Protein AF-0000000078814033 (afdb_homodimer)

InterPro domains:
  IPR001667 DDH domain [PF01368] (23-174)
  IPR003156 DHHA1 domain [PF02272] (250-333)
  IPR038763 DHH phosphoesterase superfamily [SSF64182] (22-308)
  IPR051319 Bifunctional oligoribonuclease/pAp-phosphatase and c-di-AMP PDE [PTHR47618] (9-337)

Secondary structure (DSSP, 8-state):
-----S-HHHHHHHHHHHHH-SEEEEE--SS--HHHHHHHHHHHHHHHHTT-EEEEEESS---GGGTTSTTGGGPEETTTSHHHHHHHHHH-SEEEEES-SSGGGGTTHHHHHHH--SEEEEEE-SSS--S-SSEEEE-TTSS-HHHHHHHHHHHTT-GGG--HHHHHHHHHHHHHHTTTTTSS---HHHHHHHHHHHHTT--HHHHHHHHHS-B-HHHHHHHHHHHHT-EEEGGGTEEEEEE-HHHHHTTT--TTTTTTGGGGGGGBTT--EEEEEEE-SSSSSEEEEEEE-TT--HHHHHHHHSS-EESSSEEEEEE-S-HHHHHHHHHHHHHHHHHHHS---/-----S-HHHHHHHHHHHHH-SEEEEE--SS--HHHHHHHHHHHHHHHHTT-EEEEEESS---GGGTTSTTGGGPEETTTSHHHHHHHHHH-SEEEEES-SSGGGGGGGHHHHHH--SEEEEEE-SSS--S-SSEEEE-TTSS-HHHHHHHHHHHTT-GGG--HHHHHHHHHHHHHHTTTTTSS---HHHHHHHHHHHHTT--HHHHHHHHHS-B-HHHHHHHHHHHHT-EEEGGGTEEEEEE-HHHHHTTT--TTTTTTGGGGGGGBTT--EEEEEEE-SSSSSEEEEEEE-TT--HHHHHHHHSS-EESSSEEEEEE-S-HHHHHHHHHHHHHHHHHHHS---

Nearest PDB structures (foldseek):
  4py9-assembly1_A  TM=9.918E-01  e=1.744E-60  Bacteroides fragilis
  5o25-assembly1_B  TM=9.188E-01  e=3.845E-26  Thermotoga maritima
  5o4z-assembly1_A  TM=8.613E-01  e=1.938E-26  Thermotoga maritima
  8iu7-assembly1_B-3  TM=7.635E-01  e=2.173E-26  Staphylococcus aureus
  3dev-assembly1_B  TM=8.472E-01  e=4.568E-23  Staphylococcus haemolyticus JCSC1435

Sequence (690 aa):
MLTKVIEQAKIDHFTKWFERADKIVIVSHVSPDGDAIGSSLGLYHFFDSQEKTVNVIVPNAFPDFLRWMPGSKDILLYDRYKEFADKLIAEADVICCLDFNALKRIDDMADAIAASPARKIMIDHHLYPEEFCKITMSYPKISSTSELIFRLICRMGYFSDISKEGAECIYTGMMTDTGGFTYNSNNREIYFIISELLSKGIDKDDIYRKVYNTYSESRLRLMGYVLSNMTVYSDYNAALITLTKAEQSKFNYIKGDSEGFVNIPLTIKNVCFSCFLREDTEKPMIKISLRSVGNFPCNQLAAEFFHGGGHLNASGGEFFGTMEEAKAVFEKALEKYKPLLTAKSMLTKVIEQAKIDHFTKWFERADKIVIVSHVSPDGDAIGSSLGLYHFFDSQEKTVNVIVPNAFPDFLRWMPGSKDILLYDRYKEFADKLIAEADVICCLDFNALKRIDDMADAIAASPARKIMIDHHLYPEEFCKITMSYPKISSTSELIFRLICRMGYFSDISKEGAECIYTGMMTDTGGFTYNSNNREIYFIISELLSKGIDKDDIYRKVYNTYSESRLRLMGYVLSNMTVYSDYNAALITLTKAEQSKFNYIKGDSEGFVNIPLTIKNVCFSCFLREDTEKPMIKISLRSVGNFPCNQLAAEFFHGGGHLNASGGEFFGTMEEAKAVFEKALEKYKPLLTAKS

Solvent-accessible surface area (backbone atoms only — not comparable to full-atom values): 34960 Å² total; per-residue (Å²): 134,80,77,80,80,67,56,65,69,58,51,53,52,49,50,55,50,54,72,70,39,53,35,36,35,34,37,30,25,49,66,36,49,48,27,30,50,10,26,47,38,21,51,44,44,39,42,46,70,69,71,34,50,72,46,45,39,29,34,41,76,55,61,71,56,57,53,80,41,67,67,45,85,67,50,38,39,31,76,80,39,45,71,63,48,47,50,53,51,59,66,19,46,32,35,40,34,34,49,46,38,47,58,79,45,23,54,87,48,27,61,58,60,69,67,30,84,36,48,34,33,32,40,20,25,56,76,81,65,56,89,82,42,83,42,73,49,70,41,57,87,46,64,27,32,8,51,49,50,53,50,49,42,42,74,74,69,41,56,86,57,50,43,42,57,20,33,46,24,22,49,46,2,37,31,55,57,18,64,58,58,50,34,80,55,68,54,43,57,58,27,51,49,51,27,54,38,35,72,46,67,45,56,60,41,59,51,46,38,53,56,63,27,56,40,50,67,46,39,46,28,46,50,9,52,37,43,54,64,43,44,74,40,74,90,40,19,26,32,41,34,63,43,48,51,72,60,40,66,75,38,76,64,51,96,69,56,66,67,70,55,40,53,56,57,40,25,21,52,72,24,38,33,16,35,26,45,31,42,44,87,88,49,90,32,28,40,35,37,33,30,31,50,89,84,43,50,35,16,60,52,22,41,74,76,22,76,29,35,67,40,54,41,46,17,32,29,44,40,82,67,51,70,68,54,52,50,49,50,50,52,51,48,47,63,72,45,31,70,67,49,59,48,82,128,134,80,77,81,81,67,54,66,69,58,51,53,52,47,49,54,50,55,72,71,39,51,34,36,34,34,37,30,26,50,65,35,50,47,28,30,49,9,25,49,36,21,51,45,44,39,41,45,71,68,72,35,49,70,47,45,38,29,33,42,77,56,61,72,55,57,53,80,40,67,69,46,84,67,50,40,39,31,75,81,40,44,70,62,45,48,50,52,52,59,65,19,46,31,33,41,34,34,49,47,40,48,58,78,45,23,54,88,50,27,62,59,59,70,67,29,84,36,50,33,32,31,41,19,24,59,78,80,65,56,91,83,42,83,43,74,50,69,41,56,86,46,64,28,33,9,51,51,49,54,50,50,42,41,74,74,68,39,56,87,55,50,42,42,55,19,35,47,22,22,49,45,1,37,32,55,58,18,64,57,57,49,36,82,55,67,56,41,60,59,28,51,50,50,26,53,37,35,73,43,66,45,56,61,38,59,52,45,38,52,55,63,28,57,39,50,68,46,39,48,28,45,49,8,51,37,42,54,64,43,45,75,39,75,91,41,18,27,32,41,36,64,41,48,51,73,60,39,65,73,37,78,65,50,96,69,56,65,66,70,55,40,55,56,57,40,27,21,51,73,26,38,33,17,36,26,43,31,41,43,87,88,47,92,32,28,41,36,38,33,31,31,51,89,82,43,51,33,15,59,50,20,41,73,74,21,77,28,34,68,40,53,39,47,16,31,28,45,42,83,67,51,71,68,55,52,50,51,52,50,53,51,49,48,63,73,43,32,69,67,49,59,48,83,128

Organism: NCBI:txid997873

Radius of gyration: 26.8 Å; Cα contacts (8 Å, |Δi|>4): 1441; chains: 2; bounding box: 60×78×56 Å

Structure (mmCIF, N/CA/C/O backbone):
data_AF-0000000078814033-model_v1
#
loop_
_entity.id
_entity.type
_entity.pdbx_description
1 polymer 'Uncharacterized protein'
#
loop_
_atom_site.group_PDB
_atom_site.id
_atom_site.type_symbol
_atom_site.label_atom_id
_atom_site.label_alt_id
_atom_site.label_comp_id
_atom_site.label_asym_id
_atom_site.label_entity_id
_atom_site.label_seq_id
_atom_site.pdbx_PDB_ins_code
_atom_site.Cartn_x
_atom_site.Cartn_y
_atom_site.Cartn_z
_atom_site.occupancy
_atom_site.B_iso_or_equiv
_atom_site.auth_seq_id
_atom_site.auth_comp_id
_atom_site.auth_asym_id
_atom_site.auth_atom_id
_atom_site.pdbx_PDB_model_num
ATOM 1 N N . MET A 1 1 ? 23.797 -0.526 -6.988 1 68.38 1 MET A N 1
ATOM 2 C CA . MET A 1 1 ? 24.172 -1.839 -7.512 1 68.38 1 MET A CA 1
ATOM 3 C C . MET A 1 1 ? 23.531 -2.951 -6.695 1 68.38 1 MET A C 1
ATOM 5 O O . MET A 1 1 ? 23.406 -2.842 -5.473 1 68.38 1 MET A O 1
ATOM 9 N N . LEU A 1 2 ? 22.859 -3.988 -7.469 1 86.75 2 LEU A N 1
ATOM 10 C CA . LEU A 1 2 ? 22.203 -5.113 -6.805 1 86.75 2 LEU A CA 1
ATOM 11 C C . LEU A 1 2 ? 23.234 -6.074 -6.223 1 86.75 2 LEU A C 1
ATOM 13 O O . LEU A 1 2 ? 24.25 -6.355 -6.852 1 86.75 2 LEU A O 1
ATOM 17 N N . THR A 1 3 ? 23.062 -6.414 -5.02 1 91.19 3 THR A N 1
ATOM 18 C CA . THR A 1 3 ? 23.875 -7.477 -4.445 1 91.19 3 THR A CA 1
ATOM 19 C C . THR A 1 3 ? 23.766 -8.75 -5.277 1 91.19 3 THR A C 1
ATOM 21 O O . THR A 1 3 ? 22.734 -9.008 -5.898 1 91.19 3 THR A O 1
ATOM 24 N N . LYS A 1 4 ? 24.875 -9.555 -5.316 1 93.5 4 LYS A N 1
ATOM 25 C CA . LYS A 1 4 ? 24.922 -10.797 -6.074 1 93.5 4 LYS A CA 1
ATOM 26 C C . LYS A 1 4 ? 24.359 -11.961 -5.258 1 93.5 4 LYS A C 1
ATOM 28 O O . LYS A 1 4 ? 25.109 -12.875 -4.883 1 93.5 4 LYS A O 1
ATOM 33 N N . VAL A 1 5 ? 23.031 -11.961 -5.129 1 95.44 5 VAL A N 1
ATOM 34 C CA . VAL A 1 5 ? 22.328 -12.93 -4.297 1 95.44 5 VAL A CA 1
ATOM 35 C C . VAL A 1 5 ? 22.453 -14.32 -4.914 1 95.44 5 VAL A C 1
ATOM 37 O O . VAL A 1 5 ? 22.734 -15.297 -4.215 1 95.44 5 VAL A O 1
ATOM 40 N N . ILE A 1 6 ? 22.266 -14.398 -6.207 1 97.62 6 ILE A N 1
ATOM 41 C CA . ILE A 1 6 ? 22.312 -15.672 -6.91 1 97.62 6 ILE A CA 1
ATOM 42 C C . ILE A 1 6 ? 23.75 -16.047 -7.234 1 97.62 6 ILE A C 1
ATOM 44 O O . ILE A 1 6 ? 24.484 -15.242 -7.812 1 97.62 6 ILE A O 1
ATOM 48 N N . GLU A 1 7 ? 24.094 -17.219 -6.926 1 97 7 GLU A N 1
ATOM 49 C CA . GLU A 1 7 ? 25.453 -17.688 -7.172 1 97 7 GLU A CA 1
ATOM 50 C C . GLU A 1 7 ? 25.797 -17.656 -8.656 1 97 7 GLU A C 1
ATOM 52 O O . GLU A 1 7 ? 25 -18.094 -9.492 1 97 7 GLU A O 1
ATOM 57 N N . GLN A 1 8 ? 27.016 -17.172 -8.883 1 97.25 8 GLN A N 1
ATOM 58 C CA . GLN A 1 8 ? 27.438 -17.016 -10.273 1 97.25 8 GLN A CA 1
ATOM 59 C C . GLN A 1 8 ? 27.453 -18.359 -10.992 1 97.25 8 GLN A C 1
ATOM 61 O O . GLN A 1 8 ? 27.109 -18.453 -12.172 1 97.25 8 GLN A O 1
ATOM 66 N N . ALA A 1 9 ? 27.859 -19.391 -10.32 1 97.69 9 ALA A N 1
ATOM 67 C CA . ALA A 1 9 ? 27.938 -20.719 -10.922 1 97.69 9 ALA A CA 1
ATOM 68 C C . ALA A 1 9 ? 26.578 -21.188 -11.414 1 97.69 9 ALA A C 1
ATOM 70 O O . ALA A 1 9 ? 26.469 -21.828 -12.461 1 97.69 9 ALA A O 1
ATOM 71 N N . LYS A 1 10 ? 25.562 -20.922 -10.688 1 98 10 LYS A N 1
ATOM 72 C CA . LYS A 1 10 ? 24.219 -21.312 -11.07 1 98 10 LYS A CA 1
ATOM 73 C C . LYS A 1 10 ? 23.734 -20.5 -12.266 1 98 10 LYS A C 1
ATOM 75 O O . LYS A 1 10 ? 23.047 -21.031 -13.148 1 98 10 LYS A O 1
ATOM 80 N N . ILE A 1 11 ? 24.094 -19.234 -12.266 1 98.06 11 ILE A N 1
ATOM 81 C CA . ILE A 1 11 ? 23.734 -18.375 -13.383 1 98.06 11 ILE A CA 1
ATOM 82 C C . ILE A 1 11 ? 24.422 -18.859 -14.656 1 98.06 11 ILE A C 1
ATOM 84 O O . ILE A 1 11 ? 23.781 -18.938 -15.719 1 98.06 11 ILE A O 1
ATOM 88 N N . ASP A 1 12 ? 25.672 -19.203 -14.531 1 97.69 12 ASP A N 1
ATOM 89 C CA . ASP A 1 12 ? 26.422 -19.703 -15.68 1 97.69 12 ASP A CA 1
ATOM 90 C C . ASP A 1 12 ? 25.828 -21 -16.219 1 97.69 12 ASP A C 1
ATOM 92 O O . ASP A 1 12 ? 25.688 -21.172 -17.422 1 97.69 12 ASP A O 1
ATOM 96 N N . HIS A 1 13 ? 25.547 -21.812 -15.32 1 97.69 13 HIS A N 1
ATOM 97 C CA . HIS A 1 13 ? 24.938 -23.078 -15.688 1 97.69 13 HIS A CA 1
ATOM 98 C C . HIS A 1 13 ? 23.578 -22.875 -16.344 1 97.69 13 HIS A C 1
ATOM 100 O O . HIS A 1 13 ? 23.297 -23.484 -17.375 1 97.69 13 HIS A O 1
ATOM 106 N N . PHE A 1 14 ? 22.781 -22.047 -15.797 1 97.81 14 PHE A N 1
ATOM 107 C CA . PHE A 1 14 ? 21.484 -21.703 -16.344 1 97.81 14 PHE A CA 1
ATOM 108 C C . PHE A 1 14 ? 21.625 -21.109 -17.75 1 97.81 14 PHE A C 1
ATOM 110 O O . PHE A 1 14 ? 20.891 -21.484 -18.656 1 97.81 14 PHE A O 1
ATOM 117 N N . THR A 1 15 ? 22.547 -20.25 -17.891 1 97.56 15 THR A N 1
ATOM 118 C CA . THR A 1 15 ? 22.781 -19.578 -19.156 1 97.56 15 THR A CA 1
ATOM 119 C C . THR A 1 15 ? 23.141 -20.594 -20.25 1 97.56 15 THR A C 1
ATOM 121 O O . THR A 1 15 ? 22.672 -20.484 -21.375 1 97.56 15 THR A O 1
ATOM 124 N N . LYS A 1 16 ? 23.906 -21.562 -19.922 1 96.94 16 LYS A N 1
ATOM 125 C CA . LYS A 1 16 ? 24.266 -22.609 -20.875 1 96.94 16 LYS A CA 1
ATOM 126 C C . LYS A 1 16 ? 23.047 -23.406 -21.312 1 96.94 16 LYS A C 1
ATOM 128 O O . LYS A 1 16 ? 22.891 -23.703 -22.5 1 96.94 16 LYS A O 1
ATOM 133 N N . TRP A 1 17 ? 22.234 -23.719 -20.359 1 96.12 17 TRP A N 1
ATOM 134 C CA . TRP A 1 17 ? 21.016 -24.453 -20.672 1 96.12 17 TRP A CA 1
ATOM 135 C C . TRP A 1 17 ? 20.094 -23.641 -21.562 1 96.12 17 TRP A C 1
ATOM 137 O O . TRP A 1 17 ? 19.547 -24.141 -22.547 1 96.12 17 TRP A O 1
ATOM 147 N N . PHE A 1 18 ? 19.984 -22.438 -21.219 1 93 18 PHE A N 1
ATOM 148 C CA . PHE A 1 18 ? 19.125 -21.484 -21.922 1 93 18 PHE A CA 1
ATOM 149 C C . PHE A 1 18 ? 19.594 -21.297 -23.359 1 93 18 PHE A C 1
ATOM 151 O O . PHE A 1 18 ? 18.797 -21.312 -24.281 1 93 18 PHE A O 1
ATOM 158 N N . GLU A 1 19 ? 20.797 -21.125 -23.5 1 94.88 19 GLU A N 1
ATOM 159 C CA . GLU A 1 19 ? 21.359 -20.875 -24.828 1 94.88 19 GLU A CA 1
ATOM 160 C C . GLU A 1 19 ? 21.172 -22.062 -25.75 1 94.88 19 GLU A C 1
ATOM 162 O O . GLU A 1 19 ? 20.938 -21.891 -26.953 1 94.88 19 GLU A O 1
ATOM 167 N N . ARG A 1 20 ? 21.109 -23.219 -25.234 1 95.56 20 ARG A N 1
ATOM 168 C CA . ARG A 1 20 ? 21.047 -24.438 -26.031 1 95.56 20 ARG A CA 1
ATOM 169 C C . ARG A 1 20 ? 19.609 -24.906 -26.219 1 95.56 20 ARG A C 1
ATOM 171 O O . ARG A 1 20 ? 19.328 -25.75 -27.078 1 95.56 20 ARG A O 1
ATOM 178 N N . ALA A 1 21 ? 18.781 -24.375 -25.438 1 97.25 21 ALA A N 1
ATOM 179 C CA . ALA A 1 21 ? 17.391 -24.828 -25.453 1 97.25 21 ALA A CA 1
ATOM 180 C C . ALA A 1 21 ? 16.594 -24.172 -26.562 1 97.25 21 ALA A C 1
ATOM 182 O O . ALA A 1 21 ? 16.844 -23 -26.891 1 97.25 21 ALA A O 1
ATOM 183 N N . ASP A 1 22 ? 15.711 -24.891 -27.141 1 97.56 22 ASP A N 1
ATOM 184 C CA . ASP A 1 22 ? 14.75 -24.344 -28.094 1 97.56 22 ASP A CA 1
ATOM 185 C C . ASP A 1 22 ? 13.336 -24.328 -27.5 1 97.56 22 ASP A C 1
ATOM 187 O O . ASP A 1 22 ? 12.633 -23.312 -27.578 1 97.56 22 ASP A O 1
ATOM 191 N N . LYS A 1 23 ? 12.977 -25.453 -26.906 1 98.62 23 LYS A N 1
ATOM 192 C CA . LYS A 1 23 ? 11.664 -25.594 -26.281 1 98.62 23 LYS A CA 1
ATOM 193 C C . LYS A 1 23 ? 11.766 -25.5 -24.766 1 98.62 23 LYS A C 1
ATOM 195 O O . LYS A 1 23 ? 12.43 -26.312 -24.125 1 98.62 23 LYS A O 1
ATOM 200 N N . ILE A 1 24 ? 11.094 -24.516 -24.234 1 98.75 24 ILE A N 1
ATOM 201 C CA . ILE A 1 24 ? 11.148 -24.281 -22.797 1 98.75 24 ILE A CA 1
ATOM 202 C C . ILE A 1 24 ? 9.734 -24.297 -22.219 1 98.75 24 ILE A C 1
ATOM 204 O O . ILE A 1 24 ? 8.805 -23.766 -22.812 1 98.75 24 ILE A O 1
ATOM 208 N N . VAL A 1 25 ? 9.555 -24.953 -21.109 1 98.88 25 VAL A N 1
ATOM 209 C CA . VAL A 1 25 ? 8.305 -24.953 -20.359 1 98.88 25 VAL A CA 1
ATOM 210 C C . VAL A 1 25 ? 8.531 -24.312 -18.984 1 98.88 25 VAL A C 1
ATOM 212 O O . VAL A 1 25 ? 9.547 -24.562 -18.328 1 98.88 25 VAL A O 1
ATOM 215 N N . ILE A 1 26 ? 7.641 -23.422 -18.594 1 98.94 26 ILE A N 1
ATOM 216 C CA . ILE A 1 26 ? 7.621 -22.797 -17.266 1 98.94 26 ILE A CA 1
ATOM 217 C C . ILE A 1 26 ? 6.398 -23.297 -16.484 1 98.94 26 ILE A C 1
ATOM 219 O O . ILE A 1 26 ? 5.277 -23.266 -17 1 98.94 26 ILE A O 1
ATOM 223 N N . VAL A 1 27 ? 6.586 -23.781 -15.289 1 98.88 27 VAL A N 1
ATOM 224 C CA . VAL A 1 27 ? 5.473 -24.266 -14.477 1 98.88 27 VAL A CA 1
ATOM 225 C C . VAL A 1 27 ? 5.496 -23.594 -13.109 1 98.88 27 VAL A C 1
ATOM 227 O O . VAL A 1 27 ? 6.555 -23.172 -12.633 1 98.88 27 VAL A O 1
ATOM 230 N N . SER A 1 28 ? 4.34 -23.406 -12.484 1 98.38 28 SER A N 1
ATOM 231 C CA . SER A 1 28 ? 4.207 -22.844 -11.148 1 98.38 28 SER A CA 1
ATOM 232 C C . SER A 1 28 ? 3.186 -23.609 -10.32 1 98.38 28 SER A C 1
ATOM 234 O O . SER A 1 28 ? 2.615 -24.594 -10.789 1 98.38 28 SER A O 1
ATOM 236 N N . HIS A 1 29 ? 2.979 -23.219 -9.125 1 96.56 29 HIS A N 1
ATOM 237 C CA . HIS A 1 29 ? 2.26 -24.047 -8.156 1 96.56 29 HIS A CA 1
ATOM 238 C C . HIS A 1 29 ? 0.753 -23.969 -8.391 1 96.56 29 HIS A C 1
ATOM 240 O O . HIS A 1 29 ? 0.279 -23.141 -9.18 1 96.56 29 HIS A O 1
ATOM 246 N N . VAL A 1 30 ? 0.069 -24.828 -7.738 1 93.94 30 VAL A N 1
ATOM 247 C CA . VAL A 1 30 ? -1.388 -24.906 -7.773 1 93.94 30 VAL A CA 1
ATOM 248 C C . VAL A 1 30 ? -1.986 -23.641 -7.172 1 93.94 30 VAL A C 1
ATOM 250 O O . VAL A 1 30 ? -1.393 -23.031 -6.281 1 93.94 30 VAL A O 1
ATOM 253 N N . SER A 1 31 ? -3.178 -23.203 -7.688 1 89.5 31 SER A N 1
ATOM 254 C CA . SER A 1 31 ? -3.812 -21.953 -7.281 1 89.5 31 SER A CA 1
ATOM 255 C C . SER A 1 31 ? -2.834 -20.781 -7.359 1 89.5 31 SER A C 1
ATOM 257 O O . SER A 1 31 ? -2.604 -20.094 -6.367 1 89.5 31 SER A O 1
ATOM 259 N N . PRO A 1 32 ? -2.33 -20.641 -8.586 1 95.62 32 PRO A N 1
ATOM 260 C CA . PRO A 1 32 ? -1.273 -19.641 -8.758 1 95.62 32 PRO A CA 1
ATOM 261 C C . PRO A 1 32 ? -1.693 -18.25 -8.281 1 95.62 32 PRO A C 1
ATOM 263 O O . PRO A 1 32 ? -2.832 -17.828 -8.508 1 95.62 32 PRO A O 1
ATOM 266 N N . ASP A 1 33 ? -0.814 -17.641 -7.52 1 93.12 33 ASP A N 1
ATOM 267 C CA . ASP A 1 33 ? -1.056 -16.266 -7.082 1 93.12 33 ASP A CA 1
ATOM 268 C C . ASP A 1 33 ? -0.267 -15.281 -7.93 1 93.12 33 ASP A C 1
ATOM 270 O O . ASP A 1 33 ? 0.207 -15.617 -9.016 1 93.12 33 ASP A O 1
ATOM 274 N N . GLY A 1 34 ? -0.175 -14.062 -7.523 1 96.75 34 GLY A N 1
ATOM 275 C CA . GLY A 1 34 ? 0.47 -13 -8.289 1 96.75 34 GLY A CA 1
ATOM 276 C C . GLY A 1 34 ? 1.943 -13.266 -8.539 1 96.75 34 GLY A C 1
ATOM 277 O O . GLY A 1 34 ? 2.445 -13.008 -9.633 1 96.75 34 GLY A O 1
ATOM 278 N N . ASP A 1 35 ? 2.643 -13.727 -7.551 1 97.81 35 ASP A N 1
ATOM 279 C CA . ASP A 1 35 ? 4.07 -14 -7.715 1 97.81 35 ASP A CA 1
ATOM 280 C C . ASP A 1 35 ? 4.301 -15.188 -8.648 1 97.81 35 ASP A C 1
ATOM 282 O O . ASP A 1 35 ? 5.23 -15.172 -9.461 1 97.81 35 ASP A O 1
ATOM 286 N N . ALA A 1 36 ? 3.434 -16.188 -8.508 1 98.19 36 ALA A N 1
ATOM 287 C CA . ALA A 1 36 ? 3.523 -17.344 -9.406 1 98.19 36 ALA A CA 1
ATOM 288 C C . ALA A 1 36 ? 3.338 -16.922 -10.859 1 98.19 36 ALA A C 1
ATOM 290 O O . ALA A 1 36 ? 4.176 -17.219 -11.711 1 98.19 36 ALA A O 1
ATOM 291 N N . ILE A 1 37 ? 2.307 -16.203 -11.125 1 98.69 37 ILE A N 1
ATOM 292 C CA . ILE A 1 37 ? 1.988 -15.789 -12.484 1 98.69 37 ILE A CA 1
ATOM 293 C C . ILE A 1 37 ? 2.979 -14.719 -12.945 1 98.69 37 ILE A C 1
ATOM 295 O O . ILE A 1 37 ? 3.475 -14.766 -14.07 1 98.69 37 ILE A O 1
ATOM 299 N N . GLY A 1 38 ? 3.318 -13.789 -12.055 1 98.88 38 GLY A N 1
ATOM 300 C CA . GLY A 1 38 ? 4.23 -12.711 -12.391 1 98.88 38 GLY A CA 1
ATOM 301 C C . GLY A 1 38 ? 5.629 -13.195 -12.734 1 98.88 38 GLY A C 1
ATOM 302 O O . GLY A 1 38 ? 6.219 -12.758 -13.727 1 98.88 38 GLY A O 1
ATOM 303 N N . SER A 1 39 ? 6.156 -14.031 -11.906 1 98.94 39 SER A N 1
ATOM 304 C CA . SER A 1 39 ? 7.477 -14.586 -12.188 1 98.94 39 SER A CA 1
ATOM 305 C C . SER A 1 39 ? 7.469 -15.414 -13.469 1 98.94 39 SER A C 1
ATOM 307 O O . SER A 1 39 ? 8.375 -15.289 -14.305 1 98.94 39 SER A O 1
ATOM 309 N N . SER A 1 40 ? 6.41 -16.219 -13.68 1 98.94 40 SER A N 1
ATOM 310 C CA . SER A 1 40 ? 6.305 -17.078 -14.859 1 98.94 40 SER A CA 1
ATOM 311 C C . SER A 1 40 ? 6.238 -16.25 -16.141 1 98.94 40 SER A C 1
ATOM 313 O O . SER A 1 40 ? 6.996 -16.5 -17.078 1 98.94 40 SER A O 1
ATOM 315 N N . LEU A 1 41 ? 5.398 -15.266 -16.156 1 98.94 41 LEU A N 1
ATOM 316 C CA . LEU A 1 41 ? 5.227 -14.453 -17.344 1 98.94 41 LEU A CA 1
ATOM 317 C C . LEU A 1 41 ? 6.41 -13.508 -17.547 1 98.94 41 LEU A C 1
ATOM 319 O O . LEU A 1 41 ? 6.777 -13.203 -18.688 1 98.94 41 LEU A O 1
ATOM 323 N N . GLY A 1 42 ? 7.008 -13.016 -16.453 1 98.88 42 GLY A N 1
ATOM 324 C CA . GLY A 1 42 ? 8.234 -12.242 -16.578 1 98.88 42 GLY A CA 1
ATOM 325 C C . GLY A 1 42 ? 9.336 -12.992 -17.312 1 98.88 42 GLY A C 1
ATOM 326 O O . GLY A 1 42 ? 9.945 -12.461 -18.234 1 98.88 42 GLY A O 1
ATOM 327 N N . LEU A 1 43 ? 9.547 -14.227 -16.922 1 98.88 43 LEU A N 1
ATOM 328 C CA . LEU A 1 43 ? 10.562 -15.055 -17.562 1 98.88 43 LEU A CA 1
ATOM 329 C C . LEU A 1 43 ? 10.133 -15.438 -18.969 1 98.88 43 LEU A C 1
ATOM 331 O O . LEU A 1 43 ? 10.961 -15.5 -19.875 1 98.88 43 LEU A O 1
ATOM 335 N N . TYR A 1 44 ? 8.828 -15.711 -19.156 1 98.88 44 TYR A N 1
ATOM 336 C CA . TYR A 1 44 ? 8.258 -16.016 -20.469 1 98.88 44 TYR A CA 1
ATOM 337 C C . TYR A 1 44 ? 8.602 -14.922 -21.469 1 98.88 44 TYR A C 1
ATOM 339 O O . TYR A 1 44 ? 9.102 -15.211 -22.562 1 98.88 44 TYR A O 1
ATOM 347 N N . HIS A 1 45 ? 8.352 -13.688 -21.141 1 98.81 45 HIS A N 1
ATOM 348 C CA . HIS A 1 45 ? 8.602 -12.578 -22.047 1 98.81 45 HIS A CA 1
ATOM 349 C C . HIS A 1 45 ? 10.078 -12.453 -22.375 1 98.81 45 HIS A C 1
ATOM 351 O O . HIS A 1 45 ? 10.445 -12.102 -23.5 1 98.81 45 HIS A O 1
ATOM 357 N N . PHE A 1 46 ? 10.938 -12.727 -21.406 1 98.56 46 PHE A N 1
ATOM 358 C CA . PHE A 1 46 ? 12.375 -12.703 -21.672 1 98.56 46 PHE A CA 1
ATOM 359 C C . PHE A 1 46 ? 12.758 -13.773 -22.672 1 98.56 46 PHE A C 1
ATOM 361 O O . PHE A 1 46 ? 13.422 -13.484 -23.672 1 98.56 46 PHE A O 1
ATOM 368 N N . PHE A 1 47 ? 12.289 -15.039 -22.453 1 98.38 47 PHE A N 1
ATOM 369 C CA . PHE A 1 47 ? 12.617 -16.125 -23.375 1 98.38 47 PHE A CA 1
ATOM 370 C C . PHE A 1 47 ? 12.062 -15.852 -24.766 1 98.38 47 PHE A C 1
ATOM 372 O O . PHE A 1 47 ? 12.703 -16.172 -25.766 1 98.38 47 PHE A O 1
ATOM 379 N N . ASP A 1 48 ? 10.867 -15.336 -24.703 1 97.81 48 ASP A N 1
ATOM 380 C CA . ASP A 1 48 ? 10.25 -14.992 -25.984 1 97.81 48 ASP A CA 1
ATOM 381 C C . ASP A 1 48 ? 11.102 -13.984 -26.75 1 97.81 48 ASP A C 1
ATOM 383 O O . ASP A 1 48 ? 11.266 -14.102 -27.969 1 97.81 48 ASP A O 1
ATOM 387 N N . SER A 1 49 ? 11.656 -13.008 -26.062 1 97.19 49 SER A N 1
ATOM 388 C CA . SER A 1 49 ? 12.516 -12.008 -26.688 1 97.19 49 SER A CA 1
ATOM 389 C C . SER A 1 49 ? 13.805 -12.625 -27.219 1 97.19 49 SER A C 1
ATOM 391 O O . SER A 1 49 ? 14.469 -12.055 -28.078 1 97.19 49 SER A O 1
ATOM 393 N N . GLN A 1 50 ? 14.164 -13.742 -26.688 1 97.06 50 GLN A N 1
ATOM 394 C CA . GLN A 1 50 ? 15.344 -14.477 -27.125 1 97.06 50 GLN A CA 1
ATOM 395 C C . GLN A 1 50 ? 14.992 -15.5 -28.203 1 97.06 50 GLN A C 1
ATOM 397 O O . GLN A 1 50 ? 15.789 -16.406 -28.484 1 97.06 50 GLN A O 1
ATOM 402 N N . GLU A 1 51 ? 13.758 -15.469 -28.688 1 96.88 51 GLU A N 1
ATOM 403 C CA . GLU A 1 51 ? 13.266 -16.266 -29.812 1 96.88 51 GLU A CA 1
ATOM 404 C C . GLU A 1 51 ? 13.18 -17.75 -29.438 1 96.88 51 GLU A C 1
ATOM 406 O O . GLU A 1 51 ? 13.469 -18.625 -30.25 1 96.88 51 GLU A O 1
ATOM 411 N N . LYS A 1 52 ? 12.984 -18.031 -28.172 1 98 52 LYS A N 1
ATOM 412 C CA . LYS A 1 52 ? 12.711 -19.391 -27.75 1 98 52 LYS A CA 1
ATOM 413 C C . LYS A 1 52 ? 11.227 -19.719 -27.875 1 98 52 LYS A C 1
ATOM 415 O O . LYS A 1 52 ? 10.383 -18.828 -27.891 1 98 52 LYS A O 1
ATOM 420 N N . THR A 1 53 ? 10.938 -21 -28.094 1 98.38 53 THR A N 1
ATOM 421 C CA . THR A 1 53 ? 9.562 -21.469 -27.953 1 98.38 53 THR A CA 1
ATOM 422 C C . THR A 1 53 ? 9.242 -21.766 -26.484 1 98.38 53 THR A C 1
ATOM 424 O O . THR A 1 53 ? 9.789 -22.703 -25.906 1 98.38 53 THR A O 1
ATOM 427 N N . VAL A 1 54 ? 8.398 -20.953 -25.891 1 98.5 54 VAL A N 1
ATOM 428 C CA . VAL A 1 54 ? 8.18 -21.047 -24.453 1 98.5 54 VAL A CA 1
ATOM 429 C C . VAL A 1 54 ? 6.691 -21.203 -24.172 1 98.5 54 VAL A C 1
ATOM 431 O O . VAL A 1 54 ? 5.855 -20.531 -24.766 1 98.5 54 VAL A O 1
ATOM 434 N N . ASN A 1 55 ? 6.328 -22.109 -23.297 1 98.81 55 ASN A N 1
ATOM 435 C CA . ASN A 1 55 ? 4.965 -22.312 -22.812 1 98.81 55 ASN A CA 1
ATOM 436 C C . ASN A 1 55 ? 4.891 -22.25 -21.297 1 98.81 55 ASN A C 1
ATOM 438 O O . ASN A 1 55 ? 5.711 -22.875 -20.609 1 98.81 55 ASN A O 1
ATOM 442 N N . VAL A 1 56 ? 3.938 -21.453 -20.781 1 98.94 56 VAL A N 1
ATOM 443 C CA . VAL A 1 56 ? 3.652 -21.422 -19.359 1 98.94 56 VAL A CA 1
ATOM 444 C C . VAL A 1 56 ? 2.484 -22.359 -19.047 1 98.94 56 VAL A C 1
ATOM 446 O O . VAL A 1 56 ? 1.419 -22.25 -19.656 1 98.94 56 VAL A O 1
ATOM 449 N N . ILE A 1 57 ? 2.676 -23.281 -18.141 1 98.88 57 ILE A N 1
ATOM 450 C CA . ILE A 1 57 ? 1.649 -24.234 -17.734 1 98.88 57 ILE A CA 1
ATOM 451 C C . ILE A 1 57 ? 1.422 -24.141 -16.219 1 98.88 57 ILE A C 1
ATOM 453 O O . ILE A 1 57 ? 2.375 -24.172 -15.445 1 98.88 57 ILE A O 1
ATOM 457 N N . VAL A 1 58 ? 0.178 -23.938 -15.82 1 98.56 58 VAL A N 1
ATOM 458 C CA . VAL A 1 58 ? -0.181 -23.953 -14.406 1 98.56 58 VAL A CA 1
ATOM 459 C C . VAL A 1 58 ? -1.182 -25.078 -14.148 1 98.56 58 VAL A C 1
ATOM 461 O O . VAL A 1 58 ? -1.903 -25.5 -15.055 1 98.56 58 VAL A O 1
ATOM 464 N N . PRO A 1 59 ? -1.183 -25.578 -12.938 1 97.88 59 PRO A N 1
ATOM 465 C CA . PRO A 1 59 ? -2.023 -26.734 -12.656 1 97.88 59 PRO A CA 1
ATOM 466 C C . PRO A 1 59 ? -3.512 -26.453 -12.836 1 97.88 59 PRO A C 1
ATOM 468 O O . PRO A 1 59 ? -4.258 -27.312 -13.312 1 97.88 59 PRO A O 1
ATOM 471 N N . ASN A 1 60 ? -3.941 -25.281 -12.43 1 95.31 60 ASN A N 1
ATOM 472 C CA . ASN A 1 60 ? -5.352 -24.922 -12.5 1 95.31 60 ASN A CA 1
ATOM 473 C C . ASN A 1 60 ? -5.539 -23.422 -12.648 1 95.31 60 ASN A C 1
ATOM 475 O O . ASN A 1 60 ? -4.566 -22.688 -12.805 1 95.31 60 ASN A O 1
ATOM 479 N N . ALA A 1 61 ? -6.805 -23.016 -12.695 1 93.75 61 ALA A N 1
ATOM 480 C CA . ALA A 1 61 ? -7.148 -21.625 -12.977 1 93.75 61 ALA A CA 1
ATOM 481 C C . ALA A 1 61 ? -6.586 -20.688 -11.906 1 93.75 61 ALA A C 1
ATOM 483 O O . ALA A 1 61 ? -6.375 -21.109 -10.766 1 93.75 61 ALA A O 1
ATOM 484 N N . PHE A 1 62 ? -6.312 -19.484 -12.273 1 93.25 62 PHE A N 1
ATOM 485 C CA . PHE A 1 62 ? -5.844 -18.438 -11.367 1 93.25 62 PHE A CA 1
ATOM 486 C C . PHE A 1 62 ? -6.824 -17.266 -11.336 1 93.25 62 PHE A C 1
ATOM 488 O O . PHE A 1 62 ? -7.734 -17.188 -12.164 1 93.25 62 PHE A O 1
ATOM 495 N N . PRO A 1 63 ? -6.711 -16.359 -10.391 1 90.31 63 PRO A N 1
ATOM 496 C CA . PRO A 1 63 ? -7.711 -15.312 -10.18 1 90.31 63 PRO A CA 1
ATOM 497 C C . PRO A 1 63 ? -7.867 -14.398 -11.398 1 90.31 63 PRO A C 1
ATOM 499 O O . PRO A 1 63 ? -6.879 -14.062 -12.055 1 90.31 63 PRO A O 1
ATOM 502 N N . ASP A 1 64 ? -9.062 -13.93 -11.609 1 91.12 64 ASP A N 1
ATOM 503 C CA . ASP A 1 64 ? -9.406 -13.078 -12.742 1 91.12 64 ASP A CA 1
ATOM 504 C C . ASP A 1 64 ? -8.625 -11.766 -12.703 1 91.12 64 ASP A C 1
ATOM 506 O O . ASP A 1 64 ? -8.273 -11.211 -13.75 1 91.12 64 ASP A O 1
ATOM 510 N N . PHE A 1 65 ? -8.352 -11.328 -11.531 1 91.5 65 PHE A N 1
ATOM 511 C CA . PHE A 1 65 ? -7.727 -10.016 -11.406 1 91.5 65 PHE A CA 1
ATOM 512 C C . PHE A 1 65 ? -6.285 -10.055 -11.898 1 91.5 65 PHE A C 1
ATOM 514 O O . PHE A 1 65 ? -5.648 -9.008 -12.047 1 91.5 65 PHE A O 1
ATOM 521 N N . LEU A 1 66 ? -5.758 -11.195 -12.234 1 96.25 66 LEU A N 1
ATOM 522 C CA . LEU A 1 66 ? -4.414 -11.32 -12.781 1 96.25 66 LEU A CA 1
ATOM 523 C C . LEU A 1 66 ? -4.453 -11.453 -14.305 1 96.25 66 LEU A C 1
ATOM 525 O O . LEU A 1 66 ? -3.414 -11.414 -14.961 1 96.25 66 LEU A O 1
ATOM 529 N N . ARG A 1 67 ? -5.598 -11.562 -14.867 1 96.31 67 ARG A N 1
ATOM 530 C CA . ARG A 1 67 ? -5.75 -11.922 -16.281 1 96.31 67 ARG A CA 1
ATOM 531 C C . ARG A 1 67 ? -5.387 -10.758 -17.188 1 96.31 67 ARG A C 1
ATOM 533 O O . ARG A 1 67 ? -5.16 -10.938 -18.375 1 96.31 67 ARG A O 1
ATOM 540 N N . TRP A 1 68 ? -5.328 -9.57 -16.625 1 97.38 68 TRP A N 1
ATOM 541 C CA . TRP A 1 68 ? -4.934 -8.414 -17.422 1 97.38 68 TRP A CA 1
ATOM 542 C C . TRP A 1 68 ? -3.465 -8.508 -17.828 1 97.38 68 TRP A C 1
ATOM 544 O O . TRP A 1 68 ? -3.025 -7.824 -18.75 1 97.38 68 TRP A O 1
ATOM 554 N N . MET A 1 69 ? -2.656 -9.328 -17.141 1 98.5 69 MET A N 1
ATOM 555 C CA . MET A 1 69 ? -1.213 -9.391 -17.359 1 98.5 69 MET A CA 1
ATOM 556 C C . MET A 1 69 ? -0.889 -9.852 -18.781 1 98.5 69 MET A C 1
ATOM 558 O O . MET A 1 69 ? -1.491 -10.805 -19.281 1 98.5 69 MET A O 1
ATOM 562 N N . PRO A 1 70 ? 0.125 -9.18 -19.391 1 98.62 70 PRO A N 1
ATOM 563 C CA . PRO A 1 70 ? 0.52 -9.609 -20.734 1 98.62 70 PRO A CA 1
ATOM 564 C C . PRO A 1 70 ? 0.973 -11.062 -20.781 1 98.62 70 PRO A C 1
ATOM 566 O O . PRO A 1 70 ? 1.812 -11.477 -19.984 1 98.62 70 PRO A O 1
ATOM 569 N N . GLY A 1 71 ? 0.314 -11.812 -21.672 1 98.56 71 GLY A N 1
ATOM 570 C CA . GLY A 1 71 ? 0.676 -13.211 -21.844 1 98.56 71 GLY A CA 1
ATOM 571 C C . GLY A 1 71 ? -0.223 -14.156 -21.078 1 98.56 71 GLY A C 1
ATOM 572 O O . GLY A 1 71 ? -0.169 -15.375 -21.266 1 98.56 71 GLY A O 1
ATOM 573 N N . SER A 1 72 ? -1.061 -13.609 -20.219 1 98.31 72 SER A N 1
ATOM 574 C CA . SER A 1 72 ? -1.874 -14.438 -19.328 1 98.31 72 SER A CA 1
ATOM 575 C C . SER A 1 72 ? -2.838 -15.312 -20.125 1 98.31 72 SER A C 1
ATOM 577 O O . SER A 1 72 ? -3.143 -16.438 -19.734 1 98.31 72 SER A O 1
ATOM 579 N N . LYS A 1 73 ? -3.307 -14.836 -21.281 1 97.38 73 LYS A N 1
ATOM 580 C CA . LYS A 1 73 ? -4.293 -15.547 -22.094 1 97.38 73 LYS A CA 1
ATOM 581 C C . LYS A 1 73 ? -3.709 -16.828 -22.656 1 97.38 73 LYS A C 1
ATOM 583 O O . LYS A 1 73 ? -4.449 -17.75 -23.016 1 97.38 73 LYS A O 1
ATOM 588 N N . ASP A 1 74 ? -2.461 -16.891 -22.734 1 97.31 74 ASP A N 1
ATOM 589 C CA . ASP A 1 74 ? -1.805 -18.016 -23.375 1 97.31 74 ASP A CA 1
ATOM 590 C C . ASP A 1 74 ? -1.349 -19.047 -22.344 1 97.31 74 ASP A C 1
ATOM 592 O O . ASP A 1 74 ? -0.793 -20.094 -22.719 1 97.31 74 ASP A O 1
ATOM 596 N N . ILE A 1 75 ? -1.538 -18.781 -21.094 1 98.62 75 ILE A N 1
ATOM 597 C CA . ILE A 1 75 ? -1.174 -19.734 -20.062 1 98.62 75 ILE A CA 1
ATOM 598 C C . ILE A 1 75 ? -2.029 -21 -20.203 1 98.62 75 ILE A C 1
ATOM 600 O O . ILE A 1 75 ? -3.252 -20.906 -20.344 1 98.62 75 ILE A O 1
ATOM 604 N N . LEU A 1 76 ? -1.397 -22.125 -20.234 1 98.69 76 LEU A N 1
ATOM 605 C CA . LEU A 1 76 ? -2.098 -23.406 -20.375 1 98.69 76 LEU A CA 1
ATOM 606 C C . LEU A 1 76 ? -2.496 -23.969 -19 1 98.69 76 LEU A C 1
ATOM 608 O O . LEU A 1 76 ? -1.67 -24.031 -18.094 1 98.69 76 LEU A O 1
ATOM 612 N N . LEU A 1 77 ? -3.713 -24.297 -18.906 1 98.19 77 LEU A N 1
ATOM 613 C CA . LEU A 1 77 ? -4.223 -24.953 -17.703 1 98.19 77 LEU A CA 1
ATOM 614 C C . LEU A 1 77 ? -4.09 -26.469 -17.812 1 98.19 77 LEU A C 1
ATOM 616 O O . LEU A 1 77 ? -4.727 -27.078 -18.672 1 98.19 77 LEU A O 1
ATOM 620 N N . TYR A 1 78 ? -3.342 -27 -16.953 1 98.56 78 TYR A N 1
ATOM 621 C CA . TYR A 1 78 ? -3.049 -28.422 -17.031 1 98.56 78 TYR A CA 1
ATOM 622 C C . TYR A 1 78 ? -4.316 -29.25 -16.844 1 98.56 78 TYR A C 1
ATOM 624 O O . TYR A 1 78 ? -4.523 -30.234 -17.547 1 98.56 78 TYR A O 1
ATOM 632 N N . ASP A 1 79 ? -5.129 -28.844 -15.883 1 96.56 79 ASP A N 1
ATOM 633 C CA . ASP A 1 79 ? -6.312 -29.625 -15.547 1 96.56 79 ASP A CA 1
ATOM 634 C C . ASP A 1 79 ? -7.312 -29.625 -16.703 1 96.56 79 ASP A C 1
ATOM 636 O O . ASP A 1 79 ? -8.141 -30.531 -16.812 1 96.56 79 ASP A O 1
ATOM 640 N N . ARG A 1 80 ? -7.23 -28.703 -17.609 1 96.88 80 ARG A N 1
ATOM 641 C CA . ARG A 1 80 ? -8.148 -28.594 -18.734 1 96.88 80 ARG A CA 1
ATOM 642 C C . ARG A 1 80 ? -7.527 -29.188 -20 1 96.88 80 ARG A C 1
ATOM 644 O O . ARG A 1 80 ? -8.234 -29.734 -20.844 1 96.88 80 ARG A O 1
ATOM 651 N N . TYR A 1 81 ? -6.246 -29.047 -20.109 1 97.94 81 TYR A N 1
ATOM 652 C CA . TYR A 1 81 ? -5.559 -29.453 -21.328 1 97.94 81 TYR A CA 1
ATOM 653 C C . TYR A 1 81 ? -4.414 -30.406 -21 1 97.94 81 TYR A C 1
ATOM 655 O O . TYR A 1 81 ? -3.285 -30.219 -21.453 1 97.94 81 TYR A O 1
ATOM 663 N N . LYS A 1 82 ? -4.68 -31.406 -20.266 1 97.88 82 LYS A N 1
ATOM 664 C CA . LYS A 1 82 ? -3.672 -32.312 -19.703 1 97.88 82 LYS A CA 1
ATOM 665 C C . LYS A 1 82 ? -2.842 -32.969 -20.812 1 97.88 82 LYS A C 1
ATOM 667 O O . LYS A 1 82 ? -1.611 -32.969 -20.734 1 97.88 82 LYS A O 1
ATOM 672 N N . GLU A 1 83 ? -3.461 -33.5 -21.828 1 98 83 GLU A N 1
ATOM 673 C CA . GLU A 1 83 ? -2.756 -34.25 -22.875 1 98 83 GLU A CA 1
ATOM 674 C C . GLU A 1 83 ? -1.773 -33.344 -23.609 1 98 83 GLU A C 1
ATOM 676 O O . GLU A 1 83 ? -0.623 -33.719 -23.844 1 98 83 GLU A O 1
ATOM 681 N N . PHE A 1 84 ? -2.262 -32.25 -23.969 1 98.5 84 PHE A N 1
ATOM 682 C CA . PHE A 1 84 ? -1.413 -31.297 -24.688 1 98.5 84 PHE A CA 1
ATOM 683 C C . PHE A 1 84 ? -0.278 -30.812 -23.781 1 98.5 84 PHE A C 1
ATOM 685 O O . PHE A 1 84 ? 0.869 -30.719 -24.219 1 98.5 84 PHE A O 1
ATOM 692 N N . ALA A 1 85 ? -0.568 -30.5 -22.578 1 98.69 85 ALA A N 1
ATOM 693 C CA . ALA A 1 85 ? 0.439 -30.078 -21.609 1 98.69 85 ALA A CA 1
ATOM 694 C C . ALA A 1 85 ? 1.505 -31.156 -21.406 1 98.69 85 ALA A C 1
ATOM 696 O O . ALA A 1 85 ? 2.699 -30.844 -21.359 1 98.69 85 ALA A O 1
ATOM 697 N N . ASP A 1 86 ? 1.025 -32.344 -21.281 1 98.56 86 ASP A N 1
ATOM 698 C CA . ASP A 1 86 ? 1.952 -33.469 -21.125 1 98.56 86 ASP A CA 1
ATOM 699 C C . ASP A 1 86 ? 2.902 -33.562 -22.312 1 98.56 86 ASP A C 1
ATOM 701 O O . ASP A 1 86 ? 4.086 -33.875 -22.156 1 98.56 86 ASP A O 1
ATOM 705 N N . LYS A 1 87 ? 2.41 -33.406 -23.469 1 98.62 87 LYS A N 1
ATOM 706 C CA . LYS A 1 87 ? 3.236 -33.438 -24.672 1 98.62 87 LYS A CA 1
ATOM 707 C C . LYS A 1 87 ? 4.305 -32.344 -24.625 1 98.62 87 LYS A C 1
ATOM 709 O O . LYS A 1 87 ? 5.473 -32.594 -24.938 1 98.62 87 LYS A O 1
ATOM 714 N N . LEU A 1 88 ? 3.902 -31.125 -24.312 1 98.75 88 LEU A N 1
ATOM 715 C CA . LEU A 1 88 ? 4.84 -30.016 -24.219 1 98.75 88 LEU A CA 1
ATOM 716 C C . LEU A 1 88 ? 5.926 -30.312 -23.188 1 98.75 88 LEU A C 1
ATOM 718 O O . LEU A 1 88 ? 7.105 -30.031 -23.438 1 98.75 88 LEU A O 1
ATOM 722 N N . ILE A 1 89 ? 5.539 -30.828 -22.047 1 98.81 89 ILE A N 1
ATOM 723 C CA . ILE A 1 89 ? 6.461 -31.172 -20.969 1 98.81 89 ILE A CA 1
ATOM 724 C C . ILE A 1 89 ? 7.445 -32.219 -21.438 1 98.81 89 ILE A C 1
ATOM 726 O O . ILE A 1 89 ? 8.648 -32.125 -21.203 1 98.81 89 ILE A O 1
ATOM 730 N N . ALA A 1 90 ? 6.945 -33.188 -22.125 1 98.31 90 ALA A N 1
ATOM 731 C CA . ALA A 1 90 ? 7.766 -34.312 -22.594 1 98.31 90 ALA A CA 1
ATOM 732 C C . ALA A 1 90 ? 8.758 -33.875 -23.656 1 98.31 90 ALA A C 1
ATOM 734 O O . ALA A 1 90 ? 9.859 -34.406 -23.75 1 98.31 90 ALA A O 1
ATOM 735 N N . GLU A 1 91 ? 8.453 -32.875 -24.406 1 98.38 91 GLU A N 1
ATOM 736 C CA . GLU A 1 91 ? 9.258 -32.438 -25.547 1 98.38 91 GLU A CA 1
ATOM 737 C C . GLU A 1 91 ? 10.172 -31.281 -25.156 1 98.38 91 GLU A C 1
ATOM 739 O O . GLU A 1 91 ? 11.016 -30.859 -25.953 1 98.38 91 GLU A O 1
ATOM 744 N N . ALA A 1 92 ? 10.062 -30.766 -23.969 1 98.69 92 ALA A N 1
ATOM 745 C CA . ALA A 1 92 ? 10.836 -29.594 -23.547 1 98.69 92 ALA A CA 1
ATOM 746 C C . ALA A 1 92 ? 12.312 -29.938 -23.422 1 98.69 92 ALA A C 1
ATOM 748 O O . ALA A 1 92 ? 12.672 -31.031 -23 1 98.69 92 ALA A O 1
ATOM 749 N N . ASP A 1 93 ? 13.148 -28.984 -23.75 1 98.62 93 ASP A N 1
ATOM 750 C CA . ASP A 1 93 ? 14.578 -29.062 -23.453 1 98.62 93 ASP A CA 1
ATOM 751 C C . ASP A 1 93 ? 14.875 -28.703 -22 1 98.62 93 ASP A C 1
ATOM 753 O O . ASP A 1 93 ? 15.727 -29.328 -21.375 1 98.62 93 ASP A O 1
ATOM 757 N N . VAL A 1 94 ? 14.219 -27.688 -21.562 1 98.62 94 VAL A N 1
ATOM 758 C CA . VAL A 1 94 ? 14.398 -27.156 -20.219 1 98.62 94 VAL A CA 1
ATOM 759 C C . VAL A 1 94 ? 13.039 -26.875 -19.578 1 98.62 94 VAL A C 1
ATOM 761 O O . VAL A 1 94 ? 12.109 -26.438 -20.25 1 98.62 94 VAL A O 1
ATOM 764 N N . ILE A 1 95 ? 12.891 -27.219 -18.312 1 98.88 95 ILE A N 1
ATOM 765 C CA . ILE A 1 95 ? 11.711 -26.891 -17.531 1 98.88 95 ILE A CA 1
ATOM 766 C C . ILE A 1 95 ? 12.102 -25.984 -16.375 1 98.88 95 ILE A C 1
ATOM 768 O O . ILE A 1 95 ? 12.984 -26.312 -15.578 1 98.88 95 ILE A O 1
ATOM 772 N N . CYS A 1 96 ? 11.523 -24.797 -16.359 1 98.88 96 CYS A N 1
ATOM 773 C CA . CYS A 1 96 ? 11.711 -23.875 -15.242 1 98.88 96 CYS A CA 1
ATOM 774 C C . CYS A 1 96 ? 10.57 -24 -14.242 1 98.88 96 CYS A C 1
ATOM 776 O O . CYS A 1 96 ? 9.414 -23.75 -14.578 1 98.88 96 CYS A O 1
ATOM 778 N N . CYS A 1 97 ? 10.891 -24.375 -13.047 1 98.88 97 CYS A N 1
ATOM 779 C CA . CYS A 1 97 ? 9.953 -24.484 -11.93 1 98.88 97 CYS A CA 1
ATOM 780 C C . CYS A 1 97 ? 10.008 -23.266 -11.039 1 98.88 97 CYS A C 1
ATOM 782 O O . CYS A 1 97 ? 10.93 -23.094 -10.242 1 98.88 97 CYS A O 1
ATOM 784 N N . LEU A 1 98 ? 8.961 -22.469 -11.117 1 98.88 98 LEU A N 1
ATOM 785 C CA . LEU A 1 98 ? 9.016 -21.156 -10.484 1 98.88 98 LEU A CA 1
ATOM 786 C C . LEU A 1 98 ? 8.023 -21.062 -9.328 1 98.88 98 LEU A C 1
ATOM 788 O O . LEU A 1 98 ? 6.871 -21.484 -9.461 1 98.88 98 LEU A O 1
ATOM 792 N N . ASP A 1 99 ? 8.469 -20.578 -8.148 1 98.06 99 ASP A N 1
ATOM 793 C CA . ASP A 1 99 ? 7.66 -20.125 -7.027 1 98.06 99 ASP A CA 1
ATOM 794 C C . ASP A 1 99 ? 7.047 -21.312 -6.281 1 98.06 99 ASP A C 1
ATOM 796 O O . ASP A 1 99 ? 5.91 -21.234 -5.812 1 98.06 99 ASP A O 1
ATOM 800 N N . PHE A 1 100 ? 7.707 -22.406 -6.312 1 96.25 100 PHE A N 1
ATOM 801 C CA . PHE A 1 100 ? 7.379 -23.531 -5.453 1 96.25 100 PHE A CA 1
ATOM 802 C C . PHE A 1 100 ? 8.617 -24.375 -5.172 1 96.25 100 PHE A C 1
ATOM 804 O O . PHE A 1 100 ? 9.586 -24.344 -5.934 1 96.25 100 PHE A O 1
ATOM 811 N N . ASN A 1 101 ? 8.547 -25.109 -4.078 1 95.88 101 ASN A N 1
ATOM 812 C CA . ASN A 1 101 ? 9.75 -25.734 -3.549 1 95.88 101 ASN A CA 1
ATOM 813 C C . ASN A 1 101 ? 9.656 -27.266 -3.572 1 95.88 101 ASN A C 1
ATOM 815 O O . ASN A 1 101 ? 10.594 -27.953 -3.176 1 95.88 101 ASN A O 1
ATOM 819 N N . ALA A 1 102 ? 8.539 -27.797 -4.012 1 95.75 102 ALA A N 1
ATOM 820 C CA . ALA A 1 102 ? 8.336 -29.25 -3.988 1 95.75 102 ALA A CA 1
ATOM 821 C C . ALA A 1 102 ? 7.32 -29.672 -5.043 1 95.75 102 ALA A C 1
ATOM 823 O O . ALA A 1 102 ? 6.371 -28.938 -5.332 1 95.75 102 ALA A O 1
ATOM 824 N N . LEU A 1 103 ? 7.469 -30.922 -5.496 1 97.56 103 LEU A N 1
ATOM 825 C CA . LEU A 1 103 ? 6.617 -31.422 -6.566 1 97.56 103 LEU A CA 1
ATOM 826 C C . LEU A 1 103 ? 5.164 -31.5 -6.113 1 97.56 103 LEU A C 1
ATOM 828 O O . LEU A 1 103 ? 4.246 -31.312 -6.918 1 97.56 103 LEU A O 1
ATOM 832 N N . LYS A 1 104 ? 4.988 -31.703 -4.871 1 93.75 104 LYS A N 1
ATOM 833 C CA . LYS A 1 104 ? 3.625 -31.828 -4.359 1 93.75 104 LYS A CA 1
ATOM 834 C C . LYS A 1 104 ? 2.85 -30.531 -4.559 1 93.75 104 LYS A C 1
ATOM 836 O O . LYS A 1 104 ? 1.616 -30.531 -4.555 1 93.75 104 LYS A O 1
ATOM 841 N N . ARG A 1 105 ? 3.551 -29.406 -4.809 1 94 105 ARG A N 1
ATOM 842 C CA . ARG A 1 105 ? 2.949 -28.078 -4.934 1 94 105 ARG A CA 1
ATOM 843 C C . ARG A 1 105 ? 2.361 -27.875 -6.328 1 94 105 ARG A C 1
ATOM 845 O O . ARG A 1 105 ? 1.697 -26.859 -6.582 1 94 105 ARG A O 1
ATOM 852 N N . ILE A 1 106 ? 2.508 -28.859 -7.246 1 97.19 106 ILE A N 1
ATOM 853 C CA . ILE A 1 106 ? 1.973 -28.672 -8.594 1 97.19 106 ILE A CA 1
ATOM 854 C C . ILE A 1 106 ? 0.964 -29.781 -8.898 1 97.19 106 ILE A C 1
ATOM 856 O O . ILE A 1 106 ? 0.622 -30.016 -10.055 1 97.19 106 ILE A O 1
ATOM 860 N N . ASP A 1 107 ? 0.539 -30.469 -7.93 1 93.62 107 ASP A N 1
ATOM 861 C CA . ASP A 1 107 ? -0.577 -31.406 -7.969 1 93.62 107 ASP A CA 1
ATOM 862 C C . ASP A 1 107 ? -0.391 -32.438 -9.086 1 93.62 107 ASP A C 1
ATOM 864 O O . ASP A 1 107 ? 0.64 -33.125 -9.148 1 93.62 107 ASP A O 1
ATOM 868 N N . ASP A 1 108 ? -1.42 -32.562 -10.023 1 94.5 108 ASP A N 1
ATOM 869 C CA . ASP A 1 108 ? -1.456 -33.594 -11.031 1 94.5 108 ASP A CA 1
ATOM 870 C C . ASP A 1 108 ? -0.309 -33.438 -12.031 1 94.5 108 ASP A C 1
ATOM 872 O O . ASP A 1 108 ? 0.032 -34.406 -12.742 1 94.5 108 ASP A O 1
ATOM 876 N N . MET A 1 109 ? 0.285 -32.344 -12.055 1 97.44 109 MET A N 1
ATOM 877 C CA . MET A 1 109 ? 1.373 -32.062 -12.984 1 97.44 109 MET A CA 1
ATOM 878 C C . MET A 1 109 ? 2.688 -32.656 -12.477 1 97.44 109 MET A C 1
ATOM 880 O O . MET A 1 109 ? 3.648 -32.781 -13.234 1 97.44 109 MET A O 1
ATOM 884 N N . ALA A 1 110 ? 2.672 -33.062 -11.227 1 98.12 110 ALA A N 1
ATOM 885 C CA . ALA A 1 110 ? 3.891 -33.5 -10.547 1 98.12 110 ALA A CA 1
ATOM 886 C C . ALA A 1 110 ? 4.527 -34.688 -11.25 1 98.12 110 ALA A C 1
ATOM 888 O O . ALA A 1 110 ? 5.734 -34.719 -11.484 1 98.12 110 ALA A O 1
ATOM 889 N N . ASP A 1 111 ? 3.756 -35.656 -11.586 1 97.5 111 ASP A N 1
ATOM 890 C CA . ASP A 1 111 ? 4.27 -36.875 -12.195 1 97.5 111 ASP A CA 1
ATOM 891 C C . ASP A 1 111 ? 4.898 -36.594 -13.555 1 97.5 111 ASP A C 1
ATOM 893 O O . ASP A 1 111 ? 5.949 -37.125 -13.891 1 97.5 111 ASP A O 1
ATOM 897 N N . ALA A 1 112 ? 4.211 -35.781 -14.336 1 98.31 112 ALA A N 1
ATOM 898 C CA . ALA A 1 112 ? 4.715 -35.438 -15.664 1 98.31 112 ALA A CA 1
ATOM 899 C C . ALA A 1 112 ? 6.055 -34.719 -15.57 1 98.31 112 ALA A C 1
ATOM 901 O O . ALA A 1 112 ? 6.973 -35 -16.344 1 98.31 112 ALA A O 1
ATOM 902 N N . ILE A 1 113 ? 6.156 -33.844 -14.633 1 98.69 113 ILE A N 1
ATOM 903 C CA . ILE A 1 113 ? 7.387 -33.062 -14.453 1 98.69 113 ILE A CA 1
ATOM 904 C C . ILE A 1 113 ? 8.5 -34 -13.953 1 98.69 113 ILE A C 1
ATOM 906 O O . ILE A 1 113 ? 9.625 -33.938 -14.461 1 98.69 113 ILE A O 1
ATOM 910 N N . ALA A 1 114 ? 8.156 -34.812 -12.977 1 98 114 ALA A N 1
ATOM 911 C CA . ALA A 1 114 ? 9.141 -35.75 -12.414 1 98 114 ALA A CA 1
ATOM 912 C C . ALA A 1 114 ? 9.688 -36.688 -13.484 1 98 114 ALA A C 1
ATOM 914 O O . ALA A 1 114 ? 10.875 -37 -13.484 1 98 114 ALA A O 1
ATOM 915 N N . ALA A 1 115 ? 8.883 -37.094 -14.344 1 97.25 115 ALA A N 1
ATOM 916 C CA . ALA A 1 115 ? 9.227 -38.094 -15.328 1 97.25 115 ALA A CA 1
ATOM 917 C C . ALA A 1 115 ? 9.922 -37.5 -16.547 1 97.25 115 ALA A C 1
ATOM 919 O O . ALA A 1 115 ? 10.547 -38.188 -17.344 1 97.25 115 ALA A O 1
ATOM 920 N N . SER A 1 116 ? 9.805 -36.25 -16.734 1 98.31 116 SER A N 1
ATOM 921 C CA . SER A 1 116 ? 10.336 -35.594 -17.922 1 98.31 116 SER A CA 1
ATOM 922 C C . SER A 1 116 ? 11.859 -35.719 -17.984 1 98.31 116 SER A C 1
ATOM 924 O O . SER A 1 116 ? 12.539 -35.594 -16.953 1 98.31 116 SER A O 1
ATOM 926 N N . PRO A 1 117 ? 12.414 -35.906 -19.156 1 97.12 117 PRO A N 1
ATOM 927 C CA . PRO A 1 117 ? 13.867 -35.969 -19.312 1 97.12 117 PRO A CA 1
ATOM 928 C C . PRO A 1 117 ? 14.508 -34.594 -19.422 1 97.12 117 PRO A C 1
ATOM 930 O O . PRO A 1 117 ? 15.734 -34.469 -19.484 1 97.12 117 PRO A O 1
ATOM 933 N N . ALA A 1 118 ? 13.719 -33.562 -19.469 1 98.12 118 ALA A N 1
ATOM 934 C CA . ALA A 1 118 ? 14.211 -32.188 -19.625 1 98.12 118 ALA A CA 1
ATOM 935 C C . ALA A 1 118 ? 15.125 -31.812 -18.453 1 98.12 118 ALA A C 1
ATOM 937 O O . ALA A 1 118 ? 15.023 -32.375 -17.375 1 98.12 118 ALA A O 1
ATOM 938 N N . ARG A 1 119 ? 16.016 -30.891 -18.703 1 97.88 119 ARG A N 1
ATOM 939 C CA . ARG A 1 119 ? 16.75 -30.234 -17.625 1 97.88 119 ARG A CA 1
ATOM 940 C C . ARG A 1 119 ? 15.836 -29.344 -16.797 1 97.88 119 ARG A C 1
ATOM 942 O O . ARG A 1 119 ? 15.07 -28.547 -17.328 1 97.88 119 ARG A O 1
ATOM 949 N N . LYS A 1 120 ? 15.859 -29.562 -15.492 1 98.5 120 LYS A N 1
ATOM 950 C CA . LYS A 1 120 ? 14.914 -28.859 -14.625 1 98.5 120 LYS A CA 1
ATOM 951 C C . LYS A 1 120 ? 15.633 -27.875 -13.711 1 98.5 120 LYS A C 1
ATOM 953 O O . LYS A 1 120 ? 16.688 -28.188 -13.164 1 98.5 120 LYS A O 1
ATOM 958 N N . ILE A 1 121 ? 15.086 -26.688 -13.617 1 98.56 121 ILE A N 1
ATOM 959 C CA . ILE A 1 121 ? 15.602 -25.625 -12.758 1 98.56 121 ILE A CA 1
ATOM 960 C C . ILE A 1 121 ? 14.5 -25.156 -11.812 1 98.56 121 ILE A C 1
ATOM 962 O O . ILE A 1 121 ? 13.344 -25 -12.219 1 98.56 121 ILE A O 1
ATOM 966 N N . MET A 1 122 ? 14.883 -24.953 -10.555 1 98.75 122 MET A N 1
ATOM 967 C CA . MET A 1 122 ? 13.977 -24.344 -9.578 1 98.75 122 MET A CA 1
ATOM 968 C C . MET A 1 122 ? 14.414 -22.922 -9.227 1 98.75 122 MET A C 1
ATOM 970 O O . MET A 1 122 ? 15.594 -22.688 -8.938 1 98.75 122 MET A O 1
ATOM 974 N N . ILE A 1 123 ? 13.578 -21.938 -9.375 1 98.81 123 ILE A N 1
ATOM 975 C CA . ILE A 1 123 ? 13.758 -20.594 -8.852 1 98.81 123 ILE A CA 1
ATOM 976 C C . ILE A 1 123 ? 12.633 -20.266 -7.871 1 98.81 123 ILE A C 1
ATOM 978 O O . ILE A 1 123 ? 11.469 -20.172 -8.266 1 98.81 123 ILE A O 1
ATOM 982 N N . ASP A 1 124 ? 12.969 -20.109 -6.672 1 97.88 124 ASP A N 1
ATOM 983 C CA . ASP A 1 124 ? 11.977 -20.047 -5.605 1 97.88 124 ASP A CA 1
ATOM 984 C C . ASP A 1 124 ? 12.531 -19.312 -4.379 1 97.88 124 ASP A C 1
ATOM 986 O O . ASP A 1 124 ? 13.734 -19.078 -4.285 1 97.88 124 ASP A O 1
ATOM 990 N N . HIS A 1 125 ? 11.57 -18.859 -3.525 1 96.31 125 HIS A N 1
ATOM 991 C CA . HIS A 1 125 ? 12.016 -18.203 -2.297 1 96.31 125 HIS A CA 1
ATOM 992 C C . HIS A 1 125 ? 11.32 -18.812 -1.077 1 96.31 125 HIS A C 1
ATOM 994 O O . HIS A 1 125 ? 11.43 -18.266 0.028 1 96.31 125 HIS A O 1
ATOM 1000 N N . HIS A 1 126 ? 10.641 -19.891 -1.222 1 90.25 126 HIS A N 1
ATOM 1001 C CA . HIS A 1 126 ? 10 -20.562 -0.097 1 90.25 126 HIS A CA 1
ATOM 1002 C C . HIS A 1 126 ? 11.008 -21.391 0.698 1 90.25 126 HIS A C 1
ATOM 1004 O O . HIS A 1 126 ? 12.094 -21.703 0.197 1 90.25 126 HIS A O 1
ATOM 1010 N N . LEU A 1 127 ? 10.609 -21.75 1.933 1 87.38 127 LEU A N 1
ATOM 1011 C CA . LEU A 1 127 ? 11.477 -22.531 2.809 1 87.38 127 LEU A CA 1
ATOM 1012 C C . LEU A 1 127 ? 11.516 -23.984 2.373 1 87.38 127 LEU A C 1
ATOM 1014 O O . LEU A 1 127 ? 10.586 -24.469 1.719 1 87.38 127 LEU A O 1
ATOM 1018 N N . TYR A 1 128 ? 12.664 -24.688 2.615 1 88.81 128 TYR A N 1
ATOM 1019 C CA . TYR A 1 128 ? 12.852 -26.125 2.551 1 88.81 128 TYR A CA 1
ATOM 1020 C C . TYR A 1 128 ? 12.664 -26.641 1.127 1 88.81 128 TYR A C 1
ATOM 1022 O O . TYR A 1 128 ? 11.789 -27.469 0.864 1 88.81 128 TYR A O 1
ATOM 1030 N N . PRO A 1 129 ? 13.516 -26.266 0.224 1 95 129 PRO A N 1
ATOM 1031 C CA . PRO A 1 129 ? 13.438 -26.75 -1.156 1 95 129 PRO A CA 1
ATOM 1032 C C . PRO A 1 129 ? 13.727 -28.25 -1.278 1 95 129 PRO A C 1
ATOM 1034 O O . PRO A 1 129 ? 14.656 -28.75 -0.647 1 95 129 PRO A O 1
ATOM 1037 N N . GLU A 1 130 ? 12.906 -28.922 -2.029 1 96.69 130 GLU A N 1
ATOM 1038 C CA . GLU A 1 130 ? 13.164 -30.312 -2.385 1 96.69 130 GLU A CA 1
ATOM 1039 C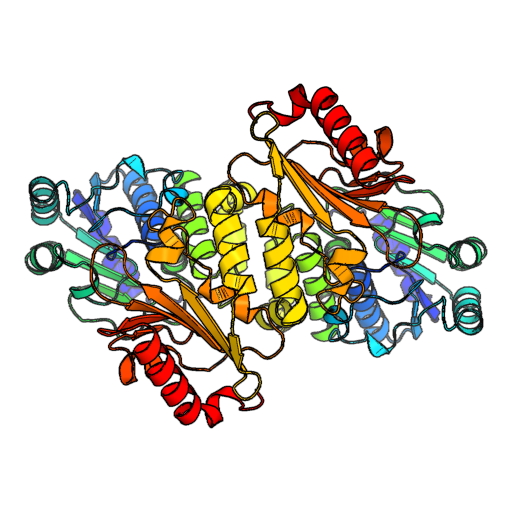 C . GLU A 1 130 ? 14.211 -30.406 -3.492 1 96.69 130 GLU A C 1
ATOM 1041 O O . GLU A 1 130 ? 14.406 -29.469 -4.262 1 96.69 130 GLU A O 1
ATOM 1046 N N . GLU A 1 131 ? 14.836 -31.594 -3.557 1 96.06 131 GLU A N 1
ATOM 1047 C CA . GLU A 1 131 ? 15.883 -31.797 -4.559 1 96.06 131 GLU A CA 1
ATOM 1048 C C . GLU A 1 131 ? 15.336 -32.531 -5.773 1 96.06 131 GLU A C 1
ATOM 1050 O O . GLU A 1 131 ? 15.578 -33.75 -5.938 1 96.06 131 GLU A O 1
ATOM 1055 N N . PHE A 1 132 ? 14.75 -31.906 -6.629 1 97.06 132 PHE A N 1
ATOM 1056 C CA . PHE A 1 132 ? 14.234 -32.594 -7.812 1 97.06 132 PHE A CA 1
ATOM 1057 C C . PHE A 1 132 ? 14.703 -31.875 -9.086 1 97.06 132 PHE A C 1
ATOM 1059 O O . PHE A 1 132 ? 14.352 -32.281 -10.188 1 97.06 132 PHE A O 1
ATOM 1066 N N . CYS A 1 133 ? 15.453 -30.812 -9 1 97.88 133 CYS A N 1
ATOM 1067 C CA . CYS A 1 133 ? 16.016 -30.078 -10.125 1 97.88 133 CYS A CA 1
ATOM 1068 C C . CYS A 1 133 ? 17.547 -30.125 -10.094 1 97.88 133 CYS A C 1
ATOM 1070 O O . CYS A 1 133 ? 18.156 -30.172 -9.023 1 97.88 133 CYS A O 1
ATOM 1072 N N . LYS A 1 134 ? 18.094 -30.016 -11.227 1 97.06 134 LYS A N 1
ATOM 1073 C CA . LYS A 1 134 ? 19.562 -29.984 -11.328 1 97.06 134 LYS A CA 1
ATOM 1074 C C . LYS A 1 134 ? 20.109 -28.641 -10.844 1 97.06 134 LYS A C 1
ATOM 1076 O O . LYS A 1 134 ? 21.172 -28.594 -10.211 1 97.06 134 LYS A O 1
ATOM 1081 N N . ILE A 1 135 ? 19.469 -27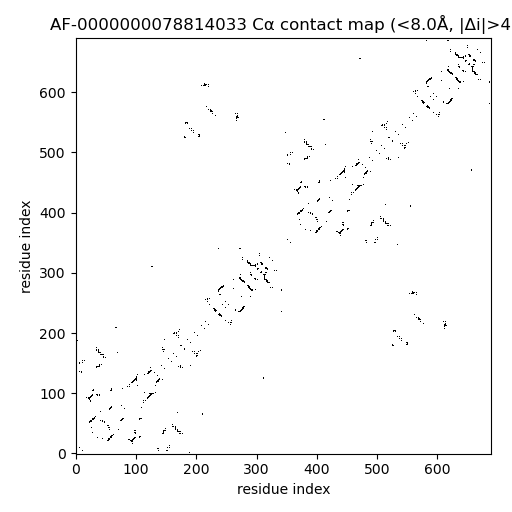.562 -11.203 1 98.06 135 ILE A N 1
ATOM 1082 C CA . ILE A 1 135 ? 19.797 -26.234 -10.703 1 98.06 135 ILE A CA 1
ATOM 1083 C C . ILE A 1 135 ? 18.719 -25.781 -9.727 1 98.06 135 ILE A C 1
ATOM 1085 O O . ILE A 1 135 ? 17.531 -25.75 -10.07 1 98.06 135 ILE A O 1
ATOM 1089 N N . THR A 1 136 ? 19.125 -25.469 -8.531 1 98.38 136 THR A N 1
ATOM 1090 C CA . THR A 1 136 ? 18.203 -24.953 -7.52 1 98.38 136 THR A CA 1
ATOM 1091 C C . THR A 1 136 ? 18.625 -23.562 -7.074 1 98.38 136 THR A C 1
ATOM 1093 O O . THR A 1 136 ? 19.672 -23.391 -6.445 1 98.38 136 THR A O 1
ATOM 1096 N N . MET A 1 137 ? 17.906 -22.562 -7.43 1 98.38 137 MET A N 1
ATOM 1097 C CA . MET A 1 137 ? 18.047 -21.188 -6.957 1 98.38 137 MET A CA 1
ATOM 1098 C C . MET A 1 137 ? 16.984 -20.859 -5.926 1 98.38 137 MET A C 1
ATOM 1100 O O . MET A 1 137 ? 15.961 -20.25 -6.258 1 98.38 137 MET A O 1
ATOM 1104 N N . SER A 1 138 ? 17.172 -21.25 -4.691 1 97.62 138 SER A N 1
ATOM 1105 C CA . SER A 1 138 ? 16.234 -21.062 -3.588 1 97.62 138 SER A CA 1
ATOM 1106 C C . SER A 1 138 ? 16.766 -20.062 -2.568 1 97.62 138 SER A C 1
ATOM 1108 O O . SER A 1 138 ? 17.797 -20.297 -1.931 1 97.62 138 SER A O 1
ATOM 1110 N N . TYR A 1 139 ? 16.125 -18.922 -2.438 1 96.88 139 TYR A N 1
ATOM 1111 C CA . TYR A 1 139 ? 16.562 -17.859 -1.553 1 96.88 139 TYR A CA 1
ATOM 1112 C C . TYR A 1 139 ? 15.414 -17.328 -0.706 1 96.88 139 TYR A C 1
ATOM 1114 O O . TYR A 1 139 ? 14.805 -16.312 -1.034 1 96.88 139 TYR A O 1
ATOM 1122 N N . PRO A 1 140 ? 15.133 -17.906 0.461 1 92.94 140 PRO A N 1
ATOM 1123 C CA . PRO A 1 140 ? 13.953 -17.625 1.282 1 92.94 140 PRO A CA 1
ATOM 1124 C C . PRO A 1 140 ? 13.945 -16.203 1.825 1 92.94 140 PRO A C 1
ATOM 1126 O O . PRO A 1 140 ? 12.898 -15.695 2.234 1 92.94 140 PRO A O 1
ATOM 1129 N N . LYS A 1 141 ? 15.078 -15.508 1.818 1 92.44 141 LYS A N 1
ATOM 1130 C CA . LYS A 1 141 ? 15.148 -14.148 2.361 1 92.44 141 LYS A CA 1
ATOM 1131 C C . LYS A 1 141 ? 14.695 -13.117 1.332 1 92.44 141 LYS A C 1
ATOM 1133 O O . LYS A 1 141 ? 14.445 -11.961 1.674 1 92.44 141 LYS A O 1
ATOM 1138 N N . ILE A 1 142 ? 14.648 -13.555 0.068 1 96.19 142 ILE A N 1
ATOM 1139 C CA . ILE A 1 142 ? 14.211 -12.672 -1.004 1 96.19 142 ILE A CA 1
ATOM 1140 C C . ILE A 1 142 ? 12.688 -12.555 -0.988 1 96.19 142 ILE A C 1
ATOM 1142 O O . ILE A 1 142 ? 11.992 -13.531 -0.7 1 96.19 142 ILE A O 1
ATOM 1146 N N . SER A 1 143 ? 12.219 -11.422 -1.315 1 94.06 143 SER A N 1
ATOM 1147 C CA . SER A 1 143 ? 10.828 -11.07 -1.053 1 94.06 143 SER A CA 1
ATOM 1148 C C . SER A 1 143 ? 9.883 -11.836 -1.966 1 94.06 143 SER A C 1
ATOM 1150 O O . SER A 1 143 ? 8.727 -12.078 -1.608 1 94.06 143 SER A O 1
ATOM 1152 N N . SER A 1 144 ? 10.352 -12.195 -3.164 1 97.12 144 SER A N 1
ATOM 1153 C CA . SER A 1 144 ? 9.477 -12.844 -4.133 1 97.12 144 SER A CA 1
ATOM 1154 C C . SER A 1 144 ? 10.273 -13.562 -5.211 1 97.12 144 SER A C 1
ATOM 1156 O O . SER A 1 144 ? 11.453 -13.258 -5.426 1 97.12 144 SER A O 1
ATOM 1158 N N . THR A 1 145 ? 9.664 -14.508 -5.816 1 98.62 145 THR A N 1
ATOM 1159 C CA . THR A 1 145 ? 10.273 -15.164 -6.969 1 98.62 145 THR A CA 1
ATOM 1160 C C . THR A 1 145 ? 10.43 -14.188 -8.133 1 98.62 145 THR A C 1
ATOM 1162 O O . THR A 1 145 ? 11.406 -14.258 -8.883 1 98.62 145 THR A O 1
ATOM 1165 N N . SER A 1 146 ? 9.523 -13.234 -8.297 1 98.88 146 SER A N 1
ATOM 1166 C CA . SER A 1 146 ? 9.602 -12.219 -9.344 1 98.88 146 SER A CA 1
ATOM 1167 C C . SER A 1 146 ? 10.852 -11.359 -9.18 1 98.88 146 SER A C 1
ATOM 1169 O O . SER A 1 146 ? 11.484 -10.992 -10.172 1 98.88 146 SER A O 1
ATOM 1171 N N . GLU A 1 147 ? 11.188 -11.078 -7.961 1 98.69 147 GLU A N 1
ATOM 1172 C CA . GLU A 1 147 ? 12.445 -10.383 -7.719 1 98.69 147 GLU A CA 1
ATOM 1173 C C . GLU A 1 147 ? 13.633 -11.203 -8.211 1 98.69 147 GLU A C 1
ATOM 1175 O O . GLU A 1 147 ? 14.562 -10.656 -8.812 1 98.69 147 GLU A O 1
ATOM 1180 N N . LEU A 1 148 ? 13.656 -12.477 -7.965 1 98.81 148 LEU A N 1
ATOM 1181 C CA . LEU A 1 148 ? 14.734 -13.367 -8.398 1 98.81 148 LEU A CA 1
ATOM 1182 C C . LEU A 1 148 ? 14.828 -13.406 -9.914 1 98.81 148 LEU A C 1
ATOM 1184 O O . LEU A 1 148 ? 15.922 -13.445 -10.477 1 98.81 148 LEU A O 1
ATOM 1188 N N . ILE A 1 149 ? 13.68 -13.414 -10.555 1 98.88 149 ILE A N 1
ATOM 1189 C CA . ILE A 1 149 ? 13.656 -13.422 -12.016 1 98.88 149 ILE A CA 1
ATOM 1190 C C . ILE A 1 149 ? 14.32 -12.156 -12.547 1 98.88 149 ILE A C 1
ATOM 1192 O O . ILE A 1 149 ? 15.125 -12.211 -13.477 1 98.88 149 ILE A O 1
ATOM 1196 N N . PHE A 1 150 ? 13.984 -11.023 -11.977 1 98.81 150 PHE A N 1
ATOM 1197 C CA . PHE A 1 150 ? 14.617 -9.773 -12.359 1 98.81 150 PHE A CA 1
ATOM 1198 C C . PHE A 1 150 ? 16.125 -9.852 -12.195 1 98.81 150 PHE A C 1
ATOM 1200 O O . PHE A 1 150 ? 16.875 -9.516 -13.109 1 98.81 150 PHE A O 1
ATOM 1207 N N . ARG A 1 151 ? 16.547 -10.312 -11.047 1 98.62 151 ARG A N 1
ATOM 1208 C CA . ARG A 1 151 ? 17.969 -10.422 -10.727 1 98.62 151 ARG A CA 1
ATOM 1209 C C . ARG A 1 151 ? 18.688 -11.352 -11.703 1 98.62 151 ARG A C 1
ATOM 1211 O O . ARG A 1 151 ? 19.781 -11.055 -12.164 1 98.62 151 ARG A O 1
ATOM 1218 N N . LEU A 1 152 ? 18.062 -12.461 -11.977 1 98.56 152 LEU A N 1
ATOM 1219 C CA . LEU A 1 152 ? 18.656 -13.445 -12.875 1 98.56 152 LEU A CA 1
ATOM 1220 C C . LEU A 1 152 ? 18.891 -12.852 -14.266 1 98.56 152 LEU A C 1
ATOM 1222 O O . LEU A 1 152 ? 19.984 -12.945 -14.805 1 98.56 152 LEU A O 1
ATOM 1226 N N . ILE A 1 153 ? 17.859 -12.234 -14.836 1 98.38 153 ILE A N 1
ATOM 1227 C CA . ILE A 1 153 ? 17.953 -11.648 -16.172 1 98.38 153 ILE A CA 1
ATOM 1228 C C . ILE A 1 153 ? 19.047 -10.586 -16.203 1 98.38 153 ILE A C 1
ATOM 1230 O O . ILE A 1 153 ? 19.859 -10.547 -17.125 1 98.38 153 ILE A O 1
ATOM 1234 N N . CYS A 1 154 ? 19.094 -9.789 -15.156 1 97.81 154 CYS A N 1
ATOM 1235 C CA . CYS A 1 154 ? 20.078 -8.727 -15.078 1 97.81 154 CYS A CA 1
ATOM 1236 C C . CYS A 1 154 ? 21.484 -9.297 -14.969 1 97.81 154 CYS A C 1
ATOM 1238 O O . CYS A 1 154 ? 22.422 -8.812 -15.625 1 97.81 154 CYS A O 1
ATOM 1240 N N . ARG A 1 155 ? 21.625 -10.289 -14.125 1 97.44 155 ARG A N 1
ATOM 1241 C CA . ARG A 1 155 ? 22.938 -10.891 -13.898 1 97.44 155 ARG A CA 1
ATOM 1242 C C . ARG A 1 155 ? 23.438 -11.602 -15.156 1 97.44 155 ARG A C 1
ATOM 1244 O O . ARG A 1 155 ? 24.641 -11.742 -15.352 1 97.44 155 ARG A O 1
ATOM 1251 N N . MET A 1 156 ? 22.562 -12.016 -15.961 1 97.19 156 MET A N 1
ATOM 1252 C CA . MET A 1 156 ? 22.938 -12.602 -17.25 1 97.19 156 MET A CA 1
ATOM 1253 C C . MET A 1 156 ? 23.312 -11.523 -18.25 1 97.19 156 MET A C 1
ATOM 1255 O O . MET A 1 156 ? 23.797 -11.828 -19.344 1 97.19 156 MET A O 1
ATOM 1259 N N . GLY A 1 157 ? 23.031 -10.266 -17.938 1 96.44 157 GLY A N 1
ATOM 1260 C CA . GLY A 1 157 ? 23.406 -9.156 -18.797 1 96.44 157 GLY A CA 1
ATOM 1261 C C . GLY A 1 157 ? 22.312 -8.734 -19.75 1 96.44 157 GLY A C 1
ATOM 1262 O O . GLY A 1 157 ? 22.578 -8.062 -20.75 1 96.44 157 GLY A O 1
ATOM 1263 N N . TYR A 1 158 ? 21.031 -9.047 -19.422 1 97.81 158 TYR A N 1
ATOM 1264 C CA . TYR A 1 158 ? 19.969 -8.844 -20.391 1 97.81 158 TYR A CA 1
ATOM 1265 C C . TYR A 1 158 ? 18.938 -7.852 -19.875 1 97.81 158 TYR A C 1
ATOM 1267 O O . TYR A 1 158 ? 17.75 -7.996 -20.141 1 97.81 158 TYR A O 1
ATOM 1275 N N . PHE A 1 159 ? 19.312 -6.898 -19.078 1 97.81 159 PHE A N 1
ATOM 1276 C CA . PHE A 1 159 ? 18.375 -5.895 -18.578 1 97.81 159 PHE A CA 1
ATOM 1277 C C . PHE A 1 159 ? 17.656 -5.223 -19.734 1 97.81 159 PHE A C 1
ATOM 1279 O O . PHE A 1 159 ? 16.438 -4.992 -19.656 1 97.81 159 PHE A O 1
ATOM 1286 N N . SER A 1 160 ? 18.391 -4.953 -20.766 1 97.94 160 SER A N 1
ATOM 1287 C CA . SER A 1 160 ? 17.812 -4.25 -21.906 1 97.94 160 SER A CA 1
ATOM 1288 C C . SER A 1 160 ? 16.719 -5.078 -22.578 1 97.94 160 SER A C 1
ATOM 1290 O O . SER A 1 160 ? 15.844 -4.527 -23.25 1 97.94 160 SER A O 1
ATOM 1292 N N . ASP A 1 161 ? 16.766 -6.328 -22.375 1 97.81 161 ASP A N 1
ATOM 1293 C CA . ASP A 1 161 ? 15.828 -7.234 -23.047 1 97.81 161 ASP A CA 1
ATOM 1294 C C . ASP A 1 161 ? 14.555 -7.398 -22.219 1 97.81 161 ASP A C 1
ATOM 1296 O O . ASP A 1 161 ? 13.602 -8.039 -22.672 1 97.81 161 ASP A O 1
ATOM 1300 N N . ILE A 1 162 ? 14.484 -6.816 -21.047 1 98.38 162 ILE A N 1
ATOM 1301 C CA . ILE A 1 162 ? 13.234 -6.793 -20.312 1 98.38 162 ILE A CA 1
ATOM 1302 C C . ILE A 1 162 ? 12.266 -5.809 -20.953 1 98.38 162 ILE A C 1
ATOM 1304 O O . ILE A 1 162 ? 12.5 -4.602 -20.953 1 98.38 162 ILE A O 1
ATOM 1308 N N . SER A 1 163 ? 11.203 -6.336 -21.578 1 98.62 163 SER A N 1
ATOM 1309 C CA . SER A 1 163 ? 10.18 -5.52 -22.219 1 98.62 163 SER A CA 1
ATOM 1310 C C . SER A 1 163 ? 9.266 -4.867 -21.188 1 98.62 163 SER A C 1
ATOM 1312 O O . SER A 1 163 ? 9.328 -5.199 -20 1 98.62 163 SER A O 1
ATOM 1314 N N . LYS A 1 164 ? 8.484 -3.932 -21.641 1 98.75 164 LYS A N 1
ATOM 1315 C CA . LYS A 1 164 ? 7.48 -3.332 -20.766 1 98.75 164 LYS A CA 1
ATOM 1316 C C . LYS A 1 164 ? 6.52 -4.391 -20.234 1 98.75 164 LYS A C 1
ATOM 1318 O O . LYS A 1 164 ? 6.184 -4.383 -19.047 1 98.75 164 LYS A O 1
ATOM 1323 N N . GLU A 1 165 ? 6.125 -5.32 -21.125 1 98.81 165 GLU A N 1
ATOM 1324 C CA . GLU A 1 165 ? 5.219 -6.402 -20.75 1 98.81 165 GLU A CA 1
ATOM 1325 C C . GLU A 1 165 ? 5.832 -7.281 -19.656 1 98.81 165 GLU A C 1
ATOM 1327 O O . GLU A 1 165 ? 5.18 -7.594 -18.672 1 98.81 165 GLU A O 1
ATOM 1332 N N . GLY A 1 166 ? 7.094 -7.641 -19.875 1 98.81 166 GLY A N 1
ATOM 1333 C CA . GLY A 1 166 ? 7.789 -8.422 -18.875 1 98.81 166 GLY A CA 1
ATOM 1334 C C . GLY A 1 166 ? 7.941 -7.688 -17.547 1 98.81 166 GLY A C 1
ATOM 1335 O O . GLY A 1 166 ? 7.758 -8.273 -16.484 1 98.81 166 GLY A O 1
ATOM 1336 N N . ALA A 1 167 ? 8.219 -6.398 -17.641 1 98.94 167 ALA A N 1
ATOM 1337 C CA . ALA A 1 167 ? 8.383 -5.566 -16.438 1 98.94 167 ALA A CA 1
ATOM 1338 C C . ALA A 1 167 ? 7.082 -5.465 -15.664 1 98.94 167 ALA A C 1
ATOM 1340 O O . ALA A 1 167 ? 7.086 -5.492 -14.43 1 98.94 167 ALA A O 1
ATOM 1341 N N . GLU A 1 168 ? 5.934 -5.383 -16.344 1 98.88 168 GLU A N 1
ATOM 1342 C CA . GLU A 1 168 ? 4.625 -5.348 -15.695 1 98.88 168 GLU A CA 1
ATOM 1343 C C . GLU A 1 168 ? 4.375 -6.621 -14.898 1 98.88 168 GLU A C 1
ATOM 1345 O O . GLU A 1 168 ? 3.873 -6.562 -13.773 1 98.88 168 GLU A O 1
ATOM 1350 N N . CYS A 1 169 ? 4.766 -7.723 -15.484 1 98.94 169 CYS A N 1
ATOM 1351 C CA . CYS A 1 169 ? 4.555 -9.008 -14.828 1 98.94 169 CYS A CA 1
ATOM 1352 C C . CYS A 1 169 ? 5.441 -9.148 -13.602 1 98.94 169 CYS A C 1
ATOM 1354 O O . CYS A 1 169 ? 4.965 -9.516 -12.523 1 98.94 169 CYS A O 1
ATOM 1356 N N . ILE A 1 170 ? 6.719 -8.789 -13.789 1 98.94 170 ILE A N 1
ATOM 1357 C CA . ILE A 1 170 ? 7.668 -8.891 -12.688 1 98.94 170 ILE A CA 1
ATOM 1358 C C . ILE A 1 170 ? 7.227 -7.988 -11.539 1 98.94 170 ILE A C 1
ATOM 1360 O O . ILE A 1 170 ? 7.164 -8.422 -10.383 1 98.94 170 ILE A O 1
ATOM 1364 N N . TYR A 1 171 ? 6.875 -6.77 -11.852 1 98.88 171 TYR A N 1
ATOM 1365 C CA . TYR A 1 171 ? 6.422 -5.848 -10.812 1 98.88 171 TYR A CA 1
ATOM 1366 C C . TYR A 1 171 ? 5.195 -6.391 -10.094 1 98.88 171 TYR A C 1
ATOM 1368 O O . TYR A 1 171 ? 5.098 -6.305 -8.867 1 98.88 171 TYR A O 1
ATOM 1376 N N . THR A 1 172 ? 4.219 -6.91 -10.836 1 98.81 172 THR A N 1
ATOM 1377 C CA . THR A 1 172 ? 2.984 -7.43 -10.258 1 98.81 172 THR A CA 1
ATOM 1378 C C . THR A 1 172 ? 3.285 -8.539 -9.258 1 98.81 172 THR A C 1
ATOM 1380 O O . THR A 1 172 ? 2.709 -8.57 -8.164 1 98.81 172 THR A O 1
ATOM 1383 N N . GLY A 1 173 ? 4.199 -9.414 -9.633 1 98.69 173 GLY A N 1
ATOM 1384 C CA . GLY A 1 173 ? 4.586 -10.477 -8.719 1 98.69 173 GLY A CA 1
ATOM 1385 C C . GLY A 1 173 ? 5.207 -9.961 -7.438 1 98.69 173 GLY A C 1
ATOM 1386 O O . GLY A 1 173 ? 4.824 -10.383 -6.344 1 98.69 173 GLY A O 1
ATOM 1387 N N . MET A 1 174 ? 6.129 -9.008 -7.566 1 98.62 174 MET A N 1
ATOM 1388 C CA . MET A 1 174 ? 6.762 -8.414 -6.395 1 98.62 174 MET A CA 1
ATOM 1389 C C . MET A 1 174 ? 5.727 -7.715 -5.516 1 98.62 174 MET A C 1
ATOM 1391 O O . MET A 1 174 ? 5.73 -7.887 -4.293 1 98.62 174 MET A O 1
ATOM 1395 N N . MET A 1 175 ? 4.859 -6.957 -6.129 1 98.25 175 MET A N 1
ATOM 1396 C CA . MET A 1 175 ? 3.855 -6.152 -5.438 1 98.25 175 MET A CA 1
ATOM 1397 C C . MET A 1 175 ? 2.896 -7.039 -4.648 1 98.25 175 MET A C 1
ATOM 1399 O O . MET A 1 175 ? 2.641 -6.793 -3.469 1 98.25 175 MET A O 1
ATOM 1403 N N . THR A 1 176 ? 2.418 -8.102 -5.246 1 96.06 176 THR A N 1
ATOM 1404 C CA . THR A 1 176 ? 1.393 -8.922 -4.613 1 96.06 176 THR A CA 1
ATOM 1405 C C . THR A 1 176 ? 1.989 -9.758 -3.484 1 96.06 176 THR A C 1
ATOM 1407 O O . THR A 1 176 ? 1.365 -9.938 -2.438 1 96.06 176 THR A O 1
ATOM 1410 N N . ASP A 1 177 ? 3.221 -10.211 -3.658 1 94.62 177 ASP A N 1
ATOM 1411 C CA . ASP A 1 177 ? 3.826 -11.086 -2.658 1 94.62 177 ASP A CA 1
ATOM 1412 C C . ASP A 1 177 ? 4.227 -10.297 -1.412 1 94.62 177 ASP A C 1
ATOM 1414 O O . ASP A 1 177 ? 4.488 -10.883 -0.359 1 94.62 177 ASP A O 1
ATOM 1418 N N . THR A 1 178 ? 4.301 -8.961 -1.513 1 94.56 178 THR A N 1
ATOM 1419 C CA . THR A 1 178 ? 4.676 -8.109 -0.387 1 94.56 178 THR A CA 1
ATOM 1420 C C . THR A 1 178 ? 3.488 -7.266 0.066 1 94.56 178 THR A C 1
ATOM 1422 O O . THR A 1 178 ? 3.65 -6.328 0.851 1 94.56 178 THR A O 1
ATOM 1425 N N . GLY A 1 179 ? 2.35 -7.535 -0.467 1 91.94 179 GLY A N 1
ATOM 1426 C CA . GLY A 1 179 ? 1.182 -6.742 -0.114 1 91.94 179 GLY A CA 1
ATOM 1427 C C . GLY A 1 179 ? 1.323 -5.277 -0.474 1 91.94 179 GLY A C 1
ATOM 1428 O O . GLY A 1 179 ? 1 -4.398 0.332 1 91.94 179 GLY A O 1
ATOM 1429 N N . GLY A 1 180 ? 1.84 -5.035 -1.693 1 95.38 180 GLY A N 1
ATOM 1430 C CA . GLY A 1 180 ? 2.088 -3.654 -2.072 1 95.38 180 GLY A CA 1
ATOM 1431 C C . GLY A 1 180 ? 3.264 -3.037 -1.341 1 95.38 180 GLY A C 1
ATOM 1432 O O . GLY A 1 180 ? 3.238 -1.852 -1.002 1 95.38 180 GLY A O 1
ATOM 1433 N N . PHE A 1 181 ? 4.203 -3.902 -0.924 1 97 181 PHE A N 1
ATOM 1434 C CA . PHE A 1 181 ? 5.438 -3.504 -0.262 1 97 181 PHE A CA 1
ATOM 1435 C C . PHE A 1 181 ? 5.152 -2.947 1.127 1 97 181 PHE A C 1
ATOM 1437 O O . PHE A 1 181 ? 5.836 -2.027 1.585 1 97 181 PHE A O 1
ATOM 1444 N N . THR A 1 182 ? 4.184 -3.473 1.77 1 93.25 182 THR A N 1
ATOM 1445 C CA . THR A 1 182 ? 3.865 -3.055 3.131 1 93.25 182 THR A CA 1
ATOM 1446 C C . THR A 1 182 ? 4.512 -3.988 4.148 1 93.25 182 THR A C 1
ATOM 1448 O O . THR A 1 182 ? 4.574 -3.672 5.34 1 93.25 182 THR A O 1
ATOM 1451 N N . TYR A 1 183 ? 4.969 -5.137 3.709 1 90.25 183 TYR A N 1
ATOM 1452 C CA . TYR A 1 183 ? 5.711 -6.07 4.543 1 90.25 183 TYR A CA 1
ATOM 1453 C C . TYR A 1 183 ? 6.793 -6.781 3.738 1 90.25 183 TYR A C 1
ATOM 1455 O O . TYR A 1 183 ? 6.762 -6.777 2.506 1 90.25 183 TYR A O 1
ATOM 1463 N N . ASN A 1 184 ? 7.707 -7.383 4.512 1 91.62 184 ASN A N 1
ATOM 1464 C CA . ASN A 1 184 ? 8.805 -8.109 3.877 1 91.62 184 ASN A CA 1
ATOM 1465 C C . ASN A 1 184 ? 9.438 -7.289 2.754 1 91.62 184 ASN A C 1
ATOM 1467 O O . ASN A 1 184 ? 9.633 -7.793 1.647 1 91.62 184 ASN A O 1
ATOM 1471 N N . SER A 1 185 ? 9.656 -6.02 3.021 1 95.5 185 SER A N 1
ATOM 1472 C CA . SER A 1 185 ? 10.117 -5.129 1.961 1 95.5 185 SER A CA 1
ATOM 1473 C C . SER A 1 185 ? 11.031 -4.035 2.512 1 95.5 185 SER A C 1
ATOM 1475 O O . SER A 1 185 ? 11.008 -2.9 2.033 1 95.5 185 SER A O 1
ATOM 1477 N N . ASN A 1 186 ? 11.844 -4.352 3.432 1 95.88 186 ASN A N 1
ATOM 1478 C CA . ASN A 1 186 ? 12.773 -3.393 4.02 1 95.88 186 ASN A CA 1
ATOM 1479 C C . ASN A 1 186 ? 14.109 -3.381 3.283 1 95.88 186 ASN A C 1
ATOM 1481 O O . ASN A 1 186 ? 14.961 -2.523 3.539 1 95.88 186 ASN A O 1
ATOM 1485 N N . ASN A 1 187 ? 14.273 -4.312 2.385 1 96.44 187 ASN A N 1
ATOM 1486 C CA . ASN A 1 187 ? 15.523 -4.324 1.623 1 96.44 187 ASN A CA 1
ATOM 1487 C C . ASN A 1 187 ? 15.57 -3.18 0.616 1 96.44 187 ASN A C 1
ATOM 1489 O O . ASN A 1 187 ? 14.688 -3.057 -0.237 1 96.44 187 ASN A O 1
ATOM 1493 N N . ARG A 1 188 ? 16.594 -2.387 0.704 1 95.81 188 ARG A N 1
ATOM 1494 C CA . ARG A 1 188 ? 16.703 -1.19 -0.122 1 95.81 188 ARG A CA 1
ATOM 1495 C C . ARG A 1 188 ? 16.75 -1.548 -1.604 1 95.81 188 ARG A C 1
ATOM 1497 O O . ARG A 1 188 ? 16.281 -0.777 -2.445 1 95.81 188 ARG A O 1
ATOM 1504 N N . GLU A 1 189 ? 17.203 -2.725 -1.912 1 97.19 189 GLU A N 1
ATOM 1505 C CA . GLU A 1 189 ? 17.391 -3.121 -3.305 1 97.19 189 GLU A CA 1
ATOM 1506 C C . GLU A 1 189 ? 16.047 -3.318 -4.004 1 97.19 189 GLU A C 1
ATOM 1508 O O . GLU A 1 189 ? 15.945 -3.199 -5.227 1 97.19 189 GLU A O 1
ATOM 1513 N N . ILE A 1 190 ? 15.023 -3.664 -3.217 1 97.94 190 ILE A N 1
ATOM 1514 C CA . ILE A 1 190 ? 13.68 -3.775 -3.766 1 97.94 190 ILE A CA 1
ATOM 1515 C C . ILE A 1 190 ? 13.305 -2.482 -4.484 1 97.94 190 ILE A C 1
ATOM 1517 O O . ILE A 1 190 ? 12.758 -2.514 -5.594 1 97.94 190 ILE A O 1
ATOM 1521 N N . TYR A 1 191 ? 13.664 -1.37 -3.924 1 97.88 191 TYR A N 1
ATOM 1522 C CA . TYR A 1 191 ? 13.258 -0.072 -4.449 1 97.88 191 TYR A CA 1
ATOM 1523 C C . TYR A 1 191 ? 14.148 0.345 -5.617 1 97.88 191 TYR A C 1
ATOM 1525 O O . TYR A 1 191 ? 13.695 1.05 -6.523 1 97.88 191 TYR A O 1
ATOM 1533 N N . PHE A 1 192 ? 15.391 -0.13 -5.633 1 96.56 192 PHE A N 1
ATOM 1534 C CA . PHE A 1 192 ? 16.203 -0.014 -6.84 1 96.56 192 PHE A CA 1
ATOM 1535 C C . PHE A 1 192 ? 15.562 -0.771 -7.996 1 96.56 192 PHE A C 1
ATOM 1537 O O . PHE A 1 192 ? 15.453 -0.244 -9.102 1 96.56 192 PHE A O 1
ATOM 1544 N N . ILE A 1 193 ? 15.117 -1.955 -7.727 1 98.12 193 ILE A N 1
ATOM 1545 C CA . ILE A 1 193 ? 14.492 -2.787 -8.75 1 98.12 193 ILE A CA 1
ATOM 1546 C C . ILE A 1 193 ? 13.219 -2.111 -9.258 1 98.12 193 ILE A C 1
ATOM 1548 O O . ILE A 1 193 ? 12.992 -2.037 -10.469 1 98.12 193 ILE A O 1
ATOM 1552 N N . ILE A 1 194 ? 12.398 -1.589 -8.328 1 98.25 194 ILE A N 1
ATOM 1553 C CA . ILE A 1 194 ? 11.172 -0.899 -8.719 1 98.25 194 ILE A CA 1
ATOM 1554 C C . ILE A 1 194 ? 11.508 0.275 -9.641 1 98.25 194 ILE A C 1
ATOM 1556 O O . ILE A 1 194 ? 10.859 0.474 -10.664 1 98.25 194 ILE A O 1
ATOM 1560 N N . SER A 1 195 ? 12.57 1.028 -9.266 1 97.19 195 SER A N 1
ATOM 1561 C CA . SER A 1 195 ? 13.008 2.15 -10.094 1 97.19 195 SER A CA 1
ATOM 1562 C C . SER A 1 195 ? 13.391 1.688 -11.5 1 97.19 195 SER A C 1
ATOM 1564 O O . SER A 1 195 ? 13.039 2.33 -12.484 1 97.19 195 SER A O 1
ATOM 1566 N N . GLU A 1 196 ? 14.07 0.584 -11.602 1 97.62 196 GLU A N 1
ATOM 1567 C CA . GLU A 1 196 ? 14.484 0.035 -12.891 1 97.62 196 GLU A CA 1
ATOM 1568 C C . GLU A 1 196 ? 13.289 -0.447 -13.703 1 97.62 196 GLU A C 1
ATOM 1570 O O . GLU A 1 196 ? 13.234 -0.25 -14.914 1 97.62 196 GLU A O 1
ATOM 1575 N N . LEU A 1 197 ? 12.352 -1.076 -13.023 1 98.5 197 LEU A N 1
ATOM 1576 C CA . LEU A 1 197 ? 11.148 -1.537 -13.719 1 98.5 197 LEU A CA 1
ATOM 1577 C C . LEU A 1 197 ? 10.344 -0.359 -14.25 1 98.5 197 LEU A C 1
ATOM 1579 O O . LEU A 1 197 ? 9.789 -0.427 -15.352 1 98.5 197 LEU A O 1
ATOM 1583 N N . LEU A 1 198 ? 10.305 0.684 -13.484 1 98.19 198 LEU A N 1
ATOM 1584 C CA . LEU A 1 198 ? 9.633 1.9 -13.922 1 98.19 198 LEU A CA 1
ATOM 1585 C C . LEU A 1 198 ? 10.312 2.486 -15.156 1 98.19 198 LEU A C 1
ATOM 1587 O O . LEU A 1 198 ? 9.648 3.062 -16.016 1 98.19 198 LEU A O 1
ATOM 1591 N N . SER A 1 199 ? 11.617 2.318 -15.25 1 97.38 199 SER A N 1
ATOM 1592 C CA . SER A 1 199 ? 12.352 2.818 -16.406 1 97.38 199 SER A CA 1
ATOM 1593 C C . SER A 1 199 ? 11.953 2.084 -17.672 1 97.38 199 SER A C 1
ATOM 1595 O O . SER A 1 199 ? 12.219 2.555 -18.781 1 97.38 199 SER A O 1
ATOM 1597 N N . LYS A 1 200 ? 11.312 0.923 -17.531 1 98.38 200 LYS A N 1
ATOM 1598 C CA . LYS A 1 200 ? 10.828 0.162 -18.688 1 98.38 200 LYS A CA 1
ATOM 1599 C C . LYS A 1 200 ? 9.461 0.665 -19.141 1 98.38 200 LYS A C 1
ATOM 1601 O O . LYS A 1 200 ? 8.875 0.114 -20.062 1 98.38 200 LYS A O 1
ATOM 1606 N N . GLY A 1 201 ? 8.922 1.684 -18.469 1 98.06 201 GLY A N 1
ATOM 1607 C CA . GLY A 1 201 ? 7.719 2.361 -18.938 1 98.06 201 GLY A CA 1
ATOM 1608 C C . GLY A 1 201 ? 6.449 1.828 -18.297 1 98.06 201 GLY A C 1
ATOM 1609 O O . GLY A 1 201 ? 5.348 2.076 -18.797 1 98.06 201 GLY A O 1
ATOM 1610 N N . ILE A 1 202 ? 6.551 1.106 -17.203 1 98.31 202 ILE A N 1
ATOM 1611 C CA . ILE A 1 202 ? 5.344 0.576 -16.594 1 98.31 202 ILE A CA 1
ATOM 1612 C C . ILE A 1 202 ? 4.621 1.686 -15.828 1 98.31 202 ILE A C 1
ATOM 1614 O O . ILE A 1 202 ? 5.246 2.67 -15.414 1 98.31 202 ILE A O 1
ATOM 1618 N N . ASP A 1 203 ? 3.312 1.607 -15.703 1 97.19 203 ASP A N 1
ATOM 1619 C CA . ASP A 1 203 ? 2.479 2.404 -14.812 1 97.19 203 ASP A CA 1
ATOM 1620 C C . ASP A 1 203 ? 2.084 1.603 -13.57 1 97.19 203 ASP A C 1
ATOM 1622 O O . ASP A 1 203 ? 1.06 0.918 -13.57 1 97.19 203 ASP A O 1
ATOM 1626 N N . LYS A 1 204 ? 2.928 1.695 -12.57 1 97.12 204 LYS A N 1
ATOM 1627 C CA . LYS A 1 204 ? 2.725 0.814 -11.43 1 97.12 204 LYS A CA 1
ATOM 1628 C C . LYS A 1 204 ? 1.425 1.146 -10.703 1 97.12 204 LYS A C 1
ATOM 1630 O O . LYS A 1 204 ? 0.812 0.274 -10.078 1 97.12 204 LYS A O 1
ATOM 1635 N N . ASP A 1 205 ? 0.978 2.414 -10.758 1 94.56 205 ASP A N 1
ATOM 1636 C CA . ASP A 1 205 ? -0.295 2.787 -10.141 1 94.56 205 ASP A CA 1
ATOM 1637 C C . ASP A 1 205 ? -1.462 2.086 -10.836 1 94.56 205 ASP A C 1
ATOM 1639 O O . ASP A 1 205 ? -2.389 1.61 -10.18 1 94.56 205 ASP A O 1
ATOM 1643 N N . ASP A 1 206 ? -1.409 2.059 -12.141 1 95.12 206 ASP A N 1
ATOM 1644 C CA . ASP A 1 206 ? -2.43 1.351 -12.914 1 95.12 206 ASP A CA 1
ATOM 1645 C C . ASP A 1 206 ? -2.412 -0.144 -12.594 1 95.12 206 ASP A C 1
ATOM 1647 O O . ASP A 1 206 ? -3.467 -0.775 -12.508 1 95.12 206 ASP A O 1
ATOM 1651 N N . ILE A 1 207 ? -1.219 -0.688 -12.477 1 97.81 207 ILE A N 1
ATOM 1652 C CA . ILE A 1 207 ? -1.093 -2.098 -12.125 1 97.81 207 ILE A CA 1
ATOM 1653 C C . ILE A 1 207 ? -1.768 -2.357 -10.781 1 97.81 207 ILE A C 1
ATOM 1655 O O . ILE A 1 207 ? -2.502 -3.336 -10.625 1 97.81 207 ILE A O 1
ATOM 1659 N N . TYR A 1 208 ? -1.565 -1.493 -9.836 1 96.31 208 TYR A N 1
ATOM 1660 C CA . TYR A 1 208 ? -2.201 -1.627 -8.531 1 96.31 208 TYR A CA 1
ATOM 1661 C C . TYR A 1 208 ? -3.719 -1.674 -8.664 1 96.31 208 TYR A C 1
ATOM 1663 O O . TYR A 1 208 ? -4.375 -2.529 -8.07 1 96.31 208 TYR A O 1
ATOM 1671 N N . ARG A 1 209 ? -4.258 -0.836 -9.43 1 94 209 ARG A N 1
ATOM 1672 C CA . ARG A 1 209 ? -5.707 -0.758 -9.594 1 94 209 ARG A CA 1
ATOM 1673 C C . ARG A 1 209 ? -6.246 -2.01 -10.281 1 94 209 ARG A C 1
ATOM 1675 O O . ARG A 1 209 ? -7.305 -2.52 -9.906 1 94 209 ARG A O 1
ATOM 1682 N N . LYS A 1 210 ? -5.527 -2.51 -11.227 1 95.25 210 LYS A N 1
ATOM 1683 C CA . LYS A 1 210 ? -5.945 -3.701 -11.969 1 95.25 210 LYS A CA 1
ATOM 1684 C C . LYS A 1 210 ? -5.957 -4.93 -11.062 1 95.25 210 LYS A C 1
ATOM 1686 O O . LYS A 1 210 ? -6.648 -5.91 -11.352 1 95.25 210 LYS A O 1
ATOM 1691 N N . VAL A 1 211 ? -5.176 -4.828 -10 1 95.38 211 VAL A N 1
ATOM 1692 C CA . VAL A 1 211 ? -5.062 -5.977 -9.109 1 95.38 211 VAL A CA 1
ATOM 1693 C C . VAL A 1 211 ? -6.016 -5.812 -7.926 1 95.38 211 VAL A C 1
ATOM 1695 O O . VAL A 1 211 ? -6.688 -6.766 -7.523 1 95.38 211 VAL A O 1
ATOM 1698 N N . TYR A 1 212 ? -6.168 -4.57 -7.398 1 93 212 TYR A N 1
ATOM 1699 C CA . TYR A 1 212 ? -6.805 -4.418 -6.094 1 93 212 TYR A CA 1
ATOM 1700 C C . TYR A 1 212 ? -8.102 -3.629 -6.215 1 93 212 TYR A C 1
ATOM 1702 O O . TYR A 1 212 ? -8.898 -3.586 -5.273 1 93 212 TYR A O 1
ATOM 1710 N N . ASN A 1 213 ? -8.312 -2.934 -7.324 1 93.25 213 ASN A N 1
ATOM 1711 C CA . ASN A 1 213 ? -9.555 -2.193 -7.523 1 93.25 213 ASN A CA 1
ATOM 1712 C C . ASN A 1 213 ? -10.477 -2.893 -8.523 1 93.25 213 ASN A C 1
ATOM 1714 O O . ASN A 1 213 ? -10.93 -2.279 -9.492 1 93.25 213 ASN A O 1
ATOM 1718 N N . THR A 1 214 ? -10.789 -4.164 -8.234 1 93.31 214 THR A N 1
ATOM 1719 C CA . THR A 1 214 ? -11.555 -4.977 -9.164 1 93.31 214 THR A CA 1
ATOM 1720 C C . THR A 1 214 ? -12.656 -5.746 -8.43 1 93.31 214 THR A C 1
ATOM 1722 O O . THR A 1 214 ? -13.242 -6.68 -8.984 1 93.31 214 THR A O 1
ATOM 1725 N N . TYR A 1 215 ? -12.945 -5.387 -7.227 1 92.75 215 TYR A N 1
ATOM 1726 C CA . TYR A 1 215 ? -13.875 -6.156 -6.41 1 92.75 215 TYR A CA 1
ATOM 1727 C C . TYR A 1 215 ? -15.32 -5.914 -6.848 1 92.75 215 TYR A C 1
ATOM 1729 O O . TYR A 1 215 ? -15.617 -4.891 -7.465 1 92.75 215 TYR A O 1
ATOM 1737 N N . SER A 1 216 ? -16.094 -6.898 -6.621 1 93.12 216 SER A N 1
ATOM 1738 C CA . SER A 1 216 ? -17.531 -6.703 -6.824 1 93.12 216 SER A CA 1
ATOM 1739 C C . SER A 1 216 ? -18.156 -5.973 -5.645 1 93.12 216 SER A C 1
ATOM 1741 O O . SER A 1 216 ? -17.609 -5.98 -4.539 1 93.12 216 SER A O 1
ATOM 1743 N N . GLU A 1 217 ? -19.25 -5.348 -5.961 1 94.06 217 GLU A N 1
ATOM 1744 C CA . GLU A 1 217 ? -20.062 -4.754 -4.898 1 94.06 217 GLU A CA 1
ATOM 1745 C C . GLU A 1 217 ? -20.438 -5.789 -3.842 1 94.06 217 GLU A C 1
ATOM 1747 O O . GLU A 1 217 ? -20.344 -5.52 -2.643 1 94.06 217 GLU A O 1
ATOM 1752 N N . SER A 1 218 ? -20.812 -6.957 -4.312 1 93.06 218 SER A N 1
ATOM 1753 C CA . SER A 1 218 ? -21.203 -8.039 -3.416 1 93.06 218 SER A CA 1
ATOM 1754 C C . SER A 1 218 ? -20.062 -8.445 -2.494 1 93.06 218 SER A C 1
ATOM 1756 O O . SER A 1 218 ? -20.281 -8.742 -1.317 1 93.06 218 SER A O 1
ATOM 1758 N N . ARG A 1 219 ? -18.891 -8.461 -2.99 1 93 219 ARG A N 1
ATOM 1759 C CA . ARG A 1 219 ? -17.734 -8.805 -2.178 1 93 219 ARG A CA 1
ATOM 1760 C C . ARG A 1 219 ? -17.531 -7.793 -1.049 1 93 219 ARG A C 1
ATOM 1762 O O . ARG A 1 219 ? -17.219 -8.172 0.082 1 93 219 ARG A O 1
ATOM 1769 N N . LEU A 1 220 ? -17.688 -6.508 -1.339 1 94.25 220 LEU A N 1
ATOM 1770 C CA . LEU A 1 220 ? -17.5 -5.484 -0.317 1 94.25 220 LEU A CA 1
ATOM 1771 C C . LEU A 1 220 ? -18.578 -5.578 0.752 1 94.25 220 LEU A C 1
ATOM 1773 O O . LEU A 1 220 ? -18.312 -5.375 1.938 1 94.25 220 LEU A O 1
ATOM 1777 N N . ARG A 1 221 ? -19.766 -5.895 0.337 1 94.19 221 ARG A N 1
ATOM 1778 C CA . ARG A 1 221 ? -20.828 -6.09 1.31 1 94.19 221 ARG A CA 1
ATOM 1779 C C . ARG A 1 221 ? -20.562 -7.309 2.184 1 94.19 221 ARG A C 1
ATOM 1781 O O . ARG A 1 221 ? -20.812 -7.289 3.389 1 94.19 221 ARG A O 1
ATOM 1788 N N . LEU A 1 222 ? -20.109 -8.352 1.553 1 94.19 222 LEU A N 1
ATOM 1789 C CA . LEU A 1 222 ? -19.703 -9.539 2.297 1 94.19 222 LEU A CA 1
ATOM 1790 C C . LEU A 1 222 ? -18.609 -9.203 3.309 1 94.19 222 LEU A C 1
ATOM 1792 O O . LEU A 1 222 ? -18.656 -9.664 4.449 1 94.19 222 LEU A O 1
ATOM 1796 N N . MET A 1 223 ? -17.625 -8.406 2.873 1 94.69 223 MET A N 1
ATOM 1797 C CA . MET A 1 223 ? -16.578 -7.93 3.773 1 94.69 223 MET A CA 1
ATOM 1798 C C . MET A 1 223 ? -17.172 -7.195 4.969 1 94.69 223 MET A C 1
ATOM 1800 O O . MET A 1 223 ? -16.781 -7.434 6.109 1 94.69 223 MET A O 1
ATOM 1804 N N . GLY A 1 224 ? -18.109 -6.312 4.672 1 94.31 224 GLY A N 1
ATOM 1805 C CA . GLY A 1 224 ? -18.797 -5.605 5.742 1 94.31 224 GLY A CA 1
ATOM 1806 C C . GLY A 1 224 ? -19.484 -6.531 6.73 1 94.31 224 GLY A C 1
ATOM 1807 O O . GLY A 1 224 ? -19.375 -6.344 7.941 1 94.31 224 GLY A O 1
ATOM 1808 N N . TYR A 1 225 ? -20.125 -7.512 6.195 1 93.44 225 TYR A N 1
ATOM 1809 C CA . TYR A 1 225 ? -20.812 -8.492 7.023 1 93.44 225 TYR A CA 1
ATOM 1810 C C . TYR A 1 225 ? -19.828 -9.242 7.918 1 93.44 225 TYR A C 1
ATOM 1812 O O . TYR A 1 225 ? -20.047 -9.359 9.125 1 93.44 225 TYR A O 1
ATOM 1820 N N . VAL A 1 226 ? -18.75 -9.703 7.379 1 94.19 226 VAL A N 1
ATOM 1821 C CA . VAL A 1 226 ? -17.75 -10.492 8.086 1 94.19 226 VAL A CA 1
ATOM 1822 C C . VAL A 1 226 ? -17.125 -9.656 9.195 1 94.19 226 VAL A C 1
ATOM 1824 O O . VAL A 1 226 ? -16.922 -10.141 10.312 1 94.19 226 VAL A O 1
ATOM 1827 N N . LEU A 1 227 ? -16.844 -8.414 8.93 1 93.56 227 LEU A N 1
ATOM 1828 C CA . LEU A 1 227 ? -16.203 -7.535 9.898 1 93.56 227 LEU A CA 1
ATOM 1829 C C . LEU A 1 227 ? -17.172 -7.16 11.023 1 93.56 227 LEU A C 1
ATOM 1831 O O . LEU A 1 227 ? -16.75 -6.996 12.172 1 93.56 227 LEU A O 1
ATOM 1835 N N . SER A 1 228 ? -18.406 -7.066 10.672 1 90.31 228 SER A N 1
ATOM 1836 C CA . SER A 1 228 ? -19.406 -6.766 11.68 1 90.31 228 SER A CA 1
ATOM 1837 C C . SER A 1 228 ? -19.562 -7.914 12.672 1 90.31 228 SER A C 1
ATOM 1839 O O . SER A 1 228 ? -19.906 -7.691 13.836 1 90.31 228 SER A O 1
ATOM 1841 N N . ASN A 1 229 ? -19.188 -9.07 12.258 1 91.44 229 ASN A N 1
ATOM 1842 C CA . ASN A 1 229 ? -19.406 -10.25 13.094 1 91.44 229 ASN A CA 1
ATOM 1843 C C . ASN A 1 229 ? -18.078 -10.812 13.602 1 91.44 229 ASN A C 1
ATOM 1845 O O . ASN A 1 229 ? -18.047 -11.914 14.164 1 91.44 229 ASN A O 1
ATOM 1849 N N . MET A 1 230 ? -17.078 -10.156 13.438 1 95.88 230 MET A N 1
ATOM 1850 C CA . MET A 1 230 ? -15.758 -10.602 13.867 1 95.88 230 MET A CA 1
ATOM 1851 C C . MET A 1 230 ? -15.68 -10.711 15.383 1 95.88 230 MET A C 1
ATOM 1853 O O . MET A 1 230 ? -16.438 -10.055 16.094 1 95.88 230 MET A O 1
ATOM 1857 N N . THR A 1 231 ? -14.805 -11.57 15.867 1 97.38 231 THR A N 1
ATOM 1858 C CA . THR A 1 231 ? -14.508 -11.68 17.281 1 97.38 231 THR A CA 1
ATOM 1859 C C . THR A 1 231 ? -13.062 -11.312 17.578 1 97.38 231 THR A C 1
ATOM 1861 O O . THR A 1 231 ? -12.141 -11.859 16.969 1 97.38 231 THR A O 1
ATOM 1864 N N . VAL A 1 232 ? -12.883 -10.383 18.484 1 97.75 232 VAL A N 1
ATOM 1865 C CA . VAL A 1 232 ? -11.539 -9.992 18.891 1 97.75 232 VAL A CA 1
ATOM 1866 C C . VAL A 1 232 ? -11.211 -10.578 20.25 1 97.75 232 VAL A C 1
ATOM 1868 O O . VAL A 1 232 ? -11.984 -10.414 21.203 1 97.75 232 VAL A O 1
ATOM 1871 N N . TYR A 1 233 ? -10.156 -11.32 20.312 1 97.94 233 TYR A N 1
ATOM 1872 C CA . TYR A 1 233 ? -9.625 -11.859 21.562 1 97.94 233 TYR A CA 1
ATOM 1873 C C . TYR A 1 233 ? -8.5 -10.984 22.094 1 97.94 233 TYR A C 1
ATOM 1875 O O . TYR A 1 233 ? -7.324 -11.297 21.922 1 97.94 233 TYR A O 1
ATOM 1883 N N . SER A 1 234 ? -8.883 -9.969 22.797 1 95.81 234 SER A N 1
ATOM 1884 C CA . SER A 1 234 ? -7.945 -8.938 23.203 1 95.81 234 SER A CA 1
ATOM 1885 C C . SER A 1 234 ? -6.859 -9.508 24.109 1 95.81 234 SER A C 1
ATOM 1887 O O . SER A 1 234 ? -5.703 -9.094 24.047 1 95.81 234 SER A O 1
ATOM 1889 N N . ASP A 1 235 ? -7.25 -10.523 24.891 1 96.19 235 ASP A N 1
ATOM 1890 C CA . ASP A 1 235 ? -6.297 -11.117 25.828 1 96.19 235 ASP A CA 1
ATOM 1891 C C . ASP A 1 235 ? -5.23 -11.922 25.078 1 96.19 235 ASP A C 1
ATOM 1893 O O . ASP A 1 235 ? -4.188 -12.25 25.656 1 96.19 235 ASP A O 1
ATOM 1897 N N . TYR A 1 236 ? -5.508 -12.18 23.844 1 97.31 236 TYR A N 1
ATOM 1898 C CA . TYR A 1 236 ? -4.598 -13.023 23.078 1 97.31 236 TYR A CA 1
ATOM 1899 C C . TYR A 1 236 ? -3.998 -12.25 21.906 1 97.31 236 TYR A C 1
ATOM 1901 O O . TYR A 1 236 ? -3.283 -12.82 21.078 1 97.31 236 TYR A O 1
ATOM 1909 N N . ASN A 1 237 ? -4.324 -10.914 21.766 1 97.19 237 ASN A N 1
ATOM 1910 C CA . ASN A 1 237 ? -3.91 -10.133 20.609 1 97.19 237 ASN A CA 1
ATOM 1911 C C . ASN A 1 237 ? -4.234 -10.852 19.297 1 97.19 237 ASN A C 1
ATOM 1913 O O . ASN A 1 237 ? -3.387 -10.945 18.406 1 97.19 237 ASN A O 1
ATOM 1917 N N . ALA A 1 238 ? -5.453 -11.391 19.266 1 98.38 238 ALA A N 1
ATOM 1918 C CA . ALA A 1 238 ? -5.875 -12.195 18.125 1 98.38 238 ALA A CA 1
ATOM 1919 C C . ALA A 1 238 ? -7.316 -11.875 17.719 1 98.38 238 ALA A C 1
ATOM 1921 O O . ALA A 1 238 ? -8.039 -11.227 18.484 1 98.38 238 ALA A O 1
ATOM 1922 N N . ALA A 1 239 ? -7.66 -12.227 16.516 1 98.5 239 ALA A N 1
ATOM 1923 C CA . ALA A 1 239 ? -9.023 -12.047 16.031 1 98.5 239 ALA A CA 1
ATOM 1924 C C . ALA A 1 239 ? -9.461 -13.227 15.156 1 98.5 239 ALA A C 1
ATOM 1926 O O . ALA A 1 239 ? -8.617 -13.945 14.617 1 98.5 239 ALA A O 1
ATOM 1927 N N . LEU A 1 240 ? -10.758 -13.43 15.156 1 98.56 240 LEU A N 1
ATOM 1928 C CA . LEU A 1 240 ? -11.375 -14.516 14.414 1 98.56 240 LEU A CA 1
ATOM 1929 C C . LEU A 1 240 ? -12.516 -14 13.547 1 98.56 240 LEU A C 1
ATOM 1931 O O . LEU A 1 240 ? -13.383 -13.266 14.023 1 98.56 240 LEU A O 1
ATOM 1935 N N . ILE A 1 241 ? -12.445 -14.305 12.25 1 97.81 241 ILE A N 1
ATOM 1936 C CA . ILE A 1 241 ? -13.602 -14.102 11.375 1 97.81 241 ILE A CA 1
ATOM 1937 C C . ILE A 1 241 ? -14.07 -15.453 10.828 1 97.81 241 ILE A C 1
ATOM 1939 O O . ILE A 1 241 ? -13.266 -16.375 10.648 1 97.81 241 ILE A O 1
ATOM 1943 N N . THR A 1 242 ? -15.344 -15.609 10.648 1 97.75 242 THR A N 1
ATOM 1944 C CA . THR A 1 242 ? -15.945 -16.844 10.188 1 97.75 242 THR A CA 1
ATOM 1945 C C . THR A 1 242 ? -16.953 -16.578 9.07 1 97.75 242 THR A C 1
ATOM 1947 O O . THR A 1 242 ? -17.516 -15.5 8.992 1 97.75 242 THR A O 1
ATOM 1950 N N . LEU A 1 243 ? -17.109 -17.5 8.281 1 97.06 243 LEU A N 1
ATOM 1951 C CA . LEU A 1 243 ? -18.078 -17.438 7.191 1 97.06 243 LEU A CA 1
ATOM 1952 C C . LEU A 1 243 ? -18.625 -18.828 6.867 1 97.06 243 LEU A C 1
ATOM 1954 O O . LEU A 1 243 ? -17.906 -19.688 6.359 1 97.06 243 LEU A O 1
ATOM 1958 N N . THR A 1 244 ? -19.859 -19.109 7.113 1 96.38 244 THR A N 1
ATOM 1959 C CA . THR A 1 244 ? -20.516 -20.375 6.82 1 96.38 244 THR A CA 1
ATOM 1960 C C . THR A 1 244 ? -21 -20.422 5.375 1 96.38 244 THR A C 1
ATOM 1962 O O . THR A 1 244 ? -21.047 -19.391 4.699 1 96.38 244 THR A O 1
ATOM 1965 N N . LYS A 1 245 ? -21.281 -21.594 4.969 1 94.81 245 LYS A N 1
ATOM 1966 C CA . LYS A 1 245 ? -21.844 -21.75 3.633 1 94.81 245 LYS A CA 1
ATOM 1967 C C . LYS A 1 245 ? -23.156 -20.984 3.49 1 94.81 245 LYS A C 1
ATOM 1969 O O . LYS A 1 245 ? -23.391 -20.359 2.459 1 94.81 245 LYS A O 1
ATOM 1974 N N . ALA A 1 246 ? -23.969 -21.031 4.461 1 94.56 246 ALA A N 1
ATOM 1975 C CA . ALA A 1 246 ? -25.234 -20.328 4.465 1 94.56 246 ALA A CA 1
ATOM 1976 C C . ALA A 1 246 ? -25.031 -18.812 4.348 1 94.56 246 ALA A C 1
ATOM 1978 O O . ALA A 1 246 ? -25.75 -18.141 3.617 1 94.56 246 ALA A O 1
ATOM 1979 N N . GLU A 1 247 ? -24.094 -18.297 5.047 1 93.88 247 GLU A N 1
ATOM 1980 C CA . GLU A 1 247 ? -23.781 -16.859 4.992 1 93.88 247 GLU A CA 1
ATOM 1981 C C . GLU A 1 247 ? -23.25 -16.469 3.617 1 93.88 247 GLU A C 1
ATOM 1983 O O . GLU A 1 247 ? -23.594 -15.406 3.096 1 93.88 247 GLU A O 1
ATOM 1988 N N . GLN A 1 248 ? -22.375 -17.266 3.047 1 94.06 248 GLN A N 1
ATOM 1989 C CA . GLN A 1 248 ? -21.844 -17.031 1.713 1 94.06 248 GLN A CA 1
ATOM 1990 C C . GLN A 1 248 ? -22.953 -16.906 0.682 1 94.06 248 GLN A C 1
ATOM 1992 O O . GLN A 1 248 ? -22.922 -16.031 -0.184 1 94.06 248 GLN A O 1
ATOM 1997 N N . SER A 1 249 ? -23.938 -17.703 0.787 1 92.5 249 SER A N 1
ATOM 1998 C CA . SER A 1 249 ? -25.031 -17.766 -0.184 1 92.5 249 SER A CA 1
ATOM 1999 C C . SER A 1 249 ? -25.859 -16.484 -0.157 1 92.5 249 SER A C 1
ATOM 2001 O O . SER A 1 249 ? -26.547 -16.172 -1.131 1 92.5 249 SER A O 1
ATOM 2003 N N . LYS A 1 250 ? -25.781 -15.734 0.88 1 91.81 250 LYS A N 1
ATOM 2004 C CA . LYS A 1 250 ? -26.531 -14.492 1.001 1 91.81 250 LYS A CA 1
ATOM 2005 C C . LYS A 1 250 ? -25.922 -13.391 0.138 1 91.81 250 LYS A C 1
ATOM 2007 O O . LYS A 1 250 ? 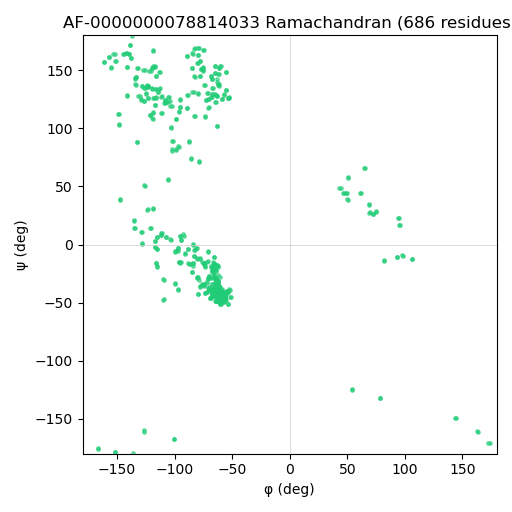-26.547 -12.359 -0.108 1 91.81 250 LYS A O 1
ATOM 2012 N N . PHE A 1 251 ? -24.703 -13.484 -0.363 1 90.81 251 PHE A N 1
ATOM 2013 C CA . PHE A 1 251 ? -24 -12.406 -1.038 1 90.81 251 PHE A CA 1
ATOM 2014 C C . PHE A 1 251 ? -23.562 -12.836 -2.436 1 90.81 251 PHE A C 1
ATOM 2016 O O . PHE A 1 251 ? -22.625 -12.266 -3.002 1 90.81 251 PHE A O 1
ATOM 2023 N N . ASN A 1 252 ? -24.141 -13.648 -3.117 1 87.81 252 ASN A N 1
ATOM 2024 C CA . ASN A 1 252 ? -23.719 -14.117 -4.43 1 87.81 252 ASN A CA 1
ATOM 2025 C C . ASN A 1 252 ? -22.219 -14.414 -4.453 1 87.81 252 ASN A C 1
ATOM 2027 O O . ASN A 1 252 ? -21.5 -13.914 -5.32 1 87.81 252 ASN A O 1
ATOM 2031 N N . TYR A 1 253 ? -21.797 -15.117 -3.506 1 86.69 253 TYR A N 1
ATOM 2032 C CA . TYR A 1 253 ? -20.391 -15.406 -3.273 1 86.69 253 TYR A CA 1
ATOM 2033 C C . TYR A 1 253 ? -19.812 -16.203 -4.426 1 86.69 253 TYR A C 1
ATOM 2035 O O . TYR A 1 253 ? -20.406 -17.188 -4.883 1 86.69 253 TYR A O 1
ATOM 2043 N N . ILE A 1 254 ? -18.734 -15.766 -4.973 1 80.81 254 ILE A N 1
ATOM 2044 C CA . ILE A 1 254 ? -17.938 -16.531 -5.922 1 80.81 254 ILE A CA 1
ATOM 2045 C C . ILE A 1 254 ? -16.578 -16.875 -5.297 1 80.81 254 ILE A C 1
ATOM 2047 O O . ILE A 1 254 ? -16.047 -16.094 -4.492 1 80.81 254 ILE A O 1
ATOM 2051 N N . LYS A 1 255 ? -16.078 -18.062 -5.746 1 76.5 255 LYS A N 1
ATOM 2052 C CA . LYS A 1 255 ? -14.781 -18.5 -5.219 1 76.5 255 LYS A CA 1
ATOM 2053 C C . LYS A 1 255 ? -13.727 -17.422 -5.398 1 76.5 255 LYS A C 1
ATOM 2055 O O . LYS A 1 255 ? -13.602 -16.844 -6.477 1 76.5 255 LYS A O 1
ATOM 2060 N N . GLY A 1 256 ? -13.039 -17.031 -4.289 1 79.5 256 GLY A N 1
ATOM 2061 C CA . GLY A 1 256 ? -12.023 -15.984 -4.324 1 79.5 256 GLY A CA 1
ATOM 2062 C C . GLY A 1 256 ? -12.484 -14.68 -3.707 1 79.5 256 GLY A C 1
ATOM 2063 O O . GLY A 1 256 ? -11.664 -13.82 -3.387 1 79.5 256 GLY A O 1
ATOM 2064 N N . ASP A 1 257 ? -13.75 -14.484 -3.434 1 85.31 257 ASP A N 1
ATOM 2065 C CA . ASP A 1 257 ? -14.32 -13.242 -2.932 1 85.31 257 ASP A CA 1
ATOM 2066 C C . ASP A 1 257 ? -13.773 -12.906 -1.543 1 85.31 257 ASP A C 1
ATOM 2068 O O . ASP A 1 257 ? -13.641 -11.734 -1.188 1 85.31 257 ASP A O 1
ATOM 2072 N N . SER A 1 258 ? -13.477 -13.953 -0.838 1 89.25 258 SER A N 1
ATOM 2073 C CA . SER A 1 258 ? -13.094 -13.688 0.544 1 89.25 258 SER A CA 1
ATOM 2074 C C . SER A 1 258 ? -11.578 -13.578 0.688 1 89.25 258 SER A C 1
ATOM 2076 O O . SER A 1 258 ? -11.062 -13.422 1.798 1 89.25 258 SER A O 1
ATOM 2078 N N . GLU A 1 259 ? -10.906 -13.664 -0.477 1 83.62 259 GLU A N 1
ATOM 2079 C CA . GLU A 1 259 ? -9.453 -13.539 -0.443 1 83.62 259 GLU A CA 1
ATOM 2080 C C . GLU A 1 259 ? -9.031 -12.211 0.186 1 83.62 259 GLU A C 1
ATOM 2082 O O . GLU A 1 259 ? -9.594 -11.156 -0.136 1 83.62 259 GLU A O 1
ATOM 2087 N N . GLY A 1 260 ? -8.109 -12.297 1.181 1 89.88 260 GLY A N 1
ATOM 2088 C CA . GLY A 1 260 ? -7.551 -11.117 1.812 1 89.88 260 GLY A CA 1
ATOM 2089 C C . GLY A 1 260 ? -8.297 -10.695 3.064 1 89.88 260 GLY A C 1
ATOM 2090 O O . GLY A 1 260 ? -7.801 -9.891 3.852 1 89.88 260 GLY A O 1
ATOM 2091 N N . PHE A 1 261 ? -9.523 -11.312 3.338 1 94.81 261 PHE A N 1
ATOM 2092 C CA . PHE A 1 261 ? -10.305 -10.914 4.504 1 94.81 261 PHE A CA 1
ATOM 2093 C C . PHE A 1 261 ? -9.523 -11.172 5.789 1 94.81 261 PHE A C 1
ATOM 2095 O O . PHE A 1 261 ? -9.602 -10.391 6.738 1 94.81 261 PHE A O 1
ATOM 2102 N N . VAL A 1 262 ? -8.766 -12.234 5.781 1 96.56 262 VAL A N 1
ATOM 2103 C CA . VAL A 1 262 ? -8.055 -12.688 6.969 1 96.56 262 VAL A CA 1
ATOM 2104 C C . VAL A 1 262 ? -7.059 -11.625 7.422 1 96.56 262 VAL A C 1
ATOM 2106 O O . VAL A 1 262 ? -6.68 -11.578 8.594 1 96.56 262 VAL A O 1
ATOM 2109 N N . ASN A 1 263 ? -6.68 -10.688 6.582 1 95.06 263 ASN A N 1
ATOM 2110 C CA . ASN A 1 263 ? -5.676 -9.68 6.895 1 95.06 263 ASN A CA 1
ATOM 2111 C C . ASN A 1 263 ? -6.293 -8.484 7.617 1 95.06 263 ASN A C 1
ATOM 2113 O O . ASN A 1 263 ? -5.59 -7.73 8.289 1 95.06 263 ASN A O 1
ATOM 2117 N N . ILE A 1 264 ? -7.543 -8.273 7.453 1 95.69 264 ILE A N 1
ATOM 2118 C CA . ILE A 1 264 ? -8.18 -7.023 7.84 1 95.69 264 ILE A CA 1
ATOM 2119 C C . ILE A 1 264 ? -8.133 -6.863 9.359 1 95.69 264 ILE A C 1
ATOM 2121 O O . ILE A 1 264 ? -7.773 -5.801 9.867 1 95.69 264 ILE A O 1
ATOM 2125 N N . PRO A 1 265 ? -8.344 -7.926 10.133 1 97.19 265 PRO A N 1
ATOM 2126 C CA . PRO A 1 265 ? -8.305 -7.766 11.586 1 97.19 265 PRO A CA 1
ATOM 2127 C C . PRO A 1 265 ? -6.914 -7.391 12.102 1 97.19 265 PRO A C 1
ATOM 2129 O O . PRO A 1 265 ? -6.785 -6.891 13.227 1 97.19 265 PRO A O 1
ATOM 2132 N N . LEU A 1 266 ? -5.902 -7.668 11.344 1 96.38 266 LEU A N 1
ATOM 2133 C CA . LEU A 1 266 ? -4.543 -7.328 11.75 1 96.38 266 LEU A CA 1
ATOM 2134 C C . LEU A 1 266 ? -4.359 -5.816 11.828 1 96.38 266 LEU A C 1
ATOM 2136 O O . LEU A 1 266 ? -3.373 -5.336 12.391 1 96.38 266 LEU A O 1
ATOM 2140 N N . THR A 1 267 ? -5.348 -5.059 11.305 1 95.62 267 THR A N 1
ATOM 2141 C CA . THR A 1 267 ? -5.25 -3.604 11.336 1 95.62 267 THR A CA 1
ATOM 2142 C C . THR A 1 267 ? -5.711 -3.061 12.688 1 95.62 267 THR A C 1
ATOM 2144 O O . THR A 1 267 ? -5.535 -1.875 12.977 1 95.62 267 THR A O 1
ATOM 2147 N N . ILE A 1 268 ? -6.281 -3.939 13.477 1 95.88 268 ILE A N 1
ATOM 2148 C CA . ILE A 1 268 ? -6.676 -3.545 14.82 1 95.88 268 ILE A CA 1
ATOM 2149 C C . ILE A 1 268 ? -5.438 -3.422 15.711 1 95.88 268 ILE A C 1
ATOM 2151 O O . ILE A 1 268 ? -4.551 -4.277 15.672 1 95.88 268 ILE A O 1
ATOM 2155 N N . LYS A 1 269 ? -5.461 -2.373 16.484 1 94 269 LYS A N 1
ATOM 2156 C CA . LYS A 1 269 ? -4.348 -2.143 17.391 1 94 269 LYS A CA 1
ATOM 2157 C C . LYS A 1 269 ? -4.074 -3.373 18.25 1 94 269 LYS A C 1
ATOM 2159 O O . LYS A 1 269 ? -5.004 -3.961 18.812 1 94 269 LYS A O 1
ATOM 2164 N N . ASN A 1 270 ? -2.842 -3.9 18.297 1 92.75 270 ASN A N 1
ATOM 2165 C CA . ASN A 1 270 ? -2.301 -4.965 19.141 1 92.75 270 ASN A CA 1
ATOM 2166 C C . ASN A 1 270 ? -2.645 -6.344 18.578 1 92.75 270 ASN A C 1
ATOM 2168 O O . ASN A 1 270 ? -2.131 -7.355 19.062 1 92.75 270 ASN A O 1
ATOM 2172 N N . VAL A 1 271 ? -3.553 -6.457 17.656 1 96.56 271 VAL A N 1
ATOM 2173 C CA . VAL A 1 271 ? -3.832 -7.762 17.062 1 96.56 271 VAL A CA 1
ATOM 2174 C C . VAL A 1 271 ? -2.656 -8.195 16.188 1 96.56 271 VAL A C 1
ATOM 2176 O O . VAL A 1 271 ? -2.293 -7.5 15.234 1 96.56 271 VAL A O 1
ATOM 2179 N N . CYS A 1 272 ? -2.039 -9.289 16.547 1 95.94 272 CYS A N 1
ATOM 2180 C CA . CYS A 1 272 ? -0.878 -9.734 15.789 1 95.94 272 CYS A CA 1
ATOM 2181 C C . CYS A 1 272 ? -1.153 -11.07 15.109 1 95.94 272 CYS A C 1
ATOM 2183 O O . CYS A 1 272 ? -0.298 -11.594 14.398 1 95.94 272 CYS A O 1
ATOM 2185 N N . PHE A 1 273 ? -2.355 -11.609 15.398 1 97.94 273 PHE A N 1
ATOM 2186 C CA . PHE A 1 273 ? -2.723 -12.898 14.828 1 97.94 273 PHE A CA 1
ATOM 2187 C C . PHE A 1 273 ? -4.195 -12.922 14.43 1 97.94 273 PHE A C 1
ATOM 2189 O O . PHE A 1 273 ? -5.059 -12.531 15.211 1 97.94 273 PHE A O 1
ATOM 2196 N N . SER A 1 274 ? -4.48 -13.32 13.156 1 98.38 274 SER A N 1
ATOM 2197 C CA . SER A 1 274 ? -5.832 -13.375 12.609 1 98.38 274 SER A CA 1
ATOM 2198 C C . SER A 1 274 ? -6.125 -14.734 11.992 1 98.38 274 SER A C 1
ATOM 2200 O O . SER A 1 274 ? -5.266 -15.32 11.328 1 98.38 274 SER A O 1
ATOM 2202 N N . CYS A 1 275 ? -7.277 -15.203 12.289 1 98.62 275 CYS A N 1
ATOM 2203 C CA . CYS A 1 275 ? -7.746 -16.469 11.742 1 98.62 275 CYS A CA 1
ATOM 2204 C C . CYS A 1 275 ? -9.062 -16.297 11 1 98.62 275 CYS A C 1
ATOM 2206 O O . CYS A 1 275 ? -9.938 -15.555 11.453 1 98.62 275 CYS A O 1
ATOM 2208 N N . PHE A 1 276 ? -9.195 -16.906 9.852 1 98.31 276 PHE A N 1
ATOM 2209 C CA . PHE A 1 276 ? -10.414 -16.938 9.062 1 98.31 276 PHE A CA 1
ATOM 2210 C C . PHE A 1 276 ? -10.883 -18.375 8.836 1 98.31 276 PHE A C 1
ATOM 2212 O O . PHE A 1 276 ? -10.188 -19.156 8.188 1 98.31 276 PHE A O 1
ATOM 2219 N N . LEU A 1 277 ? -12.016 -18.734 9.445 1 98.38 277 LEU A N 1
ATOM 2220 C CA . LEU A 1 277 ? -12.672 -20.031 9.234 1 98.38 277 LEU A CA 1
ATOM 2221 C C . LEU A 1 277 ? -13.773 -19.922 8.195 1 98.38 277 LEU A C 1
ATOM 2223 O O . LEU A 1 277 ? -14.797 -19.266 8.438 1 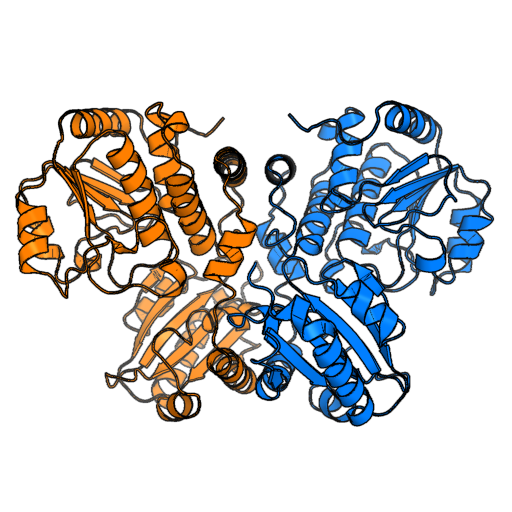98.38 277 LEU A O 1
ATOM 2227 N N . ARG A 1 278 ? -13.609 -20.562 7.102 1 97.5 278 ARG A N 1
ATOM 2228 C CA . ARG A 1 278 ? -14.594 -20.469 6.027 1 97.5 278 ARG A CA 1
ATOM 2229 C C . ARG A 1 278 ? -15.047 -21.859 5.59 1 97.5 278 ARG A C 1
ATOM 2231 O O . ARG A 1 278 ? -14.227 -22.688 5.195 1 97.5 278 ARG A O 1
ATOM 2238 N N . GLU A 1 279 ? -16.312 -22.109 5.633 1 96.69 279 GLU A N 1
ATOM 2239 C CA . GLU A 1 279 ? -16.812 -23.375 5.102 1 96.69 279 GLU A CA 1
ATOM 2240 C C . GLU A 1 279 ? -16.641 -23.453 3.588 1 96.69 279 GLU A C 1
ATOM 2242 O O . GLU A 1 279 ? -16.906 -22.484 2.877 1 96.69 279 GLU A O 1
ATOM 2247 N N . ASP A 1 280 ? -16.078 -24.531 3.154 1 92.94 280 ASP A N 1
ATOM 2248 C CA . ASP A 1 280 ? -15.953 -24.766 1.719 1 92.94 280 ASP A CA 1
ATOM 2249 C C . ASP A 1 280 ? -17.312 -24.984 1.07 1 92.94 280 ASP A C 1
ATOM 2251 O O . ASP A 1 280 ? -18.188 -25.641 1.649 1 92.94 280 ASP A O 1
ATOM 2255 N N . THR A 1 281 ? -17.484 -24.484 -0.12 1 88.56 281 THR A N 1
ATOM 2256 C CA . THR A 1 281 ? -18.797 -24.562 -0.76 1 88.56 281 THR A CA 1
ATOM 2257 C C . THR A 1 281 ? -18.938 -25.859 -1.536 1 88.56 281 THR A C 1
ATOM 2259 O O . THR A 1 281 ? -20.047 -26.266 -1.896 1 88.56 281 THR A O 1
ATOM 2262 N N . GLU A 1 282 ? -17.891 -26.594 -1.831 1 86.5 282 GLU A N 1
ATOM 2263 C CA . GLU A 1 282 ? -17.922 -27.797 -2.652 1 86.5 282 GLU A CA 1
ATOM 2264 C C . GLU A 1 282 ? -17.656 -29.047 -1.813 1 86.5 282 GLU A C 1
ATOM 2266 O O . GLU A 1 282 ? -18.125 -30.141 -2.154 1 86.5 282 GLU A O 1
ATOM 2271 N N . LYS A 1 283 ? -16.875 -28.906 -0.729 1 89 283 LYS A N 1
ATOM 2272 C CA . LYS A 1 283 ? -16.5 -30.016 0.146 1 89 283 LYS A CA 1
ATOM 2273 C C . LYS A 1 283 ? -16.938 -29.75 1.583 1 89 283 LYS A C 1
ATOM 2275 O O . LYS A 1 283 ? -17.016 -28.594 2.01 1 89 283 LYS A O 1
ATOM 2280 N N . PRO A 1 284 ? -17.219 -30.812 2.223 1 93 284 PRO A N 1
ATOM 2281 C CA . PRO A 1 284 ? -17.609 -30.656 3.627 1 93 284 PRO A CA 1
ATOM 2282 C C . PRO A 1 284 ? -16.406 -30.438 4.547 1 93 284 PRO A C 1
ATOM 2284 O O . PRO A 1 284 ? -16.031 -31.344 5.301 1 93 284 PRO A O 1
ATOM 2287 N N . MET A 1 285 ? -15.875 -29.391 4.473 1 96.12 285 MET A N 1
ATOM 2288 C CA . MET A 1 285 ? -14.719 -29.047 5.285 1 96.12 285 MET A CA 1
ATOM 2289 C C . MET A 1 285 ? -14.633 -27.531 5.496 1 96.12 285 MET A C 1
ATOM 2291 O O . MET A 1 285 ? -15.367 -26.766 4.863 1 96.12 285 MET A O 1
ATOM 2295 N N . ILE A 1 286 ? -13.867 -27.125 6.426 1 97.75 286 ILE A N 1
ATOM 2296 C CA . ILE A 1 286 ? -13.609 -25.719 6.727 1 97.75 286 ILE A CA 1
ATOM 2297 C C . ILE A 1 286 ? -12.18 -25.359 6.32 1 97.75 286 ILE A C 1
ATOM 2299 O O . ILE A 1 286 ? -11.227 -26.016 6.727 1 97.75 286 ILE A O 1
ATOM 2303 N N . LYS A 1 287 ? -12.055 -24.406 5.457 1 96.12 287 LYS A N 1
ATOM 2304 C CA . LYS A 1 287 ? -10.742 -23.859 5.102 1 96.12 287 LYS A CA 1
ATOM 2305 C C . LYS A 1 287 ? -10.25 -22.875 6.16 1 96.12 287 LYS A C 1
ATOM 2307 O O . LYS A 1 287 ? -10.992 -22 6.594 1 96.12 287 LYS A O 1
ATOM 2312 N N . ILE A 1 288 ? -9.031 -23.094 6.582 1 97.56 288 ILE A N 1
ATOM 2313 C CA . ILE A 1 288 ? -8.422 -22.234 7.598 1 97.56 288 ILE A CA 1
ATOM 2314 C C . ILE A 1 288 ? -7.402 -21.297 6.945 1 97.56 288 ILE A C 1
ATOM 2316 O O . ILE A 1 288 ? -6.551 -21.75 6.172 1 97.56 288 ILE A O 1
ATOM 2320 N N . SER A 1 289 ? -7.5 -20.031 7.156 1 96.81 289 SER A N 1
ATOM 2321 C CA . SER A 1 289 ? -6.492 -19.047 6.77 1 96.81 289 SER A CA 1
ATOM 2322 C C . SER A 1 289 ? -5.926 -18.328 7.988 1 96.81 289 SER A C 1
ATOM 2324 O O . SER A 1 289 ? -6.68 -17.828 8.82 1 96.81 289 SER A O 1
ATOM 2326 N N . LEU A 1 290 ? -4.672 -18.359 8.102 1 97.56 290 LEU A N 1
ATOM 2327 C CA . LEU A 1 290 ? -3.99 -17.75 9.234 1 97.56 290 LEU A CA 1
ATOM 2328 C C . LEU A 1 290 ? -3.029 -16.656 8.75 1 97.56 290 LEU A C 1
ATOM 2330 O O . LEU A 1 290 ? -2.348 -16.828 7.738 1 97.56 290 LEU A O 1
ATOM 2334 N N . ARG A 1 291 ? -3.045 -15.523 9.383 1 96.62 291 ARG A N 1
ATOM 2335 C CA . ARG A 1 291 ? -2.102 -14.438 9.141 1 96.62 291 ARG A CA 1
ATOM 2336 C C . ARG A 1 291 ? -1.583 -13.867 10.453 1 96.62 291 ARG A C 1
ATOM 2338 O O . ARG A 1 291 ? -2.312 -13.812 11.445 1 96.62 291 ARG A O 1
ATOM 2345 N N . SER A 1 292 ? -0.391 -13.508 10.477 1 96.12 292 SER A N 1
ATOM 2346 C CA . SER A 1 292 ? 0.198 -12.883 11.656 1 96.12 292 SER A CA 1
ATOM 2347 C C . SER A 1 292 ? 1.178 -11.781 11.266 1 96.12 292 SER A C 1
ATOM 2349 O O . SER A 1 292 ? 1.489 -11.609 10.086 1 96.12 292 SER A O 1
ATOM 2351 N N . VAL A 1 293 ? 1.521 -10.992 12.172 1 90.75 293 VAL A N 1
ATOM 2352 C CA . VAL A 1 293 ? 2.561 -9.984 12 1 90.75 293 VAL A CA 1
ATOM 2353 C C . VAL A 1 293 ? 3.689 -10.227 13 1 90.75 293 VAL A C 1
ATOM 2355 O O . VAL A 1 293 ? 3.484 -10.867 14.031 1 90.75 293 VAL A O 1
ATOM 2358 N N . GLY A 1 294 ? 4.879 -9.812 12.625 1 87.06 294 GLY A N 1
ATOM 2359 C CA . GLY A 1 294 ? 6.02 -9.992 13.508 1 87.06 294 GLY A CA 1
ATOM 2360 C C . GLY A 1 294 ? 6.562 -11.406 13.5 1 87.06 294 GLY A C 1
ATOM 2361 O O . GLY A 1 294 ? 6.805 -11.977 12.43 1 87.06 294 GLY A O 1
ATOM 2362 N N . ASN A 1 295 ? 6.781 -11.945 14.688 1 88.19 295 ASN A N 1
ATOM 2363 C CA . ASN A 1 295 ? 7.508 -13.211 14.758 1 88.19 295 ASN A CA 1
ATOM 2364 C C . ASN A 1 295 ? 6.578 -14.367 15.117 1 88.19 295 ASN A C 1
ATOM 2366 O O . ASN A 1 295 ? 7.035 -15.492 15.328 1 88.19 295 ASN A O 1
ATOM 2370 N N . PHE A 1 296 ? 5.32 -14.109 15.172 1 94.25 296 PHE A N 1
ATOM 2371 C CA . PHE A 1 296 ? 4.414 -15.195 15.539 1 94.25 296 PHE A CA 1
ATOM 2372 C C . PHE A 1 296 ? 4.328 -16.234 14.43 1 94.25 296 PHE A C 1
ATOM 2374 O O . PHE A 1 296 ? 3.969 -15.906 13.289 1 94.25 296 PHE A O 1
ATOM 2381 N N . PRO A 1 297 ? 4.578 -17.406 14.719 1 94.31 297 PRO A N 1
ATOM 2382 C CA . PRO A 1 297 ? 4.617 -18.453 13.695 1 94.31 297 PRO A CA 1
ATOM 2383 C C . PRO A 1 297 ? 3.25 -19.078 13.438 1 94.31 297 PRO A C 1
ATOM 2385 O O . PRO A 1 297 ? 2.936 -20.141 13.984 1 94.31 297 PRO A O 1
ATOM 2388 N N . CYS A 1 298 ? 2.531 -18.5 12.523 1 94.56 298 CYS A N 1
ATOM 2389 C CA . CYS A 1 298 ? 1.213 -19.078 12.266 1 94.56 298 CYS A CA 1
ATOM 2390 C C . CYS A 1 298 ? 1.325 -20.391 11.516 1 94.56 298 CYS A C 1
ATOM 2392 O O . CYS A 1 298 ? 0.409 -21.219 11.555 1 94.56 298 CYS A O 1
ATOM 2394 N N . ASN A 1 299 ? 2.488 -20.625 10.859 1 91.31 299 ASN A N 1
ATOM 2395 C CA . ASN A 1 299 ? 2.713 -21.906 10.18 1 91.31 299 ASN A CA 1
ATOM 2396 C C . ASN A 1 299 ? 2.789 -23.062 11.172 1 91.31 299 ASN A C 1
ATOM 2398 O O . ASN A 1 299 ? 2.256 -24.141 10.906 1 91.31 299 ASN A O 1
ATOM 2402 N N . GLN A 1 300 ? 3.438 -22.891 12.297 1 94.69 300 GLN A N 1
ATOM 2403 C CA . GLN A 1 300 ? 3.512 -23.922 13.328 1 94.69 300 GLN A CA 1
ATOM 2404 C C . GLN A 1 300 ? 2.133 -24.203 13.914 1 94.69 300 GLN A C 1
ATOM 2406 O O . GLN A 1 300 ? 1.772 -25.375 14.117 1 94.69 300 GLN A O 1
ATOM 2411 N N . LEU A 1 301 ? 1.396 -23.172 14.164 1 97.19 301 LEU A N 1
ATOM 2412 C CA . LEU A 1 301 ? 0.039 -23.344 14.664 1 97.19 301 LEU A CA 1
ATOM 2413 C C . LEU A 1 301 ? -0.826 -24.094 13.664 1 97.19 301 LEU A C 1
ATOM 2415 O O . LEU A 1 301 ? -1.569 -25 14.039 1 97.19 301 LEU A O 1
ATOM 2419 N N . ALA A 1 302 ? -0.764 -23.719 12.445 1 96.5 302 ALA A N 1
ATOM 2420 C CA . ALA A 1 302 ? -1.517 -24.391 11.391 1 96.5 302 ALA A CA 1
ATOM 2421 C C . ALA A 1 302 ? -1.19 -25.875 11.344 1 96.5 302 ALA A C 1
ATOM 2423 O O . ALA A 1 302 ? -2.09 -26.719 11.227 1 96.5 302 ALA A O 1
ATOM 2424 N N . ALA A 1 303 ? 0.085 -26.203 11.414 1 93.94 303 ALA A N 1
ATOM 2425 C CA . ALA A 1 303 ? 0.537 -27.594 11.352 1 93.94 303 ALA A CA 1
ATOM 2426 C C . ALA A 1 303 ? 0.031 -28.391 12.547 1 93.94 303 ALA A C 1
ATOM 2428 O O . ALA A 1 303 ? -0.344 -29.562 12.414 1 93.94 303 ALA A O 1
ATOM 2429 N N . GLU A 1 304 ? 0.046 -27.781 13.625 1 97.06 304 GLU A N 1
ATOM 2430 C CA . GLU A 1 304 ? -0.281 -28.484 14.859 1 97.06 304 GLU A CA 1
ATOM 2431 C C . GLU A 1 304 ? -1.789 -28.672 15.016 1 97.06 304 GLU A C 1
ATOM 2433 O O . GLU A 1 304 ? -2.25 -29.703 15.492 1 97.06 304 GLU A O 1
ATOM 2438 N N . PHE A 1 305 ? -2.543 -27.719 14.586 1 97.62 305 PHE A N 1
ATOM 2439 C CA . PHE A 1 305 ? -3.947 -27.719 14.977 1 97.62 305 PHE A CA 1
ATOM 2440 C C . PHE A 1 305 ? -4.848 -27.906 13.758 1 97.62 305 PHE A C 1
ATOM 2442 O O . PHE A 1 305 ? -6.016 -28.266 13.898 1 97.62 305 PHE A O 1
ATOM 2449 N N . PHE A 1 306 ? -4.332 -27.641 12.516 1 96.81 306 PHE A N 1
ATOM 2450 C CA . PHE A 1 306 ? -5.262 -27.547 11.398 1 96.81 306 PHE A CA 1
ATOM 2451 C C . PHE A 1 306 ? -4.738 -28.312 10.188 1 96.81 306 PHE A C 1
ATOM 2453 O O . PHE A 1 306 ? -5.109 -28.016 9.055 1 96.81 306 PHE A O 1
ATOM 2460 N N . HIS A 1 307 ? -3.879 -29.219 10.367 1 91.56 307 HIS A N 1
ATOM 2461 C CA . HIS A 1 307 ? -3.332 -30.016 9.289 1 91.56 307 HIS A CA 1
ATOM 2462 C C . HIS A 1 307 ? -2.842 -29.141 8.141 1 91.56 307 HIS A C 1
ATOM 2464 O O . HIS A 1 307 ? -3.16 -29.406 6.977 1 91.56 307 HIS A O 1
ATOM 2470 N N . GLY A 1 308 ? -2.252 -28.062 8.531 1 90.75 308 GLY A N 1
ATOM 2471 C CA . GLY A 1 308 ? -1.854 -27.094 7.527 1 90.75 308 GLY A CA 1
ATOM 2472 C C . GLY A 1 308 ? -0.39 -26.703 7.617 1 90.75 308 GLY A C 1
ATOM 2473 O O . GLY A 1 308 ? 0.451 -27.531 7.992 1 90.75 308 GLY A O 1
ATOM 2474 N N . GLY A 1 309 ? -0.098 -25.578 7.039 1 85.56 309 GLY A N 1
ATOM 2475 C CA . GLY A 1 309 ? 1.245 -25.031 6.965 1 85.56 309 GLY A CA 1
ATOM 2476 C C . GLY A 1 309 ? 1.339 -23.812 6.078 1 85.56 309 GLY A C 1
ATOM 2477 O O . GLY A 1 309 ? 0.32 -23.203 5.73 1 85.56 309 GLY A O 1
ATOM 2478 N N . GLY A 1 310 ? 2.574 -23.359 5.812 1 82.38 310 GLY A N 1
ATOM 2479 C CA . GLY A 1 310 ? 2.84 -22.188 5.004 1 82.38 310 GLY A CA 1
ATOM 2480 C C . GLY A 1 310 ? 4.035 -21.375 5.484 1 82.38 310 GLY A C 1
ATOM 2481 O O . GLY A 1 310 ? 5.012 -21.953 5.977 1 82.38 310 GLY A O 1
ATOM 2482 N N . HIS A 1 311 ? 3.945 -20.094 5.238 1 83.06 311 HIS A N 1
ATOM 2483 C CA . HIS A 1 311 ? 4.996 -19.188 5.672 1 83.06 311 HIS A CA 1
ATOM 2484 C C . HIS A 1 311 ? 4.816 -18.797 7.137 1 83.06 311 HIS A C 1
ATOM 2486 O O . HIS A 1 311 ? 3.783 -19.094 7.738 1 83.06 311 HIS A O 1
ATOM 2492 N N . LEU A 1 312 ? 5.812 -18.203 7.602 1 87.12 312 LEU A N 1
ATOM 2493 C CA . LEU A 1 312 ? 5.809 -17.76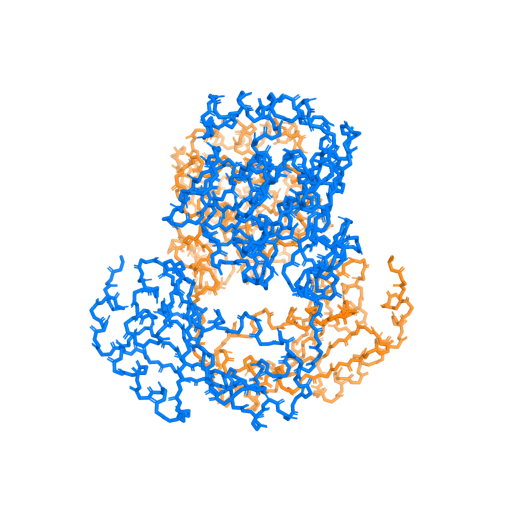6 8.992 1 87.12 312 LEU A CA 1
ATOM 2494 C C . LEU A 1 312 ? 4.555 -16.953 9.312 1 87.12 312 LEU A C 1
ATOM 2496 O O . LEU A 1 312 ? 3.896 -17.203 10.32 1 87.12 312 LEU A O 1
ATOM 2500 N N . ASN A 1 313 ? 4.148 -16 8.469 1 91.88 313 ASN A N 1
ATOM 2501 C CA . ASN A 1 313 ? 3.078 -15.055 8.781 1 91.88 313 ASN A CA 1
ATOM 2502 C C . ASN A 1 313 ? 1.875 -15.25 7.863 1 91.88 313 ASN A C 1
ATOM 2504 O O . ASN A 1 313 ? 0.954 -14.43 7.859 1 91.88 313 ASN A O 1
ATOM 2508 N N . ALA A 1 314 ? 1.873 -16.234 7.062 1 90.44 314 ALA A N 1
ATOM 2509 C CA . ALA A 1 314 ? 0.789 -16.531 6.129 1 90.44 314 ALA A CA 1
ATOM 2510 C C . ALA A 1 314 ? 0.658 -18.031 5.895 1 90.44 314 ALA A C 1
ATOM 2512 O O . ALA A 1 314 ? 1.427 -18.609 5.129 1 90.44 314 ALA A O 1
ATOM 2513 N N . SER A 1 315 ? -0.368 -18.625 6.547 1 92 315 SER A N 1
ATOM 2514 C CA . SER A 1 315 ? -0.526 -20.078 6.477 1 92 315 SER A CA 1
ATOM 2515 C C . SER A 1 315 ? -1.993 -20.469 6.328 1 92 315 SER A C 1
ATOM 2517 O O . SER A 1 315 ? -2.881 -19.609 6.445 1 92 315 SER A O 1
ATOM 2519 N N . GLY A 1 316 ? -2.195 -21.641 5.945 1 92.56 316 GLY A N 1
ATOM 2520 C CA . GLY A 1 316 ? -3.529 -22.203 5.816 1 92.56 316 GLY A CA 1
ATOM 2521 C C . GLY A 1 316 ? -3.623 -23.641 6.32 1 92.56 316 GLY A C 1
ATOM 2522 O O . GLY A 1 316 ? -2.629 -24.203 6.781 1 92.56 316 GLY A O 1
ATOM 2523 N N . GLY A 1 317 ? -4.848 -24.141 6.387 1 93.5 317 GLY A N 1
ATOM 2524 C CA . GLY A 1 317 ? -5.152 -25.5 6.789 1 93.5 317 GLY A CA 1
ATOM 2525 C C . GLY A 1 317 ? -6.578 -25.906 6.477 1 93.5 317 GLY A C 1
ATOM 2526 O O . GLY A 1 317 ? -7.27 -25.25 5.703 1 93.5 317 GLY A O 1
ATOM 2527 N N . GLU A 1 318 ? -6.805 -27.062 6.938 1 95.5 318 GLU A N 1
ATOM 2528 C CA . GLU A 1 318 ? -8.141 -27.641 6.77 1 95.5 318 GLU A CA 1
ATOM 2529 C C . GLU A 1 318 ? -8.641 -28.25 8.07 1 95.5 318 GLU A C 1
ATOM 2531 O O . GLU A 1 318 ? -7.848 -28.75 8.875 1 95.5 318 GLU A O 1
ATOM 2536 N N . PHE A 1 319 ? -9.883 -28.125 8.258 1 97.62 319 PHE A N 1
ATOM 2537 C CA . PHE A 1 319 ? -10.539 -28.719 9.414 1 97.62 319 PHE A CA 1
ATOM 2538 C C . PHE A 1 319 ? -11.789 -29.484 8.984 1 97.62 319 PHE A C 1
ATOM 2540 O O . PHE A 1 319 ? -12.602 -28.969 8.219 1 97.62 319 PHE A O 1
ATOM 2547 N N . PHE A 1 320 ? -11.82 -30.688 9.43 1 96.94 320 PHE A N 1
ATOM 2548 C CA . PHE A 1 320 ? -12.961 -31.547 9.125 1 96.94 320 PHE A CA 1
ATOM 2549 C C . PHE A 1 320 ? -13.891 -31.656 10.336 1 96.94 320 PHE A C 1
ATOM 2551 O O . PHE A 1 320 ? -13.617 -32.406 11.266 1 96.94 320 PHE A O 1
ATOM 2558 N N . GLY A 1 321 ? -14.961 -30.969 10.391 1 96.62 321 GLY A N 1
ATOM 2559 C CA . GLY A 1 321 ? -15.945 -30.875 11.453 1 96.62 321 GLY A CA 1
ATOM 2560 C C . GLY A 1 321 ? -16.844 -29.656 11.328 1 96.62 321 GLY A C 1
ATOM 2561 O O . GLY A 1 321 ? -17.016 -29.109 10.234 1 96.62 321 GLY A O 1
ATOM 2562 N N . THR A 1 322 ? -17.484 -29.281 12.422 1 97 322 THR A N 1
ATOM 2563 C CA . THR A 1 322 ? -18.422 -28.172 12.406 1 97 322 THR A CA 1
ATOM 2564 C C . THR A 1 322 ? -17.688 -26.859 12.703 1 97 322 THR A C 1
ATOM 2566 O O . THR A 1 322 ? -16.562 -26.859 13.188 1 97 322 THR A O 1
ATOM 2569 N N . MET A 1 323 ? -18.328 -25.797 12.375 1 97.94 323 MET A N 1
ATOM 2570 C CA . MET A 1 323 ? -17.781 -24.469 12.656 1 97.94 323 MET A CA 1
ATOM 2571 C C . MET A 1 323 ? -17.531 -24.297 14.148 1 97.94 323 MET A C 1
ATOM 2573 O O . MET A 1 323 ? -16.484 -23.766 14.539 1 97.94 323 MET A O 1
ATOM 2577 N N . GLU A 1 324 ? -18.422 -24.766 14.938 1 97.81 324 GLU A N 1
ATOM 2578 C CA . GLU A 1 324 ? -18.266 -24.656 16.391 1 97.81 324 GLU A CA 1
ATOM 2579 C C . GLU A 1 324 ? -17.047 -25.438 16.875 1 97.81 324 GLU A C 1
ATOM 2581 O O . GLU A 1 324 ? -16.312 -24.969 17.75 1 97.81 324 GLU A O 1
ATOM 2586 N N . GLU A 1 325 ? -16.844 -26.562 16.281 1 98.25 325 GLU A N 1
ATOM 2587 C CA . GLU A 1 325 ? -15.688 -27.359 16.641 1 98.25 325 GLU A CA 1
ATOM 2588 C C . GLU A 1 325 ? -14.391 -26.672 16.219 1 98.25 325 GLU A C 1
ATOM 2590 O O . GLU A 1 325 ? -13.398 -26.703 16.953 1 98.25 325 GLU A O 1
ATOM 2595 N N . ALA A 1 326 ? -14.391 -26.125 15.062 1 98.31 326 ALA A N 1
ATOM 2596 C CA . ALA A 1 326 ? -13.219 -25.422 14.57 1 98.31 326 ALA A CA 1
ATOM 2597 C C . ALA A 1 326 ? -12.875 -24.234 15.469 1 98.31 326 ALA A C 1
ATOM 2599 O O . ALA A 1 326 ? -11.703 -23.984 15.758 1 98.31 326 ALA A O 1
ATOM 2600 N N . LYS A 1 327 ? -13.883 -23.531 15.875 1 98.19 327 LYS A N 1
ATOM 2601 C CA . LYS A 1 327 ? -13.695 -22.406 16.797 1 98.19 327 LYS A CA 1
ATOM 2602 C C . LYS A 1 327 ? -13.078 -22.859 18.109 1 98.19 327 LYS A C 1
ATOM 2604 O O . LYS A 1 327 ? -12.195 -22.203 18.656 1 98.19 327 LYS A O 1
ATOM 2609 N N . ALA A 1 328 ? -13.555 -23.953 18.562 1 98.31 328 ALA A N 1
ATOM 2610 C CA . ALA A 1 328 ? -13.031 -24.484 19.812 1 98.31 328 ALA A CA 1
ATOM 2611 C C . ALA A 1 328 ? -11.555 -24.859 19.672 1 98.31 328 ALA A C 1
ATOM 2613 O O . ALA A 1 328 ? -10.766 -24.625 20.594 1 98.31 328 ALA A O 1
ATOM 2614 N N . VAL A 1 329 ? -11.266 -25.438 18.609 1 98.31 329 VAL A N 1
ATOM 2615 C CA . VAL A 1 329 ? -9.875 -25.797 18.344 1 98.31 329 VAL A CA 1
ATOM 2616 C C . VAL A 1 329 ? -9.023 -24.531 18.281 1 98.31 329 VAL A C 1
ATOM 2618 O O . VAL A 1 329 ? -7.914 -24.484 18.812 1 98.31 329 VAL A O 1
ATOM 2621 N N . PHE A 1 330 ? -9.547 -23.516 17.641 1 98.25 330 PHE A N 1
ATOM 2622 C CA . PHE A 1 330 ? -8.844 -22.234 17.531 1 98.25 330 PHE A CA 1
ATOM 2623 C C . PHE A 1 330 ? -8.594 -21.656 18.922 1 98.25 330 PHE A C 1
ATOM 2625 O O . PHE A 1 330 ? -7.488 -21.188 19.219 1 98.25 330 PHE A O 1
ATOM 2632 N N . GLU A 1 331 ? -9.547 -21.719 19.734 1 98.38 331 GLU A N 1
ATOM 2633 C CA . GLU A 1 331 ? -9.422 -21.156 21.078 1 98.38 331 GLU A CA 1
ATOM 2634 C C . GLU A 1 331 ? -8.422 -21.953 21.906 1 98.38 331 GLU A C 1
ATOM 2636 O O . GLU A 1 331 ? -7.688 -21.391 22.719 1 98.38 331 GLU A O 1
ATOM 2641 N N . LYS A 1 332 ? -8.375 -23.25 21.672 1 98.31 332 LYS A N 1
ATOM 2642 C CA . LYS A 1 332 ? -7.359 -24.078 22.312 1 98.31 332 LYS A CA 1
ATOM 2643 C C . LYS A 1 332 ? -5.957 -23.688 21.859 1 98.31 332 LYS A C 1
ATOM 2645 O O . LYS A 1 332 ? -5.027 -23.641 22.656 1 98.31 332 LYS A O 1
ATOM 2650 N N . ALA A 1 333 ? -5.867 -23.469 20.609 1 98.19 333 ALA A N 1
ATOM 2651 C CA . ALA A 1 333 ? -4.586 -23.047 20.047 1 98.19 333 ALA A CA 1
ATOM 2652 C C . ALA A 1 333 ? -4.152 -21.703 20.641 1 98.19 333 ALA A C 1
ATOM 2654 O O . ALA A 1 333 ? -2.973 -21.516 20.953 1 98.19 333 ALA A O 1
ATOM 2655 N N . LEU A 1 334 ? -5.121 -20.781 20.812 1 98.06 334 LEU A N 1
ATOM 2656 C CA . LEU A 1 334 ? -4.82 -19.484 21.422 1 98.06 334 LEU A CA 1
ATOM 2657 C C . LEU A 1 334 ? -4.266 -19.656 22.828 1 98.06 334 LEU A C 1
ATOM 2659 O O . LEU A 1 334 ? -3.301 -18.984 23.203 1 98.06 334 LEU A O 1
ATOM 2663 N N . GLU A 1 335 ? -4.879 -20.562 23.516 1 97.94 335 GLU A N 1
ATOM 2664 C CA . GLU A 1 335 ? -4.426 -20.812 24.891 1 97.94 335 GLU A CA 1
ATOM 2665 C C . GLU A 1 335 ? -2.996 -21.328 24.906 1 97.94 335 GLU A C 1
ATOM 2667 O O . GLU A 1 335 ? -2.176 -20.891 25.703 1 97.94 335 GLU A O 1
ATOM 2672 N N . LYS A 1 336 ? -2.723 -22.172 24.078 1 97.69 336 LYS A N 1
ATOM 2673 C CA . LYS A 1 336 ? -1.397 -22.781 24.047 1 97.69 336 LYS A CA 1
ATOM 2674 C C . LYS A 1 336 ? -0.335 -21.766 23.641 1 97.69 336 LYS A C 1
ATOM 2676 O O . LYS A 1 336 ? 0.768 -21.766 24.188 1 97.69 336 LYS A O 1
ATOM 2681 N N . TYR A 1 337 ? -0.669 -20.953 22.672 1 97.62 337 TYR A N 1
ATOM 2682 C CA . TYR A 1 337 ? 0.325 -20.062 22.078 1 97.62 337 TYR A CA 1
ATOM 2683 C C . TYR A 1 337 ? 0.277 -18.688 22.719 1 97.62 337 TYR A C 1
ATOM 2685 O O . TYR A 1 337 ? 0.949 -17.75 22.266 1 97.62 337 TYR A O 1
ATOM 2693 N N . LYS A 1 338 ? -0.501 -18.5 23.781 1 96.56 338 LYS A N 1
ATOM 2694 C CA . LYS A 1 338 ? -0.715 -17.203 24.422 1 96.56 338 LYS A CA 1
ATOM 2695 C C . LYS A 1 338 ? 0.613 -16.531 24.766 1 96.56 338 LYS A C 1
ATOM 2697 O O . LYS A 1 338 ? 0.779 -15.328 24.547 1 96.56 338 LYS A O 1
ATOM 2702 N N . PRO A 1 339 ? 1.647 -17.266 25.219 1 96.06 339 PRO A N 1
ATOM 2703 C CA . PRO A 1 339 ? 2.91 -16.609 25.562 1 96.06 339 PRO A CA 1
ATOM 2704 C C . PRO A 1 339 ? 3.574 -15.93 24.359 1 96.06 339 PRO A C 1
ATOM 2706 O O . PRO A 1 339 ? 4.172 -14.867 24.516 1 96.06 339 PRO A O 1
ATOM 2709 N N . LEU A 1 340 ? 3.424 -16.516 23.203 1 95.56 340 LEU A N 1
ATOM 2710 C CA . LEU A 1 340 ? 4.023 -15.93 22 1 95.56 340 LEU A CA 1
ATOM 2711 C C . LEU A 1 340 ? 3.182 -14.766 21.484 1 95.56 340 LEU A C 1
ATOM 2713 O O . LEU A 1 340 ? 3.719 -13.805 20.922 1 95.56 340 LEU A O 1
ATOM 2717 N N . LEU A 1 341 ? 1.92 -14.828 21.703 1 95.5 341 LEU A N 1
ATOM 2718 C CA . LEU A 1 341 ? 0.989 -13.828 21.188 1 95.5 341 LEU A CA 1
ATOM 2719 C C . LEU A 1 341 ? 1.079 -12.539 22.016 1 95.5 341 LEU A C 1
ATOM 2721 O O . LEU A 1 341 ? 0.863 -11.445 21.484 1 95.5 341 LEU A O 1
ATOM 2725 N N . THR A 1 342 ? 1.335 -12.734 23.266 1 92.44 342 THR A N 1
ATOM 2726 C CA . THR A 1 342 ? 1.293 -11.578 24.141 1 92.44 342 THR A CA 1
ATOM 2727 C C . THR A 1 342 ? 2.703 -11.117 24.5 1 92.44 342 THR A C 1
ATOM 2729 O O . THR A 1 342 ? 2.877 -10.188 25.297 1 92.44 342 THR A O 1
ATOM 2732 N N . ALA A 1 343 ? 3.646 -11.758 23.906 1 83.19 343 ALA A N 1
ATOM 2733 C CA . ALA A 1 343 ? 5.02 -11.352 24.172 1 83.19 343 ALA A CA 1
ATOM 2734 C C . ALA A 1 343 ? 5.285 -9.938 23.672 1 83.19 343 ALA A C 1
ATOM 2736 O O . ALA A 1 343 ? 4.789 -9.547 22.609 1 83.19 343 ALA A O 1
ATOM 2737 N N . LYS A 1 344 ? 5.703 -9.055 24.5 1 65.19 344 LYS A N 1
ATOM 2738 C CA . LYS A 1 344 ? 6.016 -7.684 24.109 1 65.19 344 LYS A CA 1
ATOM 2739 C C . LYS A 1 344 ? 7.172 -7.637 23.125 1 65.19 344 LYS A C 1
ATOM 2741 O O . LYS A 1 344 ? 8.188 -8.312 23.297 1 65.19 344 LYS A O 1
ATOM 2746 N N . SER A 1 345 ? 6.996 -7.457 21.75 1 54.09 345 SER A N 1
ATOM 2747 C CA . SER A 1 345 ? 8.102 -7.277 20.812 1 54.09 345 SER A CA 1
ATOM 2748 C C . SER A 1 345 ? 9.016 -6.137 21.25 1 54.09 345 SER A C 1
ATOM 2750 O O . SER A 1 345 ? 8.547 -5.156 21.844 1 54.09 345 SER A O 1
ATOM 2752 N N . MET B 1 1 ? 20.609 9.477 -9.797 1 68.25 1 MET B N 1
ATOM 2753 C CA . MET B 1 1 ? 20.719 10.891 -9.438 1 68.25 1 MET B CA 1
ATOM 2754 C C . MET B 1 1 ? 19.344 11.562 -9.492 1 68.25 1 MET B C 1
ATOM 2756 O O . MET B 1 1 ? 18.531 11.25 -10.359 1 68.25 1 MET B O 1
ATOM 2760 N N . LEU B 1 2 ? 19 12.352 -8.32 1 86.5 2 LEU B N 1
ATOM 2761 C CA . LEU B 1 2 ? 17.734 13.062 -8.25 1 86.5 2 LEU B CA 1
ATOM 2762 C C . LEU B 1 2 ? 17.719 14.25 -9.211 1 86.5 2 LEU B C 1
ATOM 2764 O O . LEU B 1 2 ? 18.719 14.961 -9.336 1 86.5 2 LEU B O 1
ATOM 2768 N N . THR B 1 3 ? 16.703 14.336 -9.969 1 90.88 3 THR B N 1
ATOM 2769 C CA . THR B 1 3 ? 16.516 15.539 -10.781 1 90.88 3 THR B CA 1
ATOM 2770 C C . THR B 1 3 ? 16.516 16.781 -9.898 1 90.88 3 THR B C 1
ATOM 2772 O O . THR B 1 3 ? 16.109 16.734 -8.734 1 90.88 3 THR B O 1
ATOM 2775 N N . LYS B 1 4 ? 17 17.922 -10.461 1 93.25 4 LYS B N 1
ATOM 2776 C CA . LYS B 1 4 ? 17.062 19.203 -9.742 1 93.25 4 LYS B CA 1
ATOM 2777 C C . LYS B 1 4 ? 15.742 19.953 -9.852 1 93.25 4 LYS B C 1
ATOM 2779 O O . LYS B 1 4 ? 15.68 21.016 -10.469 1 93.25 4 LYS B O 1
ATOM 2784 N N . VAL B 1 5 ? 14.742 19.438 -9.109 1 95.44 5 VAL B N 1
ATOM 2785 C CA . VAL B 1 5 ? 13.383 19.969 -9.172 1 95.44 5 VAL B CA 1
ATOM 2786 C C . VAL B 1 5 ? 13.352 21.375 -8.586 1 95.44 5 VAL B C 1
ATOM 2788 O O . VAL B 1 5 ? 12.75 22.281 -9.164 1 95.44 5 VAL B O 1
ATOM 2791 N N . ILE B 1 6 ? 14.031 21.562 -7.488 1 97.56 6 ILE B N 1
ATOM 2792 C CA . ILE B 1 6 ? 14.039 22.844 -6.801 1 97.56 6 ILE B CA 1
ATOM 2793 C C . ILE B 1 6 ? 15.094 23.75 -7.418 1 97.56 6 ILE B C 1
ATOM 2795 O O . ILE B 1 6 ? 16.25 23.359 -7.559 1 97.56 6 ILE B O 1
ATOM 2799 N N . GLU B 1 7 ? 14.703 24.922 -7.707 1 97 7 GLU B N 1
ATOM 2800 C CA . GLU B 1 7 ? 15.617 25.875 -8.32 1 97 7 GLU B CA 1
ATOM 2801 C C . GLU B 1 7 ? 16.812 26.156 -7.402 1 97 7 GLU B C 1
ATOM 2803 O O . GLU B 1 7 ? 16.641 26.391 -6.207 1 97 7 GLU B O 1
ATOM 2808 N N . GLN B 1 8 ? 17.969 26.203 -8.07 1 97.25 8 GLN B N 1
ATOM 2809 C CA . GLN B 1 8 ? 19.188 26.391 -7.305 1 97.25 8 GLN B CA 1
ATOM 2810 C C . GLN B 1 8 ? 19.172 27.734 -6.586 1 97.25 8 GLN B C 1
ATOM 2812 O O . GLN B 1 8 ? 19.656 27.844 -5.453 1 97.25 8 GLN B O 1
ATOM 2817 N N . ALA B 1 9 ? 18.641 28.734 -7.203 1 97.69 9 ALA B N 1
ATOM 2818 C CA . ALA B 1 9 ? 18.594 30.078 -6.613 1 97.69 9 ALA B CA 1
ATOM 2819 C C . ALA B 1 9 ? 17.812 30.078 -5.305 1 97.69 9 ALA B C 1
ATOM 2821 O O . ALA B 1 9 ? 18.188 30.766 -4.355 1 97.69 9 ALA B O 1
ATOM 2822 N N . LYS B 1 10 ? 16.766 29.375 -5.262 1 97.94 10 LYS B N 1
ATOM 2823 C CA . LYS B 1 10 ? 15.938 29.297 -4.055 1 97.94 10 LYS B CA 1
ATOM 2824 C C . LYS B 1 10 ? 16.656 28.516 -2.955 1 97.94 10 LYS B C 1
ATOM 2826 O O . LYS B 1 10 ? 16.562 28.875 -1.777 1 97.94 10 LYS B O 1
ATOM 2831 N N . ILE B 1 11 ? 17.375 27.5 -3.365 1 98 11 ILE B N 1
ATOM 2832 C CA . ILE B 1 11 ? 18.156 26.719 -2.414 1 98 11 ILE B CA 1
ATOM 2833 C C . ILE B 1 11 ? 19.25 27.578 -1.802 1 98 11 ILE B C 1
ATOM 2835 O O . ILE B 1 11 ? 19.453 27.562 -0.586 1 98 11 ILE B O 1
ATOM 2839 N N . ASP B 1 12 ? 19.891 28.344 -2.641 1 97.75 12 ASP B N 1
ATOM 2840 C CA . ASP B 1 12 ? 20.953 29.234 -2.17 1 97.75 12 ASP B CA 1
ATOM 2841 C C . ASP B 1 12 ? 20.406 30.281 -1.205 1 97.75 12 ASP B C 1
ATOM 2843 O O . ASP B 1 12 ? 21.031 30.562 -0.175 1 97.75 12 ASP B O 1
ATOM 2847 N N . HIS B 1 13 ? 19.359 30.797 -1.61 1 97.69 13 HIS B N 1
ATOM 2848 C CA . HIS B 1 13 ? 18.719 31.797 -0.771 1 97.69 13 HIS B CA 1
ATOM 2849 C C . HIS B 1 13 ? 18.281 31.203 0.564 1 97.69 13 HIS B C 1
ATOM 2851 O O . HIS B 1 13 ? 18.516 31.797 1.619 1 97.69 13 HIS B O 1
ATOM 2857 N N . PHE B 1 14 ? 17.688 30.078 0.542 1 97.88 14 PHE B N 1
ATOM 2858 C CA . PHE B 1 14 ? 17.281 29.359 1.741 1 97.88 14 PHE B CA 1
ATOM 2859 C C . PHE B 1 14 ? 18.484 29.062 2.633 1 97.88 14 PHE B C 1
ATOM 2861 O O . PHE B 1 14 ? 18.422 29.25 3.848 1 97.88 14 PHE B O 1
ATOM 2868 N N . THR B 1 15 ? 19.516 28.625 2.041 1 97.62 15 THR B N 1
ATOM 2869 C CA . THR B 1 15 ? 20.719 28.266 2.768 1 97.62 15 THR B CA 1
ATOM 2870 C C . THR B 1 15 ? 21.297 29.469 3.504 1 97.62 15 THR B C 1
ATOM 2872 O O . THR B 1 15 ? 21.719 29.359 4.652 1 97.62 15 THR B O 1
ATOM 2875 N N . LYS B 1 16 ? 21.25 30.594 2.902 1 97 16 LYS B N 1
ATOM 2876 C CA . LYS B 1 16 ? 21.734 31.828 3.529 1 97 16 LYS B CA 1
ATOM 2877 C C . LYS B 1 16 ? 20.891 32.188 4.758 1 97 16 LYS B C 1
ATOM 2879 O O . LYS B 1 16 ? 21.438 32.562 5.793 1 97 16 LYS B O 1
ATOM 2884 N N . TRP B 1 17 ? 19.625 32.031 4.586 1 96.25 17 TRP B N 1
ATOM 2885 C CA . TRP B 1 17 ? 18.734 32.344 5.695 1 96.25 17 TRP B CA 1
ATOM 2886 C C . TRP B 1 17 ? 18.938 31.359 6.848 1 96.25 17 TRP B C 1
ATOM 2888 O O . TRP B 1 17 ? 19 31.766 8.008 1 96.25 17 TRP B O 1
ATOM 2898 N N . PHE B 1 18 ? 19.078 30.172 6.488 1 93.25 18 PHE B N 1
ATOM 2899 C CA . PHE B 1 18 ? 19.281 29.078 7.434 1 93.25 18 PHE B CA 1
ATOM 2900 C C . PHE B 1 18 ? 20.578 29.266 8.203 1 93.25 18 PHE B C 1
ATOM 2902 O O . PHE B 1 18 ? 20.609 29.141 9.422 1 93.25 18 PHE B O 1
ATOM 2909 N N . GLU B 1 19 ? 21.562 29.578 7.531 1 95.06 19 GLU B N 1
ATOM 2910 C CA . GLU B 1 19 ? 22.875 29.719 8.148 1 95.06 19 GLU B CA 1
ATOM 2911 C C . GLU B 1 19 ? 22.891 30.875 9.141 1 95.06 19 GLU B C 1
ATOM 2913 O O . GLU B 1 19 ? 23.547 30.797 10.18 1 95.06 19 GLU B O 1
ATOM 2918 N N . ARG B 1 20 ? 22.125 31.859 8.938 1 95.62 20 ARG B N 1
ATOM 2919 C CA . ARG B 1 20 ? 22.141 33.062 9.75 1 95.62 20 ARG B CA 1
ATOM 2920 C C . ARG B 1 20 ? 21.109 33 10.867 1 95.62 20 ARG B C 1
ATOM 2922 O O . ARG B 1 20 ? 21.156 33.781 11.812 1 95.62 20 ARG B O 1
ATOM 2929 N N . ALA B 1 21 ? 20.234 32.094 10.727 1 97.25 21 ALA B N 1
ATOM 2930 C CA . ALA B 1 21 ? 19.125 32.031 11.68 1 97.25 21 ALA B CA 1
ATOM 2931 C C . ALA B 1 21 ? 19.547 31.266 12.945 1 97.25 21 ALA B C 1
ATOM 2933 O O . ALA B 1 21 ? 20.344 30.328 12.883 1 97.25 21 ALA B O 1
ATOM 2934 N N . ASP B 1 22 ? 19.031 31.688 14.047 1 97.56 22 ASP B N 1
ATOM 2935 C CA . ASP B 1 22 ? 19.172 30.969 15.305 1 97.56 22 ASP B CA 1
ATOM 2936 C C . ASP B 1 22 ? 17.844 30.359 15.742 1 97.56 22 ASP B C 1
ATOM 2938 O O . ASP B 1 22 ? 17.766 29.188 16.109 1 97.56 22 ASP B O 1
ATOM 2942 N N . LYS B 1 23 ? 16.812 31.188 15.688 1 98.62 23 LYS B N 1
ATOM 2943 C CA . LYS B 1 23 ? 15.469 30.766 16.062 1 98.62 23 LYS B CA 1
ATOM 2944 C C . LYS B 1 23 ? 14.609 30.5 14.828 1 98.62 23 LYS B C 1
ATOM 2946 O O . LYS B 1 23 ? 14.359 31.406 14.039 1 98.62 23 LYS B O 1
ATOM 2951 N N . ILE B 1 24 ? 14.172 29.281 14.719 1 98.75 24 ILE B N 1
ATOM 2952 C CA . ILE B 1 24 ? 13.383 28.875 13.555 1 98.75 24 ILE B CA 1
ATOM 2953 C C . ILE B 1 24 ? 12.039 28.312 14.016 1 98.75 24 ILE B C 1
ATOM 2955 O O . ILE B 1 24 ? 11.977 27.562 14.984 1 98.75 24 ILE B O 1
ATOM 2959 N N . VAL B 1 25 ? 10.977 28.703 13.367 1 98.88 25 VAL B N 1
ATOM 2960 C CA . VAL B 1 25 ? 9.648 28.141 13.586 1 98.88 25 VAL B CA 1
ATOM 2961 C C . VAL B 1 25 ? 9.164 27.453 12.312 1 98.88 25 VAL B C 1
ATOM 2963 O O . VAL B 1 25 ? 9.359 27.953 11.211 1 98.88 25 VAL B O 1
ATOM 2966 N N . ILE B 1 26 ? 8.625 26.25 12.461 1 98.94 26 ILE B N 1
ATOM 2967 C CA . ILE B 1 26 ? 7.996 25.5 11.383 1 98.94 26 ILE B CA 1
ATOM 2968 C C . ILE B 1 26 ? 6.492 25.391 11.633 1 98.94 26 ILE B C 1
ATOM 2970 O O . ILE B 1 26 ? 6.062 25.031 12.727 1 98.94 26 ILE B O 1
ATOM 2974 N N . VAL B 1 27 ? 5.676 25.766 10.664 1 98.88 27 VAL B N 1
ATOM 2975 C CA . VAL B 1 27 ? 4.23 25.688 10.82 1 98.88 27 VAL B CA 1
ATOM 2976 C C . VAL B 1 27 ? 3.623 24.891 9.672 1 98.88 27 VAL B C 1
ATOM 2978 O O . VAL B 1 27 ? 4.195 24.828 8.586 1 98.88 27 VAL B O 1
ATOM 2981 N N . SER B 1 28 ? 2.5 24.203 9.898 1 98.38 28 SER B N 1
ATOM 2982 C CA . SER B 1 28 ? 1.766 23.453 8.891 1 98.38 28 SER B CA 1
ATOM 2983 C C . SER B 1 28 ? 0.263 23.688 9.016 1 98.38 28 SER B C 1
ATOM 2985 O O . SER B 1 28 ? -0.185 24.453 9.867 1 98.38 28 SER B O 1
ATOM 2987 N N . HIS B 1 29 ? -0.5 23.078 8.188 1 96.69 29 HIS B N 1
ATOM 2988 C CA . HIS B 1 29 ? -1.901 23.453 8.016 1 96.69 29 HIS B CA 1
ATOM 2989 C C . HIS B 1 29 ? -2.76 22.875 9.141 1 96.69 29 HIS B C 1
ATOM 2991 O O . HIS B 1 29 ? -2.287 22.047 9.93 1 96.69 29 HIS B O 1
ATOM 2997 N N . VAL B 1 30 ? -3.953 23.328 9.195 1 94.06 30 VAL B N 1
ATOM 2998 C CA . VAL B 1 30 ? -4.953 22.875 10.156 1 94.06 30 VAL B CA 1
ATOM 2999 C C . VAL B 1 30 ? -5.285 21.406 9.898 1 94.06 30 VAL B C 1
ATOM 3001 O O . VAL B 1 30 ? -5.223 20.938 8.766 1 94.06 30 VAL B O 1
ATOM 3004 N N . SER B 1 31 ? -5.617 20.641 10.984 1 89.75 31 SER B N 1
ATOM 3005 C CA . SER B 1 31 ? -5.852 19.203 10.914 1 89.75 31 SER B CA 1
ATOM 3006 C C . SER B 1 31 ? -4.711 18.5 10.188 1 89.75 31 SER B C 1
ATOM 3008 O O . SER B 1 31 ? -4.93 17.812 9.195 1 89.75 31 SER B O 1
ATOM 3010 N N . PRO B 1 32 ? -3.537 18.719 10.789 1 95.75 32 PRO B N 1
ATOM 3011 C CA . PRO B 1 32 ? -2.346 18.203 10.109 1 95.75 32 PRO B CA 1
ATOM 3012 C C . PRO B 1 32 ? -2.432 16.703 9.82 1 95.75 32 PRO B C 1
ATOM 3014 O O . PRO B 1 32 ? -2.916 15.938 10.664 1 95.75 32 PRO B O 1
ATOM 3017 N N . ASP B 1 33 ? -2.094 16.359 8.602 1 93.25 33 ASP B N 1
ATOM 3018 C CA . ASP B 1 33 ? -2.039 14.945 8.234 1 93.25 33 ASP B CA 1
ATOM 3019 C C . ASP B 1 33 ? -0.602 14.43 8.242 1 93.25 33 ASP B C 1
ATOM 3021 O O . ASP B 1 33 ? 0.288 15.07 8.812 1 93.25 33 ASP B O 1
ATOM 3025 N N . GLY B 1 34 ? -0.352 13.281 7.707 1 96.75 34 GLY B N 1
ATOM 3026 C CA . GLY B 1 34 ? 0.954 12.641 7.734 1 96.75 34 GLY B CA 1
ATOM 3027 C C . GLY B 1 34 ? 2.027 13.445 7.023 1 96.75 34 GLY B C 1
ATOM 3028 O O . GLY B 1 34 ? 3.158 13.539 7.504 1 96.75 34 GLY B O 1
ATOM 3029 N N . ASP B 1 35 ? 1.712 14 5.898 1 97.88 35 ASP B N 1
ATOM 3030 C CA . ASP B 1 35 ? 2.689 14.789 5.156 1 97.88 35 ASP B CA 1
ATOM 3031 C C . ASP B 1 35 ? 3.016 16.094 5.883 1 97.88 35 ASP B C 1
ATOM 3033 O O . ASP B 1 35 ? 4.168 16.531 5.906 1 97.88 35 ASP B O 1
ATOM 3037 N N . ALA B 1 36 ? 1.973 16.688 6.461 1 98.25 36 ALA B N 1
ATOM 3038 C CA . ALA B 1 36 ? 2.188 17.891 7.246 1 98.25 36 ALA B CA 1
ATOM 3039 C C . ALA B 1 36 ? 3.137 17.641 8.414 1 98.25 36 ALA B C 1
ATOM 3041 O O . ALA B 1 36 ? 4.141 18.344 8.57 1 98.25 36 ALA B O 1
ATOM 3042 N N . ILE B 1 37 ? 2.857 16.641 9.164 1 98.69 37 ILE B N 1
ATOM 3043 C CA . ILE B 1 37 ? 3.654 16.328 10.344 1 98.69 37 ILE B CA 1
ATOM 3044 C C . ILE B 1 37 ? 5.008 15.766 9.922 1 98.69 37 ILE B C 1
ATOM 3046 O O . ILE B 1 37 ? 6.047 16.141 10.469 1 98.69 37 ILE B O 1
ATOM 3050 N N . GLY B 1 38 ? 5.012 14.922 8.906 1 98.88 38 GLY B N 1
ATOM 3051 C CA . GLY B 1 38 ? 6.238 14.305 8.43 1 98.88 38 GLY B CA 1
ATOM 3052 C C . GLY B 1 38 ? 7.234 15.297 7.871 1 98.88 38 GLY B C 1
ATOM 3053 O O . GLY B 1 38 ? 8.422 15.25 8.195 1 98.88 38 GLY B O 1
ATOM 3054 N N . SER B 1 39 ? 6.77 16.156 7.02 1 98.94 39 SER B N 1
ATOM 3055 C CA . SER B 1 39 ? 7.652 17.188 6.473 1 98.94 39 SER B CA 1
ATOM 3056 C C . SER B 1 39 ? 8.164 18.109 7.57 1 98.94 39 SER B C 1
ATOM 3058 O O . SER B 1 39 ? 9.352 18.438 7.613 1 98.94 39 SER B O 1
ATOM 3060 N N . SER B 1 40 ? 7.277 18.5 8.508 1 98.94 40 SER B N 1
ATOM 3061 C CA . SER B 1 40 ? 7.641 19.406 9.594 1 98.94 40 SER B CA 1
ATOM 3062 C C . SER B 1 40 ? 8.711 18.797 10.492 1 98.94 40 SER B C 1
ATOM 3064 O O . SER B 1 40 ? 9.734 19.422 10.766 1 98.94 40 SER B O 1
ATOM 3066 N N . LEU B 1 41 ? 8.5 17.578 10.898 1 98.94 41 LEU B N 1
ATOM 3067 C CA . LEU B 1 41 ? 9.438 16.938 11.812 1 98.94 41 LEU B CA 1
ATOM 3068 C C . LEU B 1 41 ? 10.711 16.531 11.086 1 98.94 41 LEU B C 1
ATOM 3070 O O . LEU B 1 41 ? 11.797 16.531 11.672 1 98.94 41 LEU B O 1
ATOM 3074 N N . GLY B 1 42 ? 10.602 16.141 9.797 1 98.88 42 GLY B N 1
ATOM 3075 C CA . GLY B 1 42 ? 11.797 15.891 9.008 1 98.88 42 GLY B CA 1
ATOM 3076 C C . GLY B 1 42 ? 12.742 17.078 8.977 1 98.88 42 GLY B C 1
ATOM 3077 O O . GLY B 1 42 ? 13.938 16.922 9.227 1 98.88 42 GLY B O 1
ATOM 3078 N N . LEU B 1 43 ? 12.188 18.234 8.711 1 98.88 43 LEU B N 1
ATOM 3079 C CA . LEU B 1 43 ? 12.984 19.453 8.68 1 98.88 43 LEU B CA 1
ATOM 3080 C C . LEU B 1 43 ? 13.453 19.844 10.078 1 98.88 43 LEU B C 1
ATOM 3082 O O . LEU B 1 43 ? 14.578 20.328 10.25 1 98.88 43 LEU B O 1
ATOM 3086 N N . TYR B 1 44 ? 12.586 19.641 11.078 1 98.88 44 TYR B N 1
ATOM 3087 C CA . TYR B 1 44 ? 12.922 19.891 12.477 1 98.88 44 TYR B CA 1
ATOM 3088 C C . TYR B 1 44 ? 14.188 19.156 12.875 1 98.88 44 TYR B C 1
ATOM 3090 O O . TYR B 1 44 ? 15.117 19.75 13.43 1 98.88 44 TYR B O 1
ATOM 3098 N N . HIS B 1 45 ? 14.25 17.875 12.602 1 98.81 45 HIS B N 1
ATOM 3099 C CA . HIS B 1 45 ? 15.398 17.062 13 1 98.81 45 HIS B CA 1
ATOM 3100 C C . HIS B 1 45 ? 16.672 17.531 12.289 1 98.81 45 HIS B C 1
ATOM 3102 O O . HIS B 1 45 ? 17.75 17.484 12.867 1 98.81 45 HIS B O 1
ATOM 3108 N N . PHE B 1 46 ? 16.531 17.969 11.055 1 98.56 46 PHE B N 1
ATOM 3109 C CA . PHE B 1 46 ? 17.688 18.5 10.336 1 98.56 46 PHE B CA 1
ATOM 3110 C C . PHE B 1 46 ? 18.203 19.766 11.008 1 98.56 46 PHE B C 1
ATOM 3112 O O . PHE B 1 46 ? 19.391 19.875 11.312 1 98.56 46 PHE B O 1
ATOM 3119 N N . PHE B 1 47 ? 17.281 20.719 11.305 1 98.38 47 PHE B N 1
ATOM 3120 C CA . PHE B 1 47 ? 17.688 21.969 11.945 1 98.38 47 PHE B CA 1
ATOM 3121 C C . PHE B 1 47 ? 18.297 21.703 13.32 1 98.38 47 PHE B C 1
ATOM 3123 O O . PHE B 1 47 ? 19.25 22.359 13.719 1 98.38 47 PHE B O 1
ATOM 3130 N N . ASP B 1 48 ? 17.625 20.781 13.953 1 97.81 48 ASP B N 1
ATOM 3131 C CA . ASP B 1 48 ? 18.141 20.422 15.273 1 97.81 48 ASP B CA 1
ATOM 3132 C C . ASP B 1 48 ? 19.578 19.906 15.18 1 97.81 48 ASP B C 1
ATOM 3134 O O . ASP B 1 48 ? 20.422 20.25 16.016 1 97.81 48 ASP B O 1
ATOM 3138 N N . SER B 1 49 ? 19.875 19.109 14.18 1 97.25 49 SER B N 1
ATOM 3139 C CA . SER B 1 49 ? 21.219 18.578 13.977 1 97.25 49 SER B CA 1
ATOM 3140 C C . SER B 1 49 ? 22.203 19.688 13.641 1 97.25 49 SER B C 1
ATOM 3142 O O . SER B 1 49 ? 23.422 19.516 13.805 1 97.25 49 SER B O 1
ATOM 3144 N N . GLN B 1 50 ? 21.719 20.781 13.164 1 97.12 50 GLN B N 1
ATOM 3145 C CA . GLN B 1 50 ? 22.547 21.938 12.852 1 97.12 50 GLN B CA 1
ATOM 3146 C C . GLN B 1 50 ? 22.609 22.906 14.031 1 97.12 50 GLN B C 1
ATOM 3148 O O . GLN B 1 50 ? 23.016 24.062 13.867 1 97.12 50 GLN B O 1
ATOM 3153 N N . GLU B 1 51 ? 22.078 22.484 15.188 1 96.88 51 GLU B N 1
ATOM 3154 C CA . GLU B 1 51 ? 22.172 23.203 16.453 1 96.88 51 GLU B CA 1
ATOM 3155 C C . GLU B 1 51 ? 21.344 24.484 16.422 1 96.88 51 GLU B C 1
ATOM 3157 O O . GLU B 1 51 ? 21.734 25.5 17 1 96.88 51 GLU B O 1
ATOM 3162 N N . LYS B 1 52 ? 20.312 24.5 15.625 1 98 52 LYS B N 1
ATOM 3163 C CA . LYS B 1 52 ? 19.359 25.609 15.656 1 98 52 LYS B CA 1
ATOM 3164 C C . LYS B 1 52 ? 18.297 25.391 16.75 1 98 52 LYS B C 1
ATOM 3166 O O . LYS B 1 52 ? 18.047 24.266 17.156 1 98 52 LYS B O 1
ATOM 3171 N N . THR B 1 53 ? 17.781 26.5 17.266 1 98.38 53 THR B N 1
ATOM 3172 C CA . THR B 1 53 ? 16.578 26.422 18.094 1 98.38 53 THR B CA 1
ATOM 3173 C C . THR B 1 53 ? 15.336 26.375 17.219 1 98.38 53 THR B C 1
ATOM 3175 O O . THR B 1 53 ? 15 27.359 16.547 1 98.38 53 THR B O 1
ATOM 3178 N N . VAL B 1 54 ? 14.672 25.234 17.203 1 98.5 54 VAL B N 1
ATOM 3179 C CA . VAL B 1 54 ? 13.578 25.047 16.25 1 98.5 54 VAL B CA 1
ATOM 3180 C C . VAL B 1 54 ? 12.32 24.625 17 1 98.5 54 VAL B C 1
ATOM 3182 O O . VAL B 1 54 ? 12.383 23.766 17.906 1 98.5 54 VAL B O 1
ATOM 3185 N N . ASN B 1 55 ? 11.188 25.203 16.703 1 98.81 55 ASN B N 1
ATOM 3186 C CA . ASN B 1 55 ? 9.883 24.844 17.219 1 98.81 55 ASN B CA 1
ATOM 3187 C C . ASN B 1 55 ? 8.883 24.547 16.109 1 98.81 55 ASN B C 1
ATOM 3189 O O . ASN B 1 55 ? 8.781 25.328 15.148 1 98.81 55 ASN B O 1
ATOM 3193 N N . VAL B 1 56 ? 8.203 23.406 16.203 1 98.94 56 VAL B N 1
ATOM 3194 C CA . VAL B 1 56 ? 7.113 23.062 15.297 1 98.94 56 VAL B CA 1
ATOM 3195 C C . VAL B 1 56 ? 5.777 23.453 15.93 1 98.94 56 VAL B C 1
ATOM 3197 O O . VAL B 1 56 ? 5.48 23.062 17.062 1 98.94 56 VAL B O 1
ATOM 3200 N N . ILE B 1 57 ? 5.004 24.25 15.25 1 98.88 57 ILE B N 1
ATOM 3201 C CA . ILE B 1 57 ? 3.699 24.703 15.719 1 98.88 57 ILE B CA 1
ATOM 3202 C C . ILE B 1 57 ? 2.623 24.328 14.703 1 98.88 57 ILE B C 1
ATOM 3204 O O . ILE B 1 57 ? 2.76 24.609 13.508 1 98.88 57 ILE B O 1
ATOM 3208 N N . VAL B 1 58 ? 1.583 23.641 15.156 1 98.62 58 VAL B N 1
ATOM 3209 C CA . VAL B 1 58 ? 0.432 23.344 14.305 1 98.62 58 VAL B CA 1
ATOM 3210 C C . VAL B 1 58 ? -0.823 23.969 14.898 1 98.62 58 VAL B C 1
ATOM 3212 O O . VAL B 1 58 ? -0.892 24.219 16.109 1 98.62 58 VAL B O 1
ATOM 3215 N N . PRO B 1 59 ? -1.771 24.266 14.055 1 97.88 59 PRO B N 1
ATOM 3216 C CA . PRO B 1 59 ? -2.949 24.984 14.523 1 97.88 59 PRO B CA 1
ATOM 3217 C C . PRO B 1 59 ? -3.748 24.219 15.57 1 97.88 59 PRO B C 1
ATOM 3219 O O . PRO B 1 59 ? -4.262 24.797 16.531 1 97.88 59 PRO B O 1
ATOM 3222 N N . ASN B 1 60 ? -3.873 22.922 15.359 1 95.44 60 ASN B N 1
ATOM 3223 C CA . ASN B 1 60 ? -4.66 22.094 16.266 1 95.44 60 ASN B CA 1
ATOM 3224 C C . ASN B 1 60 ? -4.148 20.656 16.281 1 95.44 60 ASN B C 1
ATOM 3226 O O . ASN B 1 60 ? -3.121 20.344 15.68 1 95.44 60 ASN B O 1
ATOM 3230 N N . ALA B 1 61 ? -4.836 19.812 17.078 1 93.94 61 ALA B N 1
ATOM 3231 C CA . ALA B 1 61 ? -4.387 18.453 17.312 1 93.94 61 ALA B CA 1
ATOM 3232 C C . ALA B 1 61 ? -4.344 17.641 16.016 1 93.94 61 ALA B C 1
ATOM 3234 O O . ALA B 1 61 ? -5.074 17.953 15.062 1 93.94 61 ALA B O 1
ATOM 3235 N N . PHE B 1 62 ? -3.486 16.688 15.961 1 93.38 62 PHE B N 1
ATOM 3236 C CA . PHE B 1 62 ? -3.361 15.773 14.828 1 93.38 62 PHE B CA 1
ATOM 3237 C C . PHE B 1 62 ? -3.627 14.336 15.266 1 93.38 62 PHE B C 1
ATOM 3239 O O . PHE B 1 62 ? -3.699 14.047 16.469 1 93.38 62 PHE B O 1
ATOM 3246 N N . PRO B 1 63 ? -3.811 13.406 14.359 1 90.5 63 PRO B N 1
ATOM 3247 C CA . PRO B 1 63 ? -4.246 12.047 14.688 1 90.5 63 PRO B CA 1
ATOM 3248 C C . PRO B 1 63 ? -3.256 11.312 15.578 1 90.5 63 PRO B C 1
ATOM 3250 O O . PRO B 1 63 ? -2.041 11.453 15.414 1 90.5 63 PRO B O 1
ATOM 3253 N N . ASP B 1 64 ? -3.777 10.469 16.422 1 91.19 64 ASP B N 1
ATOM 3254 C CA . ASP B 1 64 ? -2.988 9.711 17.391 1 91.19 64 ASP B CA 1
ATOM 3255 C C . ASP B 1 64 ? -2.006 8.781 16.688 1 91.19 64 ASP B C 1
ATOM 3257 O O . ASP B 1 64 ? -0.906 8.531 17.188 1 91.19 64 ASP B O 1
ATOM 3261 N N . PHE B 1 65 ? -2.398 8.32 15.555 1 91.62 65 PHE B N 1
ATOM 3262 C CA . PHE B 1 65 ? -1.572 7.324 14.883 1 91.62 65 PHE B CA 1
ATOM 3263 C C . PHE B 1 65 ? -0.289 7.953 14.352 1 91.62 65 PHE B C 1
ATOM 3265 O O . PHE B 1 65 ? 0.62 7.242 13.922 1 91.62 65 PHE B O 1
ATOM 3272 N N . LEU B 1 66 ? -0.127 9.242 14.438 1 96.38 66 LEU B N 1
ATOM 3273 C CA . LEU B 1 66 ? 1.097 9.914 14.023 1 96.38 66 LEU B CA 1
ATOM 3274 C C . LEU B 1 66 ? 1.979 10.234 15.227 1 96.38 66 LEU B C 1
ATOM 3276 O O . LEU B 1 66 ? 3.123 10.664 15.062 1 96.38 66 LEU B O 1
ATOM 3280 N N . ARG B 1 67 ? 1.516 9.992 16.391 1 96.38 67 ARG B N 1
ATOM 3281 C CA . ARG B 1 67 ? 2.168 10.461 17.609 1 96.38 67 ARG B CA 1
ATOM 3282 C C . ARG B 1 67 ? 3.42 9.641 17.906 1 96.38 67 ARG B C 1
ATOM 3284 O O . ARG B 1 67 ? 4.266 10.062 18.703 1 96.38 67 ARG B O 1
ATOM 3291 N N . TRP B 1 68 ? 3.535 8.492 17.281 1 97.44 68 TRP B N 1
ATOM 3292 C CA . TRP B 1 68 ? 4.734 7.684 17.484 1 97.44 68 TRP B CA 1
ATOM 3293 C C . TRP B 1 68 ? 5.953 8.359 16.875 1 97.44 68 TRP B C 1
ATOM 3295 O O . TRP B 1 68 ? 7.094 8.016 17.203 1 97.44 68 TRP B O 1
ATOM 3305 N N . MET B 1 69 ? 5.781 9.312 15.961 1 98.5 69 MET B N 1
ATOM 3306 C CA . MET B 1 69 ? 6.871 9.93 15.211 1 98.5 69 MET B CA 1
ATOM 3307 C C . MET B 1 69 ? 7.828 10.664 16.141 1 98.5 69 MET B C 1
ATOM 3309 O O . MET B 1 69 ? 7.391 11.391 17.031 1 98.5 69 MET B O 1
ATOM 3313 N N . PRO B 1 70 ? 9.148 10.492 15.875 1 98.69 70 PRO B N 1
ATOM 3314 C CA . PRO B 1 70 ? 10.117 11.211 16.703 1 98.69 70 PRO B CA 1
ATOM 3315 C C . PRO B 1 70 ? 9.93 12.727 16.656 1 98.69 70 PRO B C 1
ATOM 3317 O O . PRO B 1 70 ? 9.844 13.305 15.57 1 98.69 70 PRO B O 1
ATOM 3320 N N . GLY B 1 71 ? 9.781 13.305 17.844 1 98.56 71 GLY B N 1
ATOM 3321 C CA . GLY B 1 71 ? 9.625 14.75 17.938 1 98.56 71 GLY B CA 1
ATOM 3322 C C . GLY B 1 71 ? 8.18 15.188 18.047 1 98.56 71 GLY B C 1
ATOM 3323 O O . GLY B 1 71 ? 7.898 16.359 18.344 1 98.56 71 GLY B O 1
ATOM 3324 N N . SER B 1 72 ? 7.266 14.258 17.859 1 98.31 72 SER B N 1
ATOM 3325 C CA . SER B 1 72 ? 5.848 14.609 17.828 1 98.31 72 SER B CA 1
ATOM 3326 C C . SER B 1 72 ? 5.383 15.172 19.156 1 98.31 72 SER B C 1
ATOM 3328 O O . SER B 1 72 ? 4.516 16.047 19.203 1 98.31 72 SER B O 1
ATOM 3330 N N . LYS B 1 73 ? 5.961 14.727 20.25 1 97.44 73 LYS B N 1
ATOM 3331 C CA . LYS B 1 73 ? 5.551 15.133 21.594 1 97.44 73 LYS B CA 1
ATOM 3332 C C . LYS B 1 73 ? 5.852 16.609 21.844 1 97.44 73 LYS B C 1
ATOM 3334 O O . LYS B 1 73 ? 5.242 17.234 22.703 1 97.44 73 LYS B O 1
ATOM 3339 N N . ASP B 1 74 ? 6.723 17.109 21.109 1 97.31 74 ASP B N 1
ATOM 3340 C CA . ASP B 1 74 ? 7.18 18.484 21.328 1 97.31 74 ASP B CA 1
ATOM 3341 C C . ASP B 1 74 ? 6.461 19.469 20.406 1 97.31 74 ASP B C 1
ATOM 3343 O O . ASP B 1 74 ? 6.695 20.672 20.469 1 97.31 74 ASP B O 1
ATOM 3347 N N . ILE B 1 75 ? 5.637 18.984 19.547 1 98.62 75 ILE B N 1
ATOM 3348 C CA . ILE B 1 75 ? 4.879 19.859 18.656 1 98.62 75 ILE B CA 1
ATOM 3349 C C . ILE B 1 75 ? 3.928 20.719 19.484 1 98.62 75 ILE B C 1
ATOM 3351 O O . ILE B 1 75 ? 3.211 20.219 20.359 1 98.62 75 ILE B O 1
ATOM 3355 N N . LEU B 1 76 ? 3.961 22 19.25 1 98.69 76 LEU B N 1
ATOM 3356 C CA . LEU B 1 76 ? 3.115 22.953 19.984 1 98.69 76 LEU B CA 1
ATOM 3357 C C . LEU B 1 76 ? 1.775 23.125 19.281 1 98.69 76 LEU B C 1
ATOM 3359 O O . LEU B 1 76 ? 1.733 23.375 18.078 1 98.69 76 LEU B O 1
ATOM 3363 N N . LEU B 1 77 ? 0.756 22.984 20.016 1 98.25 77 LEU B N 1
ATOM 3364 C CA . LEU B 1 77 ? -0.592 23.234 19.531 1 98.25 77 LEU B CA 1
ATOM 3365 C C . LEU B 1 77 ? -0.979 24.703 19.734 1 98.25 77 LEU B C 1
ATOM 3367 O O . LEU B 1 77 ? -1.099 25.156 20.875 1 98.25 77 LEU B O 1
ATOM 3371 N N . TYR B 1 78 ? -1.204 25.328 18.688 1 98.56 78 TYR B N 1
ATOM 3372 C CA . TYR B 1 78 ? -1.482 26.766 18.734 1 98.56 78 TYR B CA 1
ATOM 3373 C C . TYR B 1 78 ? -2.766 27.031 19.516 1 98.56 78 TYR B C 1
ATOM 3375 O O . TYR B 1 78 ? -2.828 27.969 20.312 1 98.56 78 TYR B O 1
ATOM 3383 N N . ASP B 1 79 ? -3.787 26.234 19.25 1 96.56 79 ASP B N 1
ATOM 3384 C CA . ASP B 1 79 ? -5.094 26.484 19.844 1 96.56 79 ASP B CA 1
ATOM 3385 C C . ASP B 1 79 ? -5.043 26.281 21.359 1 96.56 79 ASP B C 1
ATOM 3387 O O . ASP B 1 79 ? -5.871 26.828 22.094 1 96.56 79 ASP B O 1
ATOM 3391 N N . ARG B 1 80 ? -4.074 25.578 21.875 1 96.94 80 ARG B N 1
ATOM 3392 C CA . ARG B 1 80 ? -3.945 25.312 23.312 1 96.94 80 ARG B CA 1
ATOM 3393 C C . ARG B 1 80 ? -2.932 26.25 23.953 1 96.94 80 ARG B C 1
ATOM 3395 O O . ARG B 1 80 ? -3.068 26.609 25.125 1 96.94 80 ARG B O 1
ATOM 3402 N N . TYR B 1 81 ? -1.933 26.594 23.203 1 97.94 81 TYR B N 1
ATOM 3403 C CA . TYR B 1 81 ? -0.84 27.391 23.734 1 97.94 81 TYR B CA 1
ATOM 3404 C C . TYR B 1 81 ? -0.611 28.641 22.906 1 97.94 81 TYR B C 1
ATOM 3406 O O . TYR B 1 81 ? 0.518 28.938 22.484 1 97.94 81 TYR B O 1
ATOM 3414 N N . LYS B 1 82 ? -1.62 29.359 22.656 1 97.88 82 LYS B N 1
ATOM 3415 C CA . LYS B 1 82 ? -1.612 30.484 21.719 1 97.88 82 LYS B CA 1
ATOM 3416 C C . LYS B 1 82 ? -0.581 31.531 22.109 1 97.88 82 LYS B C 1
ATOM 3418 O O . LYS B 1 82 ? 0.21 31.984 21.281 1 97.88 82 LYS B O 1
ATOM 3423 N N . GLU B 1 83 ? -0.557 31.953 23.359 1 98 83 GLU B N 1
ATOM 3424 C CA . GLU B 1 83 ? 0.324 33.031 23.812 1 98 83 GLU B CA 1
ATOM 3425 C C . GLU B 1 83 ? 1.792 32.656 23.625 1 98 83 GLU B C 1
ATOM 3427 O O . GLU B 1 83 ? 2.586 33.469 23.125 1 98 83 GLU B O 1
ATOM 3432 N N . PHE B 1 84 ? 2.076 31.516 24.047 1 98.5 84 PHE B N 1
ATOM 3433 C CA . PHE B 1 84 ? 3.449 31.031 23.922 1 98.5 84 PHE B CA 1
ATOM 3434 C C . PHE B 1 84 ? 3.832 30.891 22.453 1 98.5 84 PHE B C 1
ATOM 3436 O O . PHE B 1 84 ? 4.93 31.281 22.047 1 98.5 84 PHE B O 1
ATOM 3443 N N . ALA B 1 85 ? 2.979 30.344 21.672 1 98.69 85 ALA B N 1
ATOM 3444 C CA . ALA B 1 85 ? 3.209 30.172 20.234 1 98.69 85 ALA B CA 1
ATOM 3445 C C . ALA B 1 85 ? 3.424 31.531 19.562 1 98.69 85 ALA B C 1
ATOM 3447 O O . ALA B 1 85 ? 4.32 31.688 18.734 1 98.69 85 ALA B O 1
ATOM 3448 N N . ASP B 1 86 ? 2.58 32.438 19.938 1 98.56 86 ASP B N 1
ATOM 3449 C CA . ASP B 1 86 ? 2.703 33.781 19.391 1 98.56 86 ASP B CA 1
ATOM 3450 C C . ASP B 1 86 ? 4.07 34.406 19.703 1 98.56 86 ASP B C 1
ATOM 3452 O O . ASP B 1 86 ? 4.664 35.094 18.875 1 98.56 86 ASP B O 1
ATOM 3456 N N . LYS B 1 87 ? 4.535 34.219 20.859 1 98.62 87 LYS B N 1
ATOM 3457 C CA . LYS B 1 87 ? 5.852 34.719 21.266 1 98.62 87 LYS B CA 1
ATOM 3458 C C . LYS B 1 87 ? 6.949 34.094 20.406 1 98.62 87 LYS B C 1
ATOM 3460 O O . LYS B 1 87 ? 7.844 34.781 19.922 1 98.62 87 LYS B O 1
ATOM 3465 N N . LEU B 1 88 ? 6.914 32.781 20.25 1 98.75 88 LEU B N 1
ATOM 3466 C CA . LEU B 1 88 ? 7.898 32.094 19.422 1 98.75 88 LEU B CA 1
ATOM 3467 C C . LEU B 1 88 ? 7.883 32.594 17.984 1 98.75 88 LEU B C 1
ATOM 3469 O O . LEU B 1 88 ? 8.938 32.812 17.391 1 98.75 88 LEU B O 1
ATOM 3473 N N . ILE B 1 89 ? 6.695 32.781 17.453 1 98.81 89 ILE B N 1
ATOM 3474 C CA . ILE B 1 89 ? 6.52 33.281 16.078 1 98.81 89 ILE B CA 1
ATOM 3475 C C . ILE B 1 89 ? 7.105 34.688 15.961 1 98.81 89 ILE B C 1
ATOM 3477 O O . ILE B 1 89 ? 7.82 35 15.008 1 98.81 89 ILE B O 1
ATOM 3481 N N . ALA B 1 90 ? 6.859 35.5 16.938 1 98.31 90 ALA B N 1
ATOM 3482 C CA . ALA B 1 90 ? 7.305 36.875 16.922 1 98.31 90 ALA B CA 1
ATOM 3483 C C . ALA B 1 90 ? 8.828 36.969 17.047 1 98.31 90 ALA B C 1
ATOM 3485 O O . ALA B 1 90 ? 9.445 37.875 16.5 1 98.31 90 ALA B O 1
ATOM 3486 N N . GLU B 1 91 ? 9.445 36.062 17.672 1 98.38 91 GLU B N 1
ATOM 3487 C CA . GLU B 1 91 ? 10.875 36.125 17.969 1 98.38 91 GLU B CA 1
ATOM 3488 C C . GLU B 1 91 ? 11.68 35.312 16.938 1 98.38 91 GLU B C 1
ATOM 3490 O O . GLU B 1 91 ? 12.906 35.344 16.953 1 98.38 91 GLU B O 1
ATOM 3495 N N . ALA B 1 92 ? 11.047 34.625 16.031 1 98.69 92 ALA B N 1
ATOM 3496 C CA . ALA B 1 92 ? 11.719 33.781 15.062 1 98.69 92 ALA B CA 1
ATOM 3497 C C . ALA B 1 92 ? 12.531 34.594 14.062 1 98.69 92 ALA B C 1
ATOM 3499 O O . ALA B 1 92 ? 12.109 35.688 13.672 1 98.69 92 ALA B O 1
ATOM 3500 N N . ASP B 1 93 ? 13.648 34.062 13.648 1 98.62 93 ASP B N 1
ATOM 3501 C CA . ASP B 1 93 ? 14.414 34.625 12.539 1 98.62 93 ASP B CA 1
ATOM 3502 C C . ASP B 1 93 ? 13.82 34.219 11.195 1 98.62 93 ASP B C 1
ATOM 3504 O O . ASP B 1 93 ? 13.766 35 10.258 1 98.62 93 ASP B O 1
ATOM 3508 N N . VAL B 1 94 ? 13.453 32.969 11.133 1 98.62 94 VAL B N 1
ATOM 3509 C CA . VAL B 1 94 ? 12.922 32.344 9.922 1 98.62 94 VAL B CA 1
ATOM 3510 C C . VAL B 1 94 ? 11.68 31.531 10.266 1 98.62 94 VAL B C 1
ATOM 3512 O O . VAL B 1 94 ? 11.633 30.875 11.305 1 98.62 94 VAL B O 1
ATOM 3515 N N . ILE B 1 95 ? 10.664 31.625 9.445 1 98.88 95 ILE B N 1
ATOM 3516 C CA . ILE B 1 95 ? 9.477 30.781 9.547 1 98.88 95 ILE B CA 1
ATOM 3517 C C . ILE B 1 95 ? 9.336 29.922 8.289 1 98.88 95 ILE B C 1
ATOM 3519 O O . ILE B 1 95 ? 9.32 30.453 7.172 1 98.88 95 ILE B O 1
ATOM 3523 N N . CYS B 1 96 ? 9.359 28.625 8.484 1 98.88 96 CYS B N 1
ATOM 3524 C CA . CYS B 1 96 ? 9.117 27.688 7.398 1 98.88 96 CYS B CA 1
ATOM 3525 C C . CYS B 1 96 ? 7.656 27.25 7.375 1 98.88 96 CYS B C 1
ATOM 3527 O O . CYS B 1 96 ? 7.164 26.656 8.336 1 98.88 96 CYS B O 1
ATOM 3529 N N . CYS B 1 97 ? 6.988 27.547 6.309 1 98.88 97 CYS B N 1
ATOM 3530 C CA . CYS B 1 97 ? 5.602 27.172 6.074 1 98.88 97 CYS B CA 1
ATOM 3531 C C . CYS B 1 97 ? 5.516 25.938 5.195 1 98.88 97 CYS B C 1
ATOM 3533 O O . CYS B 1 97 ? 5.711 26.016 3.979 1 98.88 97 CYS B O 1
ATOM 3535 N N . LEU B 1 98 ? 5.137 24.828 5.805 1 98.88 98 LEU B N 1
ATOM 3536 C CA . LEU B 1 98 ? 5.246 23.562 5.102 1 98.88 98 LEU B CA 1
ATOM 3537 C C . LEU B 1 98 ? 3.869 22.953 4.84 1 98.88 98 LEU B C 1
ATOM 3539 O O . LEU B 1 98 ? 3.016 22.938 5.73 1 98.88 98 LEU B O 1
ATOM 3543 N N . ASP B 1 99 ? 3.607 22.516 3.59 1 98.12 99 ASP B N 1
ATOM 3544 C CA . ASP B 1 99 ? 2.5 21.656 3.188 1 98.12 99 ASP B CA 1
ATOM 3545 C C . ASP B 1 99 ? 1.184 22.422 3.166 1 98.12 99 ASP B C 1
ATOM 3547 O O . ASP B 1 99 ? 0.132 21.875 3.506 1 98.12 99 ASP B O 1
ATOM 3551 N N . PHE B 1 100 ? 1.257 23.672 2.93 1 96.38 100 PHE B N 1
ATOM 3552 C CA . PHE B 1 100 ? 0.078 24.484 2.637 1 96.38 100 PHE B CA 1
ATOM 3553 C C . PHE B 1 100 ? 0.44 25.656 1.753 1 96.38 100 PHE B C 1
ATOM 3555 O O . PHE B 1 100 ? 1.598 26.078 1.714 1 96.38 100 PHE B O 1
ATOM 3562 N N . ASN B 1 101 ? -0.567 26.172 1.069 1 95.94 101 ASN B N 1
ATOM 3563 C CA . ASN B 1 101 ? -0.308 27.109 -0.014 1 95.94 101 ASN B CA 1
ATOM 3564 C C . ASN B 1 101 ? -0.914 28.484 0.277 1 95.94 101 ASN B C 1
ATOM 3566 O O . ASN B 1 101 ? -0.777 29.406 -0.522 1 95.94 101 ASN B O 1
ATOM 3570 N N . ALA B 1 102 ? -1.596 28.641 1.396 1 95.81 102 ALA B N 1
ATOM 3571 C CA . ALA B 1 102 ? -2.277 29.891 1.707 1 95.81 102 ALA B CA 1
ATOM 3572 C C . ALA B 1 102 ? -2.459 30.062 3.213 1 95.81 102 ALA B C 1
ATOM 3574 O O . ALA B 1 102 ? -2.652 29.078 3.934 1 95.81 102 ALA B O 1
ATOM 3575 N N . LEU B 1 103 ? -2.508 31.312 3.643 1 97.5 103 LEU B N 1
ATOM 3576 C CA . LEU B 1 103 ? -2.594 31.625 5.066 1 97.5 103 LEU B CA 1
ATOM 3577 C C . LEU B 1 103 ? -3.902 31.109 5.656 1 97.5 103 LEU B C 1
ATOM 3579 O O . LEU B 1 103 ? -3.945 30.703 6.82 1 97.5 103 LEU B O 1
ATOM 3583 N N . LYS B 1 104 ? -4.887 31.062 4.844 1 93.88 104 LYS B N 1
ATOM 3584 C CA . LYS B 1 104 ? -6.184 30.609 5.34 1 93.88 104 LYS B CA 1
ATOM 3585 C C . LYS B 1 104 ? -6.117 29.156 5.805 1 93.88 104 LYS B C 1
ATOM 3587 O O . LYS B 1 104 ? -6.961 28.719 6.59 1 93.88 104 LYS B O 1
ATOM 3592 N N . ARG B 1 105 ? -5.078 28.406 5.395 1 94.12 105 ARG B N 1
ATOM 3593 C CA . ARG B 1 105 ? -4.934 26.984 5.688 1 94.12 105 ARG B CA 1
ATOM 3594 C C . ARG B 1 105 ? -4.379 26.766 7.094 1 94.12 105 ARG B C 1
ATOM 3596 O O . ARG B 1 105 ? -4.309 25.625 7.57 1 94.12 105 ARG B O 1
ATOM 3603 N N . ILE B 1 106 ? -4.047 27.859 7.832 1 97.19 106 ILE B N 1
ATOM 3604 C CA . ILE B 1 106 ? -3.496 27.672 9.172 1 97.19 106 ILE B CA 1
ATOM 3605 C C . ILE B 1 106 ? -4.391 28.359 10.195 1 97.19 106 ILE B C 1
ATOM 3607 O O . ILE B 1 106 ? -3.973 28.609 11.328 1 97.19 106 ILE B O 1
ATOM 3611 N N . ASP B 1 107 ? -5.539 28.719 9.82 1 93.69 107 ASP B N 1
ATOM 3612 C CA . ASP B 1 107 ? -6.617 29.188 10.688 1 93.69 107 ASP B CA 1
ATOM 3613 C C . ASP B 1 107 ? -6.16 30.344 11.562 1 93.69 107 ASP B C 1
ATOM 3615 O O . ASP B 1 107 ? -5.66 31.359 11.055 1 93.69 107 ASP B O 1
ATOM 3619 N N . ASP B 1 108 ? -6.301 30.203 12.945 1 94.56 108 ASP B N 1
ATOM 3620 C CA . ASP B 1 108 ? -6.07 31.297 13.883 1 94.56 108 ASP B CA 1
ATOM 3621 C C . ASP B 1 108 ? -4.602 31.703 13.898 1 94.56 108 ASP B C 1
ATOM 3623 O O . ASP B 1 108 ? -4.262 32.781 14.367 1 94.56 108 ASP B O 1
ATOM 3627 N N . MET B 1 109 ? -3.787 30.906 13.383 1 97.44 109 MET B N 1
ATOM 3628 C CA . MET B 1 109 ? -2.352 31.172 13.359 1 97.44 109 MET B CA 1
ATOM 3629 C C . MET B 1 109 ? -1.987 32.125 12.219 1 97.44 109 MET B C 1
ATOM 3631 O O . MET B 1 109 ? -0.898 32.688 12.211 1 97.44 109 MET B O 1
ATOM 3635 N N . ALA B 1 110 ? -2.938 32.344 11.344 1 98.12 110 ALA B N 1
ATOM 3636 C CA . ALA B 1 110 ? -2.693 33.062 10.109 1 98.12 110 ALA B CA 1
ATOM 3637 C C . ALA B 1 110 ? -2.246 34.5 10.406 1 98.12 110 ALA B C 1
ATOM 3639 O O . ALA B 1 110 ? -1.277 35 9.82 1 98.12 110 ALA B O 1
ATOM 3640 N N . ASP B 1 111 ? -2.914 35.156 11.281 1 97.5 111 ASP B N 1
ATOM 3641 C CA . ASP B 1 111 ? -2.619 36.562 11.586 1 97.5 111 ASP B CA 1
ATOM 3642 C C . ASP B 1 111 ? -1.222 36.719 12.188 1 97.5 111 ASP B C 1
ATOM 3644 O O . ASP B 1 111 ? -0.493 37.656 11.852 1 97.5 111 ASP B O 1
ATOM 3648 N N . ALA B 1 112 ? -0.894 35.844 13.109 1 98.31 112 ALA B N 1
ATOM 3649 C CA . ALA B 1 112 ? 0.417 35.875 13.75 1 98.31 112 ALA B CA 1
ATOM 3650 C C . ALA B 1 112 ? 1.535 35.688 12.734 1 98.31 112 ALA B C 1
ATOM 3652 O O . ALA B 1 112 ? 2.549 36.375 12.773 1 98.31 112 ALA B O 1
ATOM 3653 N N . ILE B 1 113 ? 1.331 34.781 11.828 1 98.69 113 ILE B N 1
ATOM 3654 C CA . ILE B 1 113 ? 2.332 34.5 10.805 1 98.69 113 ILE B CA 1
ATOM 3655 C C . ILE B 1 113 ? 2.438 35.688 9.852 1 98.69 113 ILE B C 1
ATOM 3657 O O . ILE B 1 113 ? 3.541 36.125 9.508 1 98.69 113 ILE B O 1
ATOM 3661 N N . ALA B 1 114 ? 1.275 36.188 9.445 1 98 114 ALA B N 1
ATOM 3662 C CA . ALA B 1 114 ? 1.256 37.312 8.516 1 98 114 ALA B CA 1
ATOM 3663 C C . ALA B 1 114 ? 1.963 38.531 9.109 1 98 114 ALA B C 1
ATOM 3665 O O . ALA B 1 114 ? 2.658 39.25 8.398 1 98 114 ALA B O 1
ATOM 3666 N N . ALA B 1 115 ? 1.822 38.719 10.328 1 97.25 115 ALA B N 1
ATOM 3667 C CA . ALA B 1 115 ? 2.318 39.938 11 1 97.25 115 ALA B CA 1
ATOM 3668 C C . ALA B 1 115 ? 3.783 39.781 11.398 1 97.25 115 ALA B C 1
ATOM 3670 O O . ALA B 1 115 ? 4.461 40.75 11.703 1 97.25 115 ALA B O 1
ATOM 3671 N N . SER B 1 116 ? 4.273 38.625 11.43 1 98.31 116 SER B N 1
ATOM 3672 C CA . SER B 1 116 ? 5.633 38.344 11.898 1 98.31 116 SER B CA 1
ATOM 3673 C C . SER B 1 116 ? 6.664 39.031 11 1 98.31 116 SER B C 1
ATOM 3675 O O . SER B 1 116 ? 6.531 39 9.773 1 98.31 116 SER B O 1
ATOM 3677 N N . PRO B 1 117 ? 7.719 39.594 11.57 1 97.06 117 PRO B N 1
ATOM 3678 C CA . PRO B 1 117 ? 8.789 40.188 10.766 1 97.06 117 PRO B CA 1
ATOM 3679 C C . PRO B 1 117 ? 9.797 39.156 10.266 1 97.06 117 PRO B C 1
ATOM 3681 O O . PRO B 1 117 ? 10.719 39.5 9.523 1 97.06 117 PRO B O 1
ATOM 3684 N N . ALA B 1 118 ? 9.664 37.938 10.664 1 98.12 118 ALA B N 1
ATOM 3685 C CA . ALA B 1 118 ? 10.594 36.844 10.281 1 98.12 118 ALA B CA 1
ATOM 3686 C C . ALA B 1 118 ? 10.617 36.688 8.766 1 98.12 118 ALA B C 1
ATOM 3688 O O . ALA B 1 118 ? 9.648 37 8.07 1 98.12 118 ALA B O 1
ATOM 3689 N N . ARG B 1 119 ? 11.711 36.188 8.25 1 97.88 119 ARG B N 1
ATOM 3690 C CA . ARG B 1 119 ? 11.766 35.688 6.879 1 97.88 119 ARG B CA 1
ATOM 3691 C C . ARG B 1 119 ? 10.93 34.438 6.707 1 97.88 119 ARG B C 1
ATOM 3693 O O . ARG B 1 119 ? 11.047 33.5 7.492 1 97.88 119 ARG B O 1
ATOM 3700 N N . LYS B 1 120 ? 10.055 34.469 5.734 1 98.5 120 LYS B N 1
ATOM 3701 C CA . LYS B 1 120 ? 9.117 33.375 5.578 1 98.5 120 LYS B CA 1
ATOM 3702 C C . LYS B 1 120 ? 9.375 32.594 4.289 1 98.5 120 LYS B C 1
ATOM 3704 O O . LYS B 1 120 ? 9.641 33.188 3.244 1 98.5 120 LYS B O 1
ATOM 3709 N N . ILE B 1 121 ? 9.375 31.297 4.418 1 98.56 121 ILE B N 1
ATOM 3710 C CA . ILE B 1 121 ? 9.57 30.375 3.295 1 98.56 121 ILE B CA 1
ATOM 3711 C C . ILE B 1 121 ? 8.391 29.406 3.203 1 98.56 121 ILE B C 1
ATOM 3713 O O . ILE B 1 121 ? 7.918 28.891 4.223 1 98.56 121 ILE B O 1
ATOM 3717 N N . MET B 1 122 ? 7.93 29.203 1.975 1 98.75 122 MET B N 1
ATOM 3718 C CA . MET B 1 122 ? 6.91 28.188 1.726 1 98.75 122 MET B CA 1
ATOM 3719 C C . MET B 1 122 ? 7.496 26.984 0.982 1 98.75 122 MET B C 1
ATOM 3721 O O . MET B 1 122 ? 8.195 27.156 -0.018 1 98.75 122 MET B O 1
ATOM 3725 N N . ILE B 1 123 ? 7.375 25.781 1.481 1 98.81 123 ILE B N 1
ATOM 3726 C CA . ILE B 1 123 ? 7.656 24.531 0.783 1 98.81 123 ILE B CA 1
ATOM 3727 C C . ILE B 1 123 ? 6.387 23.688 0.704 1 98.81 123 ILE B C 1
ATOM 3729 O O . ILE B 1 123 ? 5.871 23.234 1.729 1 98.81 123 ILE B O 1
ATOM 3733 N N . ASP B 1 124 ? 5.914 23.516 -0.445 1 97.94 124 ASP B N 1
ATOM 3734 C CA . ASP B 1 124 ? 4.582 22.938 -0.635 1 97.94 124 ASP B CA 1
ATOM 3735 C C . ASP B 1 124 ? 4.445 22.312 -2.02 1 97.94 124 ASP B C 1
ATOM 3737 O O . ASP B 1 124 ? 5.289 22.531 -2.891 1 97.94 124 ASP B O 1
ATOM 3741 N N . HIS B 1 125 ? 3.414 21.422 -2.125 1 96.44 125 HIS B N 1
ATOM 3742 C CA . HIS B 1 125 ? 3.174 20.812 -3.428 1 96.44 125 HIS B CA 1
ATOM 3743 C C . HIS B 1 125 ? 1.711 20.953 -3.84 1 96.44 125 HIS B C 1
ATOM 3745 O O . HIS B 1 125 ? 1.275 20.344 -4.82 1 96.44 125 HIS B O 1
ATOM 3751 N N . HIS B 1 126 ? 0.945 21.734 -3.15 1 90.5 126 HIS B N 1
ATOM 3752 C CA . HIS B 1 126 ? -0.449 21.969 -3.51 1 90.5 126 HIS B CA 1
ATOM 3753 C C . HIS B 1 126 ? -0.561 22.984 -4.645 1 90.5 126 HIS B C 1
ATOM 3755 O O . HIS B 1 126 ? 0.381 23.734 -4.906 1 90.5 126 HIS B O 1
ATOM 3761 N N . LEU B 1 127 ? -1.74 23 -5.277 1 87.44 127 LEU B N 1
ATOM 3762 C CA . LEU B 1 127 ? -1.992 23.922 -6.387 1 87.44 127 LEU B CA 1
ATOM 3763 C C . LEU B 1 127 ? -2.221 25.344 -5.879 1 87.44 127 LEU B C 1
ATOM 3765 O O . LEU B 1 127 ? -2.621 25.531 -4.73 1 87.44 127 LEU B O 1
ATOM 3769 N N . TYR B 1 128 ? -1.839 26.359 -6.703 1 89.12 128 TYR B N 1
ATOM 3770 C CA . TYR B 1 128 ? -2.197 27.766 -6.574 1 89.12 128 TYR B CA 1
ATOM 3771 C C . TYR B 1 128 ? -1.605 28.359 -5.305 1 89.12 128 TYR B C 1
ATOM 3773 O O . TYR B 1 128 ? -2.34 28.844 -4.438 1 89.12 128 TYR B O 1
ATOM 3781 N N . PRO B 1 129 ? -0.318 28.453 -5.207 1 95.06 129 PRO B N 1
ATOM 3782 C CA . PRO B 1 129 ? 0.323 29.047 -4.035 1 95.06 129 PRO B CA 1
ATOM 3783 C C . PRO B 1 129 ? 0.056 30.547 -3.922 1 95.06 129 PRO B C 1
ATOM 3785 O O . PRO B 1 129 ? 0.108 31.266 -4.922 1 95.06 129 PRO B O 1
ATOM 3788 N N . GLU B 1 130 ? -0.273 30.984 -2.73 1 96.69 130 GLU B N 1
ATOM 3789 C CA . GLU B 1 130 ? -0.372 32.406 -2.432 1 96.69 130 GLU B CA 1
ATOM 3790 C C . GLU B 1 130 ? 1.009 33.031 -2.238 1 96.69 130 GLU B C 1
ATOM 3792 O O . GLU B 1 130 ? 1.969 32.344 -1.908 1 96.69 130 GLU B O 1
ATOM 3797 N N . GLU B 1 131 ? 1.046 34.344 -2.418 1 95.94 131 GLU B N 1
ATOM 3798 C CA . GLU B 1 131 ? 2.32 35.062 -2.291 1 95.94 131 GLU B CA 1
ATOM 3799 C C . GLU B 1 131 ? 2.457 35.719 -0.919 1 95.94 131 GLU B C 1
ATOM 3801 O O . GLU B 1 131 ? 2.311 36.938 -0.786 1 95.94 131 GLU B O 1
ATOM 3806 N N . PHE B 1 132 ? 2.824 35 0.016 1 97 132 PHE B N 1
ATOM 3807 C CA . PHE B 1 132 ? 2.977 35.625 1.337 1 97 132 PHE B CA 1
ATOM 3808 C C . PHE B 1 132 ? 4.355 35.312 1.912 1 97 132 PHE B C 1
ATOM 3810 O O . PHE B 1 132 ? 4.672 35.719 3.031 1 97 132 PHE B O 1
ATOM 3817 N N . CYS B 1 133 ? 5.207 34.594 1.212 1 97.81 133 CYS B N 1
ATOM 3818 C CA . CYS B 1 133 ? 6.574 34.281 1.611 1 97.81 133 CYS B CA 1
ATOM 3819 C C . CYS B 1 133 ? 7.582 34.875 0.63 1 97.81 133 CYS B C 1
ATOM 3821 O O . CYS B 1 133 ? 7.289 35 -0.561 1 97.81 133 CYS B O 1
ATOM 3823 N N . LYS B 1 134 ? 8.719 35.125 1.131 1 97.06 134 LYS B N 1
ATOM 3824 C CA . LYS B 1 134 ? 9.789 35.625 0.275 1 97.06 134 LYS B CA 1
ATOM 3825 C C . LYS B 1 134 ? 10.344 34.531 -0.621 1 97.06 134 LYS B C 1
ATOM 3827 O O . LYS B 1 134 ? 10.688 34.781 -1.78 1 97.06 134 LYS B O 1
ATOM 3832 N N . ILE B 1 135 ? 10.531 33.344 -0.087 1 98.06 135 ILE B N 1
ATOM 3833 C CA . ILE B 1 135 ? 10.922 32.188 -0.856 1 98.06 135 ILE B CA 1
ATOM 3834 C C . ILE B 1 135 ? 9.727 31.234 -0.979 1 98.06 135 ILE B C 1
ATOM 3836 O O . ILE B 1 135 ? 9.141 30.828 0.029 1 98.06 135 ILE B O 1
ATOM 3840 N N . THR B 1 136 ? 9.359 30.938 -2.184 1 98.38 136 THR B N 1
ATOM 3841 C CA . THR B 1 136 ? 8.273 30 -2.447 1 98.38 136 THR B CA 1
ATOM 3842 C C . THR B 1 136 ? 8.781 28.797 -3.248 1 98.38 136 THR B C 1
ATOM 3844 O O . THR B 1 136 ? 9.148 28.938 -4.414 1 98.38 136 THR B O 1
ATOM 3847 N N . MET B 1 137 ? 8.883 27.672 -2.656 1 98.38 137 MET B N 1
ATOM 3848 C CA . MET B 1 137 ? 9.172 26.391 -3.299 1 98.38 137 MET B CA 1
ATOM 3849 C C . MET B 1 137 ? 7.906 25.562 -3.451 1 98.38 137 MET B C 1
ATOM 3851 O O . MET B 1 137 ? 7.641 24.672 -2.639 1 98.38 137 MET B O 1
ATOM 3855 N N . SER B 1 138 ? 7.125 25.812 -4.469 1 97.62 138 SER B N 1
ATOM 3856 C CA . SER B 1 138 ? 5.848 25.172 -4.742 1 97.62 138 SER B CA 1
ATOM 3857 C C . SER B 1 138 ? 5.93 24.297 -5.988 1 97.62 138 SER B C 1
ATOM 3859 O O . SER B 1 138 ? 6.141 24.797 -7.094 1 97.62 138 SER B O 1
ATOM 3861 N N . TYR B 1 139 ? 5.812 23 -5.828 1 96.94 139 TYR B N 1
ATOM 3862 C CA . TYR B 1 139 ? 5.941 22.047 -6.926 1 96.94 139 TYR B CA 1
ATOM 3863 C C . TYR B 1 139 ? 4.805 21.031 -6.91 1 96.94 139 TYR B C 1
ATOM 3865 O O . TYR B 1 139 ? 4.965 19.922 -6.414 1 96.94 139 TYR B O 1
ATOM 3873 N N . PRO B 1 140 ? 3.672 21.312 -7.547 1 93 140 PRO B N 1
ATOM 3874 C CA . PRO B 1 140 ? 2.447 20.516 -7.465 1 93 140 PRO B CA 1
ATOM 3875 C C . PRO B 1 140 ? 2.609 19.125 -8.07 1 93 140 PRO B C 1
ATOM 3877 O O . PRO B 1 140 ? 1.81 18.219 -7.793 1 93 140 PRO B O 1
ATOM 3880 N N . LYS B 1 141 ? 3.633 18.891 -8.875 1 92.5 141 LYS B N 1
ATOM 3881 C CA . LYS B 1 141 ? 3.826 17.594 -9.516 1 92.5 141 LYS B CA 1
ATOM 3882 C C . LYS B 1 141 ? 4.539 16.625 -8.594 1 92.5 141 LYS B C 1
ATOM 3884 O O . LYS B 1 141 ? 4.57 15.414 -8.852 1 92.5 141 LYS B O 1
ATOM 3889 N N . ILE B 1 142 ? 5.152 17.172 -7.539 1 96.25 142 ILE B N 1
ATOM 3890 C CA . ILE B 1 142 ? 5.848 16.344 -6.566 1 96.25 142 ILE B CA 1
ATOM 3891 C C . ILE B 1 142 ? 4.832 15.688 -5.629 1 96.25 142 ILE B C 1
ATOM 3893 O O . ILE B 1 142 ? 3.824 16.297 -5.273 1 96.25 142 ILE B O 1
ATOM 3897 N N . SER B 1 143 ? 5.125 14.508 -5.242 1 94.12 143 SER B N 1
ATOM 3898 C CA . SER B 1 143 ? 4.133 13.648 -4.609 1 94.12 143 SER B CA 1
ATOM 3899 C C . SER B 1 143 ? 3.793 14.133 -3.203 1 94.12 143 SER B C 1
ATOM 3901 O O . SER B 1 143 ? 2.689 13.891 -2.707 1 94.12 143 SER B O 1
ATOM 3903 N N . SER B 1 144 ? 4.746 14.789 -2.543 1 97.19 144 SER B N 1
ATOM 3904 C CA . SER B 1 144 ? 4.527 15.203 -1.159 1 97.19 144 SER B CA 1
ATOM 3905 C C . SER B 1 144 ? 5.5 16.297 -0.748 1 97.19 144 SER B C 1
ATOM 3907 O O . SER B 1 144 ? 6.547 16.469 -1.374 1 97.19 144 SER B O 1
ATOM 3909 N N . THR B 1 145 ? 5.133 17.031 0.229 1 98.62 145 THR B N 1
ATOM 3910 C CA . THR B 1 145 ? 6.035 18.016 0.812 1 98.62 145 THR B CA 1
ATOM 3911 C C . THR B 1 145 ? 7.234 17.328 1.465 1 98.62 145 THR B C 1
ATOM 3913 O O . THR B 1 145 ? 8.352 17.844 1.428 1 98.62 145 THR B O 1
ATOM 3916 N N . SER B 1 146 ? 7.062 16.141 2.035 1 98.88 146 SER B N 1
ATOM 3917 C CA . SER B 1 146 ? 8.148 15.375 2.641 1 98.88 146 SER B CA 1
ATOM 3918 C C . SER B 1 146 ? 9.211 15.016 1.611 1 98.88 146 SER B C 1
ATOM 3920 O O . SER B 1 146 ? 10.406 15.039 1.911 1 98.88 146 SER B O 1
ATOM 3922 N N . GLU B 1 147 ? 8.766 14.719 0.431 1 98.69 147 GLU B N 1
ATOM 3923 C CA . GLU B 1 147 ? 9.727 14.492 -0.647 1 98.69 147 GLU B CA 1
ATOM 3924 C C . GLU B 1 147 ? 10.555 15.75 -0.917 1 98.69 147 GLU B C 1
ATOM 3926 O O . GLU B 1 147 ? 11.766 15.664 -1.123 1 98.69 147 GLU B O 1
ATOM 3931 N N . LEU B 1 148 ? 9.953 16.906 -0.942 1 98.81 148 LEU B N 1
ATOM 3932 C CA . LEU B 1 148 ? 10.633 18.172 -1.176 1 98.81 148 LEU B CA 1
ATOM 3933 C C . LEU B 1 148 ? 11.648 18.453 -0.07 1 98.81 148 LEU B C 1
ATOM 3935 O O . LEU B 1 148 ? 12.734 18.969 -0.336 1 98.81 148 LEU B O 1
ATOM 3939 N N . ILE B 1 149 ? 11.273 18.125 1.143 1 98.88 149 ILE B N 1
ATOM 3940 C CA . ILE B 1 149 ? 12.18 18.328 2.27 1 98.88 149 ILE B CA 1
ATOM 3941 C C . ILE B 1 149 ? 13.43 17.469 2.086 1 98.88 149 ILE B C 1
ATOM 3943 O O . ILE B 1 149 ? 14.555 17.938 2.287 1 98.88 149 ILE B O 1
ATOM 3947 N N . PHE B 1 150 ? 13.242 16.219 1.703 1 98.81 150 PHE B N 1
ATOM 3948 C CA . PHE B 1 150 ? 14.375 15.344 1.425 1 98.81 150 PHE B CA 1
ATOM 3949 C C . PHE B 1 150 ? 15.273 15.945 0.352 1 98.81 150 PHE B C 1
ATOM 3951 O O . PHE B 1 150 ? 16.484 16.031 0.53 1 98.81 150 PHE B O 1
ATOM 3958 N N . ARG B 1 151 ? 14.664 16.375 -0.723 1 98.62 151 ARG B N 1
ATOM 3959 C CA . ARG B 1 151 ? 15.398 16.953 -1.849 1 98.62 151 ARG B CA 1
ATOM 3960 C C . ARG B 1 151 ? 16.156 18.203 -1.428 1 98.62 151 ARG B C 1
ATOM 3962 O O . ARG B 1 151 ? 17.312 18.391 -1.818 1 98.62 151 ARG B O 1
ATOM 3969 N N . LEU B 1 152 ? 15.516 19.031 -0.681 1 98.56 152 LEU B N 1
ATOM 3970 C CA . LEU B 1 152 ? 16.125 20.281 -0.233 1 98.56 152 LEU B CA 1
ATOM 3971 C C . LEU B 1 152 ? 17.375 20 0.594 1 98.56 152 LEU B C 1
ATOM 3973 O O . LEU B 1 152 ? 18.453 20.562 0.322 1 98.56 152 LEU B O 1
ATOM 3977 N N . ILE B 1 153 ? 17.281 19.141 1.594 1 98.38 153 ILE B N 1
ATOM 3978 C CA . ILE B 1 153 ? 18.391 18.812 2.473 1 98.38 153 ILE B CA 1
ATOM 3979 C C . ILE B 1 153 ? 19.547 18.234 1.652 1 98.38 153 ILE B C 1
ATOM 3981 O O . ILE B 1 153 ? 20.703 18.625 1.832 1 98.38 153 ILE B O 1
ATOM 3985 N N . CYS B 1 154 ? 19.203 17.375 0.726 1 97.81 154 CYS B N 1
ATOM 3986 C CA . CYS B 1 154 ? 20.219 16.75 -0.109 1 97.81 154 CYS B CA 1
ATOM 3987 C C . CYS B 1 154 ? 20.906 17.766 -1.009 1 97.81 154 CYS B C 1
ATOM 3989 O O . CYS B 1 154 ? 22.125 17.75 -1.163 1 97.81 154 CYS B O 1
ATOM 3991 N N . ARG B 1 155 ? 20.094 18.609 -1.598 1 97.38 155 ARG B N 1
ATOM 3992 C CA . ARG B 1 155 ? 20.625 19.609 -2.516 1 97.38 155 ARG B CA 1
ATOM 3993 C C . ARG B 1 155 ? 21.516 20.625 -1.78 1 97.38 155 ARG B C 1
ATOM 3995 O O . ARG B 1 155 ? 22.406 21.219 -2.375 1 97.38 155 ARG B O 1
ATOM 4002 N N . MET B 1 156 ? 21.281 20.797 -0.558 1 97.25 156 MET B N 1
ATOM 4003 C CA . MET B 1 156 ? 22.141 21.641 0.265 1 97.25 156 MET B CA 1
ATOM 4004 C C . MET B 1 156 ? 23.422 20.922 0.64 1 97.25 156 MET B C 1
ATOM 4006 O O . MET B 1 156 ? 24.344 21.516 1.204 1 97.25 156 MET B O 1
ATOM 4010 N N . GLY B 1 157 ? 23.484 19.609 0.413 1 96.5 157 GLY B N 1
ATOM 4011 C CA . GLY B 1 157 ? 24.688 18.844 0.666 1 96.5 157 GLY B CA 1
ATOM 4012 C C . GLY B 1 157 ? 24.703 18.188 2.035 1 96.5 157 GLY B C 1
ATOM 4013 O O . GLY B 1 157 ? 25.766 17.812 2.537 1 96.5 157 GLY B O 1
ATOM 4014 N N . TYR B 1 158 ? 23.516 17.969 2.627 1 97.81 158 TYR B N 1
ATOM 4015 C CA . TYR B 1 158 ? 23.469 17.531 4.016 1 97.81 158 TYR B CA 1
ATOM 4016 C C . TYR B 1 158 ? 22.797 16.172 4.141 1 97.81 158 TYR B C 1
ATOM 4018 O O . TYR B 1 158 ? 22.109 15.898 5.125 1 97.81 158 TYR B O 1
ATOM 4026 N N . PHE B 1 159 ? 22.891 15.32 3.156 1 97.81 159 PHE B N 1
ATOM 4027 C CA . PHE B 1 159 ? 22.297 13.992 3.232 1 97.81 159 PHE B CA 1
ATOM 4028 C C . PHE B 1 159 ? 22.766 13.258 4.48 1 97.81 159 PHE B C 1
ATOM 4030 O O . PHE B 1 159 ? 21.984 12.602 5.156 1 97.81 159 PHE B O 1
ATOM 4037 N N . SER B 1 160 ? 24.031 13.422 4.762 1 97.94 160 SER B N 1
ATOM 4038 C CA . SER B 1 160 ? 24.625 12.727 5.895 1 97.94 160 SER B CA 1
ATOM 4039 C C . SER B 1 160 ? 24 13.18 7.211 1 97.94 160 SER B C 1
ATOM 4041 O O . SER B 1 160 ? 24.016 12.445 8.195 1 97.94 160 SER B O 1
ATOM 4043 N N . ASP B 1 161 ? 23.453 14.32 7.211 1 97.81 161 ASP B N 1
ATOM 4044 C CA . ASP B 1 161 ? 22.906 14.906 8.43 1 97.81 161 ASP B CA 1
ATOM 4045 C C . ASP B 1 161 ? 21.453 14.484 8.641 1 97.81 161 ASP B C 1
ATOM 4047 O O . ASP B 1 161 ? 20.859 14.781 9.68 1 97.81 161 ASP B O 1
ATOM 4051 N N . ILE B 1 162 ? 20.875 13.758 7.719 1 98.38 162 ILE B N 1
ATOM 4052 C CA . ILE B 1 162 ? 19.562 13.188 7.945 1 98.38 162 ILE B CA 1
ATOM 4053 C C . ILE B 1 162 ? 19.672 12.016 8.914 1 98.38 162 ILE B C 1
ATOM 4055 O O . ILE B 1 162 ? 20.266 10.984 8.594 1 98.38 162 ILE B O 1
ATOM 4059 N N . SER B 1 163 ? 19.141 12.203 10.125 1 98.62 163 SER B N 1
ATOM 4060 C CA . SER B 1 163 ? 19.141 11.164 11.148 1 98.62 163 SER B CA 1
ATOM 4061 C C . SER B 1 163 ? 18.094 10.094 10.852 1 98.62 163 SER B C 1
ATOM 4063 O O . SER B 1 163 ? 17.266 10.258 9.953 1 98.62 163 SER B O 1
ATOM 4065 N N . LYS B 1 164 ? 18.203 9 11.57 1 98.75 164 LYS B N 1
ATOM 4066 C CA . LYS B 1 164 ? 17.172 7.961 11.453 1 98.75 164 LYS B CA 1
ATOM 4067 C C . LYS B 1 164 ? 15.797 8.508 11.805 1 98.75 164 LYS B C 1
ATOM 4069 O O . LYS B 1 164 ? 14.812 8.227 11.109 1 98.75 164 LYS B O 1
ATOM 4074 N N . GLU B 1 165 ? 15.75 9.352 12.859 1 98.81 165 GLU B N 1
ATOM 4075 C CA . GLU B 1 165 ? 14.5 9.961 13.297 1 98.81 165 GLU B CA 1
ATOM 4076 C C . GLU B 1 165 ? 13.914 10.852 12.203 1 98.81 165 GLU B C 1
ATOM 4078 O O . GLU B 1 165 ? 12.719 10.766 11.898 1 98.81 165 GLU B O 1
ATOM 4083 N N . GLY B 1 166 ? 14.781 11.664 11.625 1 98.81 166 GLY B N 1
ATOM 4084 C CA . GLY B 1 166 ? 14.336 12.508 10.523 1 98.81 166 GLY B CA 1
ATOM 4085 C C . GLY B 1 166 ? 13.867 11.711 9.32 1 98.81 166 GLY B C 1
ATOM 4086 O O . GLY B 1 166 ? 12.852 12.039 8.703 1 98.81 166 GLY B O 1
ATOM 4087 N N . ALA B 1 167 ? 14.578 10.633 9.023 1 98.94 167 ALA B N 1
ATOM 4088 C CA . ALA B 1 167 ? 14.234 9.766 7.895 1 98.94 167 ALA B CA 1
ATOM 4089 C C . ALA B 1 167 ? 12.883 9.094 8.117 1 98.94 167 ALA B C 1
ATOM 4091 O O . ALA B 1 167 ? 12.094 8.945 7.176 1 98.94 167 ALA B O 1
ATOM 4092 N N . GLU B 1 168 ? 12.562 8.695 9.352 1 98.88 168 GLU B N 1
ATOM 4093 C CA . GLU B 1 168 ? 11.273 8.102 9.688 1 98.88 168 GLU B CA 1
ATOM 4094 C C . GLU B 1 168 ? 10.133 9.07 9.414 1 98.88 168 GLU B C 1
ATOM 4096 O O . GLU B 1 168 ? 9.094 8.68 8.867 1 98.88 168 GLU B O 1
ATOM 4101 N N . CYS B 1 169 ? 10.367 10.305 9.758 1 98.94 169 CYS B N 1
ATOM 4102 C CA . CYS B 1 169 ? 9.352 11.328 9.578 1 98.94 169 CYS B CA 1
ATOM 4103 C C . CYS B 1 169 ? 9.117 11.609 8.094 1 98.94 169 CYS B C 1
ATOM 4105 O O . CYS B 1 169 ? 7.977 11.633 7.633 1 98.94 169 CYS B O 1
ATOM 4107 N N . ILE B 1 170 ? 10.25 11.758 7.383 1 98.94 170 ILE B N 1
ATOM 4108 C CA . ILE B 1 170 ? 10.156 12.055 5.953 1 98.94 170 ILE B CA 1
ATOM 4109 C C . ILE B 1 170 ? 9.453 10.906 5.234 1 98.94 170 ILE B C 1
ATOM 4111 O O . ILE B 1 170 ? 8.523 11.125 4.461 1 98.94 170 ILE B O 1
ATOM 4115 N N . TYR B 1 171 ? 9.852 9.703 5.535 1 98.88 171 TYR B N 1
ATOM 4116 C CA . TYR B 1 171 ? 9.219 8.547 4.906 1 98.88 171 TYR B CA 1
ATOM 4117 C C . TYR B 1 171 ? 7.727 8.508 5.211 1 98.88 171 TYR B C 1
ATOM 4119 O O . TYR B 1 171 ? 6.91 8.227 4.328 1 98.88 171 TYR B O 1
ATOM 4127 N N . THR B 1 172 ? 7.344 8.734 6.465 1 98.81 172 THR B N 1
ATOM 4128 C CA . THR B 1 172 ? 5.945 8.695 6.879 1 98.81 172 THR B CA 1
ATOM 4129 C C . THR B 1 172 ? 5.113 9.688 6.07 1 98.81 172 THR B C 1
ATOM 4131 O O . THR B 1 172 ? 4.016 9.352 5.613 1 98.81 172 THR B O 1
ATOM 4134 N N . GLY B 1 173 ? 5.656 10.875 5.902 1 98.69 173 GLY B N 1
ATOM 4135 C CA . GLY B 1 173 ? 4.957 11.867 5.102 1 98.69 173 GLY B CA 1
ATOM 4136 C C . GLY B 1 173 ? 4.754 11.445 3.66 1 98.69 173 GLY B C 1
ATOM 4137 O O . GLY B 1 173 ? 3.648 11.539 3.127 1 98.69 173 GLY B O 1
ATOM 4138 N N . MET B 1 174 ? 5.816 10.914 3.043 1 98.62 174 MET B N 1
ATOM 4139 C CA . MET B 1 174 ? 5.723 10.438 1.669 1 98.62 174 MET B CA 1
ATOM 4140 C C . MET B 1 174 ? 4.715 9.297 1.559 1 98.62 174 MET B C 1
ATOM 4142 O O . MET B 1 174 ? 3.885 9.281 0.648 1 98.62 174 MET B O 1
ATOM 4146 N N . MET B 1 175 ? 4.781 8.367 2.48 1 98.25 175 MET B N 1
ATOM 4147 C CA . MET B 1 175 ? 3.949 7.172 2.479 1 98.25 175 MET B CA 1
ATOM 4148 C C . MET B 1 175 ? 2.473 7.535 2.605 1 98.25 175 MET B C 1
ATOM 4150 O O . MET B 1 175 ? 1.643 7.055 1.831 1 98.25 175 MET B O 1
ATOM 4154 N N . THR B 1 176 ? 2.135 8.422 3.508 1 96.19 176 THR B N 1
ATOM 4155 C CA . THR B 1 176 ? 0.735 8.719 3.789 1 96.19 176 THR B CA 1
ATOM 4156 C C . THR B 1 176 ? 0.123 9.555 2.67 1 96.19 176 THR B C 1
ATOM 4158 O O . THR B 1 176 ? -1.032 9.344 2.293 1 96.19 176 THR B O 1
ATOM 4161 N N . ASP B 1 177 ? 0.915 10.438 2.078 1 94.69 177 ASP B N 1
ATOM 4162 C CA . ASP B 1 177 ? 0.375 11.328 1.052 1 94.69 177 ASP B CA 1
ATOM 4163 C C . ASP B 1 177 ? 0.144 10.578 -0.257 1 94.69 177 ASP B C 1
ATOM 4165 O O . ASP B 1 177 ? -0.565 11.062 -1.141 1 94.69 177 ASP B O 1
ATOM 4169 N N . THR B 1 178 ? 0.749 9.391 -0.41 1 94.62 178 THR B N 1
ATOM 4170 C CA . THR B 1 178 ? 0.599 8.586 -1.618 1 94.62 178 THR B CA 1
ATOM 4171 C C . THR B 1 178 ? -0.193 7.316 -1.327 1 94.62 178 THR B C 1
ATOM 4173 O O . THR B 1 178 ? -0.241 6.402 -2.156 1 94.62 178 THR B O 1
ATOM 4176 N N . GLY B 1 179 ? -0.725 7.215 -0.167 1 92 179 GLY B N 1
ATOM 4177 C CA . GLY B 1 179 ? -1.461 6.012 0.196 1 92 179 GLY B CA 1
ATOM 4178 C C . GLY B 1 179 ? -0.604 4.762 0.181 1 92 179 GLY B C 1
ATOM 4179 O O . GLY B 1 179 ? -1.016 3.727 -0.348 1 92 179 GLY B O 1
ATOM 4180 N N . GLY B 1 180 ? 0.604 4.898 0.749 1 95.38 180 GLY B N 1
ATOM 4181 C CA . GLY B 1 180 ? 1.517 3.77 0.693 1 95.38 180 GLY B CA 1
ATOM 4182 C C . GLY B 1 180 ? 2.084 3.527 -0.692 1 95.38 180 GLY B C 1
ATOM 4183 O O . GLY B 1 180 ? 2.287 2.379 -1.094 1 95.38 180 GLY B O 1
ATOM 4184 N N . PHE B 1 181 ? 2.145 4.602 -1.484 1 97 181 PHE B N 1
ATOM 4185 C CA . PHE B 1 181 ? 2.715 4.594 -2.826 1 97 181 PHE B CA 1
ATOM 4186 C C . PHE B 1 181 ? 1.843 3.785 -3.779 1 97 181 PHE B C 1
ATOM 4188 O O . PHE B 1 181 ? 2.354 3.133 -4.691 1 97 181 PHE B O 1
ATOM 4195 N N . THR B 1 182 ? 0.588 3.818 -3.578 1 93.19 182 THR B N 1
ATOM 4196 C CA . THR B 1 182 ? -0.336 3.127 -4.469 1 93.19 182 THR B CA 1
ATOM 4197 C C . THR B 1 182 ? -0.875 4.082 -5.535 1 93.19 182 THR B C 1
ATOM 4199 O O . THR B 1 182 ? -1.465 3.645 -6.523 1 93.19 182 THR B O 1
ATOM 4202 N N . TYR B 1 183 ? -0.709 5.375 -5.324 1 90.25 183 TYR B N 1
ATOM 4203 C CA . TYR B 1 183 ? -1.068 6.391 -6.309 1 90.25 183 TYR B CA 1
ATOM 4204 C C . TYR B 1 183 ? -0.077 7.547 -6.281 1 90.25 183 TYR B C 1
ATOM 4206 O O . TYR B 1 183 ? 0.683 7.699 -5.324 1 90.25 183 TYR B O 1
ATOM 4214 N N . ASN B 1 184 ? -0.159 8.32 -7.375 1 91.62 184 ASN B N 1
ATOM 4215 C CA . ASN B 1 184 ? 0.727 9.477 -7.488 1 91.62 184 ASN B CA 1
ATOM 4216 C C . ASN B 1 184 ? 2.17 9.109 -7.148 1 91.62 184 ASN B C 1
ATOM 4218 O O . ASN B 1 184 ? 2.82 9.805 -6.363 1 91.62 184 ASN B O 1
ATOM 4222 N N . SER B 1 185 ? 2.619 7.98 -7.664 1 95.38 185 SER B N 1
ATOM 4223 C CA . SER B 1 185 ? 3.932 7.477 -7.273 1 95.38 185 SER B CA 1
ATOM 4224 C C . SER B 1 185 ? 4.598 6.723 -8.422 1 95.38 185 SER B C 1
ATOM 4226 O O . SER B 1 185 ? 5.297 5.734 -8.195 1 95.38 185 SER B O 1
ATOM 4228 N N . ASN B 1 186 ? 4.457 7.191 -9.602 1 95.88 186 ASN B N 1
ATOM 4229 C CA . ASN B 1 186 ? 5.062 6.562 -10.773 1 95.88 186 ASN B CA 1
ATOM 4230 C C . ASN B 1 186 ? 6.449 7.137 -11.062 1 95.88 186 ASN B C 1
ATOM 4232 O O . ASN B 1 186 ? 7.172 6.617 -11.906 1 95.88 186 ASN B O 1
ATOM 4236 N N . ASN B 1 187 ? 6.789 8.164 -10.344 1 96.38 187 ASN B N 1
ATOM 4237 C CA . ASN B 1 187 ? 8.117 8.734 -10.555 1 96.38 187 ASN B CA 1
ATOM 4238 C C . ASN B 1 187 ? 9.211 7.84 -9.977 1 96.38 187 ASN B C 1
ATOM 4240 O O . ASN B 1 187 ? 9.188 7.527 -8.781 1 96.38 187 ASN B O 1
ATOM 4244 N N . ARG B 1 188 ? 10.148 7.465 -10.789 1 95.75 188 ARG B N 1
ATOM 4245 C CA . ARG B 1 188 ? 11.195 6.527 -10.398 1 95.75 188 ARG B CA 1
ATOM 4246 C C . ARG B 1 188 ? 12.016 7.078 -9.242 1 95.75 188 ARG B C 1
ATOM 4248 O O . ARG B 1 188 ? 12.516 6.316 -8.414 1 95.75 188 ARG B O 1
ATOM 4255 N N . GLU B 1 189 ? 12.094 8.375 -9.141 1 97.19 189 GLU B N 1
ATOM 4256 C CA . GLU B 1 189 ? 12.953 9 -8.141 1 97.19 189 GLU B CA 1
ATOM 4257 C C . GLU B 1 189 ? 12.398 8.789 -6.734 1 97.19 189 GLU B C 1
ATOM 4259 O O . GLU B 1 189 ? 13.156 8.812 -5.758 1 97.19 189 GLU B O 1
ATOM 4264 N N . ILE B 1 190 ? 11.086 8.625 -6.648 1 97.88 190 ILE B N 1
ATOM 4265 C CA . ILE B 1 190 ? 10.469 8.312 -5.363 1 97.88 190 ILE B CA 1
ATOM 4266 C C . ILE B 1 190 ? 11.141 7.082 -4.754 1 97.88 190 ILE B C 1
ATOM 4268 O O . ILE B 1 190 ? 11.461 7.066 -3.566 1 97.88 190 ILE B O 1
ATOM 4272 N N . TYR B 1 191 ? 11.422 6.109 -5.555 1 97.88 191 TYR B N 1
ATOM 4273 C CA . TYR B 1 191 ? 11.953 4.836 -5.078 1 97.88 191 TYR B CA 1
ATOM 4274 C C . TYR B 1 191 ? 13.453 4.934 -4.809 1 97.88 191 TYR B C 1
ATOM 4276 O O . TYR B 1 191 ? 13.977 4.25 -3.928 1 97.88 191 TYR B O 1
ATOM 4284 N N . PHE B 1 192 ? 14.141 5.824 -5.516 1 96.56 192 PHE B N 1
ATOM 4285 C CA . PHE B 1 192 ? 15.5 6.18 -5.129 1 96.56 192 PHE B CA 1
ATOM 4286 C C . PHE B 1 192 ? 15.523 6.801 -3.738 1 96.56 192 PHE B C 1
ATOM 4288 O O . PHE B 1 192 ? 16.344 6.43 -2.898 1 96.56 192 PHE B O 1
ATOM 4295 N N . ILE B 1 193 ? 14.617 7.695 -3.498 1 98.12 193 ILE B N 1
ATOM 4296 C CA . ILE B 1 193 ? 14.531 8.375 -2.211 1 98.12 193 ILE B CA 1
ATOM 4297 C C . ILE B 1 193 ? 14.234 7.359 -1.109 1 98.12 193 ILE B C 1
ATOM 4299 O O . ILE B 1 193 ? 14.867 7.371 -0.053 1 98.12 193 ILE B O 1
ATOM 4303 N N . ILE B 1 194 ? 13.273 6.449 -1.366 1 98.25 194 ILE B N 1
ATOM 4304 C CA . ILE B 1 194 ? 12.938 5.422 -0.387 1 98.25 194 ILE B CA 1
ATOM 4305 C C . ILE B 1 194 ? 14.18 4.59 -0.065 1 98.25 194 ILE B C 1
ATOM 4307 O O . ILE B 1 194 ? 14.461 4.309 1.103 1 98.25 194 ILE B O 1
ATOM 4311 N N . SER B 1 195 ? 14.945 4.238 -1.122 1 97.19 195 SER B N 1
ATOM 4312 C CA . SER B 1 195 ? 16.172 3.475 -0.921 1 97.19 195 SER B CA 1
ATOM 4313 C C . SER B 1 195 ? 17.156 4.234 -0.033 1 97.19 195 SER B C 1
ATOM 4315 O O . SER B 1 195 ? 17.766 3.646 0.858 1 97.19 195 SER B O 1
ATOM 4317 N N . GLU B 1 196 ? 17.281 5.508 -0.235 1 97.56 196 GLU B N 1
ATOM 4318 C CA . GLU B 1 196 ? 18.188 6.344 0.557 1 97.56 196 GLU B CA 1
ATOM 4319 C C . GLU B 1 196 ? 17.703 6.461 2 1 97.56 196 GLU B C 1
ATOM 4321 O O . GLU B 1 196 ? 18.5 6.426 2.934 1 97.56 196 GLU B O 1
ATOM 4326 N N . LEU B 1 197 ? 16.406 6.602 2.168 1 98.5 197 LEU B N 1
ATOM 4327 C CA . LEU B 1 197 ? 15.859 6.684 3.52 1 98.5 197 LEU B CA 1
ATOM 4328 C C . LEU B 1 197 ? 16.078 5.375 4.273 1 98.5 197 LEU B C 1
ATOM 4330 O O . LEU B 1 197 ? 16.375 5.387 5.469 1 98.5 197 LEU B O 1
ATOM 4334 N N . LEU B 1 198 ? 15.945 4.301 3.568 1 98.19 198 LEU B N 1
ATOM 4335 C CA . LEU B 1 198 ? 16.203 2.992 4.164 1 98.19 198 LEU B CA 1
ATOM 4336 C C . LEU B 1 198 ? 17.656 2.867 4.59 1 98.19 198 LEU B C 1
ATOM 4338 O O . LEU B 1 198 ? 17.969 2.211 5.59 1 98.19 198 LEU B O 1
ATOM 4342 N N . SER B 1 199 ? 18.547 3.51 3.855 1 97.44 199 SER B N 1
ATOM 4343 C CA . SER B 1 199 ? 19.969 3.471 4.199 1 97.44 199 SER B CA 1
ATOM 4344 C C . SER B 1 199 ? 20.234 4.176 5.527 1 97.44 199 SER B C 1
ATOM 4346 O O . SER B 1 199 ? 21.281 3.99 6.133 1 97.44 199 SER B O 1
ATOM 4348 N N . LYS B 1 200 ? 19.281 4.992 5.984 1 98.38 200 LYS B N 1
ATOM 4349 C CA . LYS B 1 200 ? 19.391 5.672 7.273 1 98.38 200 LYS B CA 1
ATOM 4350 C C . LYS B 1 200 ? 18.938 4.77 8.414 1 98.38 200 LYS B C 1
ATOM 4352 O O . LYS B 1 200 ? 18.938 5.188 9.578 1 98.38 200 LYS B O 1
ATOM 4357 N N . GLY B 1 201 ? 18.516 3.549 8.102 1 98.06 201 GLY B N 1
ATOM 4358 C CA . GLY B 1 201 ? 18.234 2.547 9.117 1 98.06 201 GLY B CA 1
ATOM 4359 C C . GLY B 1 201 ? 16.766 2.496 9.516 1 98.06 201 GLY B C 1
ATOM 4360 O O . GLY B 1 201 ? 16.422 1.94 10.562 1 98.06 201 GLY B O 1
ATOM 4361 N N . ILE B 1 202 ? 15.891 3.051 8.727 1 98.31 202 ILE B N 1
ATOM 4362 C CA . ILE B 1 202 ? 14.484 3.018 9.102 1 98.31 202 ILE B CA 1
ATOM 4363 C C . ILE B 1 202 ? 13.906 1.63 8.82 1 98.31 202 ILE B C 1
ATOM 4365 O O . ILE B 1 202 ? 14.43 0.893 7.98 1 98.31 202 ILE B O 1
ATOM 4369 N N . ASP B 1 203 ? 12.898 1.212 9.57 1 97.25 203 ASP B N 1
ATOM 4370 C CA . ASP B 1 203 ? 12.047 0.054 9.305 1 97.25 203 ASP B CA 1
ATOM 4371 C C . ASP B 1 203 ? 10.703 0.48 8.727 1 97.25 203 ASP B C 1
ATOM 4373 O O . ASP B 1 203 ? 9.75 0.732 9.469 1 97.25 203 ASP B O 1
ATOM 4377 N N . LYS B 1 204 ? 10.688 0.567 7.414 1 97.19 204 LYS B N 1
ATOM 4378 C CA . LYS B 1 204 ? 9.5 1.151 6.793 1 97.19 204 LYS B CA 1
ATOM 4379 C C . LYS B 1 204 ? 8.273 0.273 7.02 1 97.19 204 LYS B C 1
ATOM 4381 O O . LYS B 1 204 ? 7.145 0.772 7.059 1 97.19 204 LYS B O 1
ATOM 4386 N N . ASP B 1 205 ? 8.461 -1.054 7.164 1 94.62 205 ASP B N 1
ATOM 4387 C CA . ASP B 1 205 ? 7.34 -1.942 7.453 1 94.62 205 ASP B CA 1
ATOM 4388 C C . ASP B 1 205 ? 6.73 -1.627 8.82 1 94.62 205 ASP B C 1
ATOM 4390 O O . ASP B 1 205 ? 5.504 -1.616 8.969 1 94.62 205 ASP B O 1
ATOM 4394 N N . ASP B 1 206 ? 7.578 -1.406 9.781 1 95.12 206 ASP B N 1
ATOM 4395 C CA . ASP B 1 206 ? 7.109 -1.021 11.109 1 95.12 206 ASP B CA 1
ATOM 4396 C C . ASP B 1 206 ? 6.383 0.319 11.07 1 95.12 206 ASP B C 1
ATOM 4398 O O . ASP B 1 206 ? 5.371 0.504 11.75 1 95.12 206 ASP B O 1
ATOM 4402 N N . ILE B 1 207 ? 6.926 1.239 10.297 1 97.81 207 ILE B N 1
ATOM 4403 C CA . ILE B 1 207 ? 6.277 2.537 10.141 1 97.81 207 ILE B CA 1
ATOM 4404 C C . ILE B 1 207 ? 4.871 2.35 9.578 1 97.81 207 ILE B C 1
ATOM 4406 O O . ILE B 1 207 ? 3.916 2.963 10.062 1 97.81 207 ILE B O 1
ATOM 4410 N N . TYR B 1 208 ? 4.727 1.499 8.617 1 96.38 208 TYR B N 1
ATOM 4411 C CA . TYR B 1 208 ? 3.418 1.214 8.039 1 96.38 208 TYR B CA 1
ATOM 4412 C C . TYR B 1 208 ? 2.449 0.723 9.109 1 96.38 208 TYR B C 1
ATOM 4414 O O . TYR B 1 208 ? 1.312 1.194 9.188 1 96.38 208 TYR B O 1
ATOM 4422 N N . ARG B 1 209 ? 2.867 -0.144 9.922 1 94 209 ARG B N 1
ATOM 4423 C CA . ARG B 1 209 ? 2.01 -0.72 10.953 1 94 209 ARG B CA 1
ATOM 4424 C C . ARG B 1 209 ? 1.618 0.328 11.984 1 94 209 ARG B C 1
ATOM 4426 O O . ARG B 1 209 ? 0.472 0.363 12.438 1 94 209 ARG B O 1
ATOM 4433 N N . LYS B 1 210 ? 2.527 1.184 12.328 1 95.25 210 LYS B N 1
ATOM 4434 C CA . LYS B 1 210 ? 2.273 2.227 13.312 1 95.25 210 LYS B CA 1
ATOM 4435 C C . LYS B 1 210 ? 1.247 3.232 12.805 1 95.25 210 LYS B C 1
ATOM 4437 O O . LYS B 1 210 ? 0.598 3.922 13.594 1 95.25 210 LYS B O 1
ATOM 4442 N N . VAL B 1 211 ? 1.148 3.279 11.477 1 95.38 211 VAL B N 1
ATOM 4443 C CA . VAL B 1 211 ? 0.248 4.262 10.883 1 95.38 211 VAL B CA 1
ATOM 4444 C C . VAL B 1 211 ? -1.092 3.604 10.562 1 95.38 211 VAL B C 1
ATOM 4446 O O . VAL B 1 211 ? -2.152 4.184 10.812 1 95.38 211 VAL B O 1
ATOM 4449 N N . TYR B 1 212 ? -1.078 2.336 10.078 1 93 212 TYR B N 1
ATOM 4450 C CA . TYR B 1 212 ? -2.283 1.788 9.469 1 93 212 TYR B CA 1
ATOM 4451 C C . TYR B 1 212 ? -2.814 0.606 10.273 1 93 212 TYR B C 1
ATOM 4453 O O . TYR B 1 212 ? -3.939 0.152 10.047 1 93 212 TYR B O 1
ATOM 4461 N N . ASN B 1 213 ? -2.002 0.037 11.164 1 93.19 213 ASN B N 1
ATOM 4462 C CA . ASN B 1 213 ? -2.461 -1.071 11.992 1 93.19 213 ASN B CA 1
ATOM 4463 C C . ASN B 1 213 ? -2.713 -0.627 13.43 1 93.19 213 ASN B C 1
ATOM 4465 O O . ASN B 1 213 ? -2.191 -1.229 14.367 1 93.19 213 ASN B O 1
ATOM 4469 N N . THR B 1 214 ? -3.574 0.389 13.586 1 93.25 214 THR B N 1
ATOM 4470 C CA . THR B 1 214 ? -3.809 0.983 14.898 1 93.25 214 THR B CA 1
ATOM 4471 C C . THR B 1 214 ? -5.301 1.193 15.133 1 93.25 214 THR B C 1
ATOM 4473 O O . THR B 1 214 ? -5.691 1.909 16.062 1 93.25 214 THR B O 1
ATOM 4476 N N . TYR B 1 215 ? -6.137 0.599 14.352 1 92.75 215 TYR B N 1
ATOM 4477 C CA . TYR B 1 215 ? -7.57 0.86 14.422 1 92.75 215 TYR B CA 1
ATOM 4478 C C . TYR B 1 215 ? -8.188 0.17 15.633 1 92.75 215 TYR B C 1
ATOM 4480 O O . TYR B 1 215 ? -7.629 -0.794 16.156 1 92.75 215 TYR B O 1
ATOM 4488 N N . SER B 1 216 ? -9.234 0.756 16.078 1 93.19 216 SER B N 1
ATOM 4489 C CA . SER B 1 216 ? -10.016 0.082 17.125 1 93.19 216 SER B CA 1
ATOM 4490 C C . SER B 1 216 ? -10.922 -0.985 16.516 1 93.19 216 SER B C 1
ATOM 4492 O O . SER B 1 216 ? -11.258 -0.927 15.336 1 93.19 216 SER B O 1
ATOM 4494 N N . GLU B 1 217 ? -11.242 -1.918 17.359 1 94.12 217 GLU B N 1
ATOM 4495 C CA . GLU B 1 217 ? -12.242 -2.906 16.984 1 94.12 217 GLU B CA 1
ATOM 4496 C C . GLU B 1 217 ? -13.547 -2.234 16.562 1 94.12 217 GLU B C 1
ATOM 4498 O O . GLU B 1 217 ? -14.148 -2.617 15.555 1 94.12 217 GLU B O 1
ATOM 4503 N N . SER B 1 218 ? -13.93 -1.229 17.312 1 93.06 218 SER B N 1
ATOM 4504 C CA . SER B 1 218 ? -15.164 -0.506 17.031 1 93.06 218 SER B CA 1
ATOM 4505 C C . SER B 1 218 ? -15.117 0.163 15.664 1 93.06 218 SER B C 1
ATOM 4507 O O . SER B 1 218 ? -16.125 0.19 14.945 1 93.06 218 SER B O 1
ATOM 4509 N N . ARG B 1 219 ? -14.008 0.679 15.297 1 93 219 ARG B N 1
ATOM 4510 C CA . ARG B 1 219 ? -13.852 1.308 13.984 1 93 219 ARG B CA 1
ATOM 4511 C C . ARG B 1 219 ? -14.062 0.296 12.867 1 93 219 ARG B C 1
ATOM 4513 O O . ARG B 1 219 ? -14.703 0.604 11.859 1 93 219 ARG B O 1
ATOM 4520 N N . LEU B 1 220 ? -13.516 -0.906 13.008 1 94.31 220 LEU B N 1
ATOM 4521 C CA . LEU B 1 220 ? -13.664 -1.922 11.969 1 94.31 220 LEU B CA 1
ATOM 4522 C C . LEU B 1 220 ? -15.117 -2.377 11.852 1 94.31 220 LEU B C 1
ATOM 4524 O O . LEU B 1 220 ? -15.602 -2.629 10.75 1 94.31 220 LEU B O 1
ATOM 4528 N N . ARG B 1 221 ? -15.766 -2.465 12.961 1 94.19 221 ARG B N 1
ATOM 4529 C CA . ARG B 1 221 ? -17.188 -2.807 12.922 1 94.19 221 ARG B CA 1
ATOM 4530 C C . ARG B 1 221 ? -18 -1.704 12.25 1 94.19 221 ARG B C 1
ATOM 4532 O O . ARG B 1 221 ? -18.922 -1.984 11.492 1 94.19 221 ARG B O 1
ATOM 4539 N N . LEU B 1 222 ? -17.672 -0.495 12.586 1 94.19 222 LEU B N 1
ATOM 4540 C CA . LEU B 1 222 ? -18.297 0.644 11.93 1 94.19 222 LEU B CA 1
ATOM 4541 C C . LEU B 1 222 ? -18.078 0.595 10.422 1 94.19 222 LEU B C 1
ATOM 4543 O O . LEU B 1 222 ? -19 0.85 9.641 1 94.19 222 LEU B O 1
ATOM 4547 N N . MET B 1 223 ? -16.828 0.283 10.016 1 94.75 223 MET B N 1
ATOM 4548 C CA . MET B 1 223 ? -16.516 0.108 8.602 1 94.75 223 MET B CA 1
ATOM 4549 C C . MET B 1 223 ? -17.406 -0.953 7.973 1 94.75 223 MET B C 1
ATOM 4551 O O . MET B 1 223 ? -17.938 -0.747 6.883 1 94.75 223 MET B O 1
ATOM 4555 N N . GLY B 1 224 ? -17.547 -2.062 8.672 1 94.31 224 GLY B N 1
ATOM 4556 C CA . GLY B 1 224 ? -18.422 -3.115 8.195 1 94.31 224 GLY B CA 1
ATOM 4557 C C . GLY B 1 224 ? -19.859 -2.648 7.996 1 94.31 224 GLY B C 1
ATOM 4558 O O . GLY B 1 224 ? -20.469 -2.947 6.973 1 94.31 224 GLY B O 1
ATOM 4559 N N . TYR B 1 225 ? -20.312 -1.902 8.938 1 93.5 225 TYR B N 1
ATOM 4560 C CA . TYR B 1 225 ? -21.656 -1.368 8.883 1 93.5 225 TYR B CA 1
ATOM 4561 C C . TYR B 1 225 ? -21.828 -0.443 7.68 1 93.5 225 TYR B C 1
ATOM 4563 O O . TYR B 1 225 ? -22.781 -0.582 6.914 1 93.5 225 TYR B O 1
ATOM 4571 N N . VAL B 1 226 ? -20.938 0.455 7.473 1 94.12 226 VAL B N 1
ATOM 4572 C CA . VAL B 1 226 ? -20.984 1.453 6.41 1 94.12 226 VAL B CA 1
ATOM 4573 C C . VAL B 1 226 ? -20.953 0.761 5.047 1 94.12 226 VAL B C 1
ATOM 4575 O O . VAL B 1 226 ? -21.703 1.127 4.141 1 94.12 226 VAL B O 1
ATOM 4578 N N . LEU B 1 227 ? -20.125 -0.25 4.91 1 93.5 227 LEU B N 1
ATOM 4579 C CA . LEU B 1 227 ? -19.984 -0.95 3.639 1 93.5 227 LEU B CA 1
ATOM 4580 C C . LEU B 1 227 ? -21.203 -1.802 3.34 1 93.5 227 LEU B C 1
ATOM 4582 O O . LEU B 1 227 ? -21.594 -1.956 2.178 1 93.5 227 LEU B O 1
ATOM 4586 N N . SER B 1 228 ? -21.797 -2.287 4.375 1 90.12 228 SER B N 1
ATOM 4587 C CA . SER B 1 228 ? -23.016 -3.07 4.199 1 90.12 228 SER B CA 1
ATOM 4588 C C . SER B 1 228 ? -24.172 -2.203 3.699 1 90.12 228 SER B C 1
ATOM 4590 O O . SER B 1 228 ? -25.062 -2.689 2.998 1 90.12 228 SER B O 1
ATOM 4592 N N . ASN B 1 229 ? -24.078 -0.951 3.949 1 91.31 229 ASN B N 1
ATOM 4593 C CA . ASN B 1 229 ? -25.172 -0.055 3.607 1 91.31 229 ASN B CA 1
ATOM 4594 C C . ASN B 1 229 ? -24.797 0.881 2.461 1 91.31 229 ASN B C 1
ATOM 4596 O O . ASN B 1 229 ? -25.531 1.826 2.162 1 91.31 229 ASN B O 1
ATOM 4600 N N . MET B 1 230 ? -23.766 0.655 1.866 1 95.81 230 MET B N 1
ATOM 4601 C CA . MET B 1 230 ? -23.297 1.494 0.77 1 95.81 230 MET B CA 1
ATOM 4602 C C . MET B 1 230 ? -24.25 1.421 -0.422 1 95.81 230 MET B C 1
ATOM 4604 O O . MET B 1 230 ? -24.984 0.444 -0.577 1 95.81 230 MET B O 1
ATOM 4608 N N . THR B 1 231 ? -24.266 2.477 -1.222 1 97.38 231 THR B N 1
ATOM 4609 C CA . THR B 1 231 ? -25.016 2.496 -2.479 1 97.38 231 THR B CA 1
ATOM 4610 C C . THR B 1 231 ? -24.062 2.639 -3.664 1 97.38 231 THR B C 1
ATOM 4612 O O . THR B 1 231 ? -23.234 3.557 -3.701 1 97.38 231 THR B O 1
ATOM 4615 N N . VAL B 1 232 ? -24.188 1.729 -4.605 1 97.75 232 VAL B N 1
ATOM 4616 C CA . VAL B 1 232 ? -23.375 1.799 -5.812 1 97.75 232 VAL B CA 1
ATOM 4617 C C . VAL B 1 232 ? -24.234 2.266 -6.988 1 97.75 232 VAL B C 1
ATOM 4619 O O . VAL B 1 232 ? -25.297 1.706 -7.246 1 97.75 232 VAL B O 1
ATOM 4622 N N . TYR B 1 233 ? -23.812 3.338 -7.59 1 97.94 233 TYR B N 1
ATOM 4623 C CA . TYR B 1 233 ? -24.438 3.859 -8.805 1 97.94 233 TYR B CA 1
ATOM 4624 C C . TYR B 1 233 ? -23.688 3.383 -10.047 1 97.94 233 TYR B C 1
ATOM 4626 O O . TYR B 1 233 ? -22.875 4.121 -10.609 1 97.94 233 TYR B O 1
ATOM 4634 N N . SER B 1 234 ? -24.031 2.207 -10.469 1 95.75 234 SER B N 1
ATOM 4635 C CA . SER B 1 234 ? -23.266 1.538 -11.523 1 95.75 234 SER B CA 1
ATOM 4636 C C . SER B 1 234 ? -23.312 2.336 -12.82 1 95.75 234 SER B C 1
ATOM 4638 O O . SER B 1 234 ? -22.312 2.381 -13.555 1 95.75 234 SER B O 1
ATOM 4640 N N . ASP B 1 235 ? -24.422 3.029 -13.023 1 96.19 235 ASP B N 1
ATOM 4641 C CA . ASP B 1 235 ? -24.578 3.799 -14.258 1 96.19 235 ASP B CA 1
ATOM 4642 C C . ASP B 1 235 ? -23.672 5.027 -14.258 1 96.19 235 ASP B C 1
ATOM 4644 O O . ASP B 1 235 ? -23.438 5.633 -15.305 1 96.19 235 ASP B O 1
ATOM 4648 N N . TYR B 1 236 ? -23.172 5.34 -13.102 1 97.31 236 TYR B N 1
ATOM 4649 C CA . TYR B 1 236 ? -22.375 6.551 -12.969 1 97.31 236 TYR B CA 1
ATOM 4650 C C . TYR B 1 236 ? -20.938 6.215 -12.555 1 97.31 236 TYR B C 1
ATOM 4652 O O . TYR B 1 236 ? -20.141 7.113 -12.289 1 97.31 236 TYR B O 1
ATOM 4660 N N . ASN B 1 237 ? -20.594 4.875 -12.438 1 97.12 237 ASN B N 1
ATOM 4661 C CA . ASN B 1 237 ? -19.297 4.465 -11.922 1 97.12 237 ASN B CA 1
ATOM 4662 C C . ASN B 1 237 ? -18.953 5.188 -10.617 1 97.12 237 ASN B C 1
ATOM 4664 O O . ASN B 1 237 ? -17.844 5.703 -10.469 1 97.12 237 ASN B O 1
ATOM 4668 N N . ALA B 1 238 ? -19.953 5.25 -9.75 1 98.38 238 ALA B N 1
ATOM 4669 C CA . ALA B 1 238 ? -19.812 5.988 -8.5 1 98.38 238 ALA B CA 1
ATOM 4670 C C . ALA B 1 238 ? -20.422 5.223 -7.332 1 98.38 238 ALA B C 1
ATOM 4672 O O . ALA B 1 238 ? -21.172 4.258 -7.539 1 98.38 238 ALA B O 1
ATOM 4673 N N . ALA B 1 239 ? -20.016 5.586 -6.148 1 98.5 239 ALA B N 1
ATOM 4674 C CA . ALA B 1 239 ? -20.578 4.992 -4.938 1 98.5 239 ALA B CA 1
ATOM 4675 C C . ALA B 1 239 ? -20.75 6.039 -3.844 1 98.5 239 ALA B C 1
ATOM 4677 O O . ALA B 1 239 ? -20.094 7.082 -3.859 1 98.5 239 ALA B O 1
ATOM 4678 N N . LEU B 1 240 ? -21.719 5.758 -2.996 1 98.56 240 LEU B N 1
ATOM 4679 C CA . LEU B 1 240 ? -22.078 6.637 -1.887 1 98.56 240 LEU B CA 1
ATOM 4680 C C . LEU B 1 240 ? -22.125 5.863 -0.574 1 98.56 240 LEU B C 1
ATOM 4682 O O . LEU B 1 240 ? -22.75 4.801 -0.496 1 98.56 240 LEU B O 1
ATOM 4686 N N . ILE B 1 241 ? -21.359 6.34 0.414 1 97.81 241 ILE B N 1
ATOM 4687 C CA . ILE B 1 241 ? -21.531 5.855 1.779 1 97.81 241 ILE B CA 1
ATOM 4688 C C . ILE B 1 241 ? -22 7 2.68 1 97.81 241 ILE B C 1
ATOM 4690 O O . ILE B 1 241 ?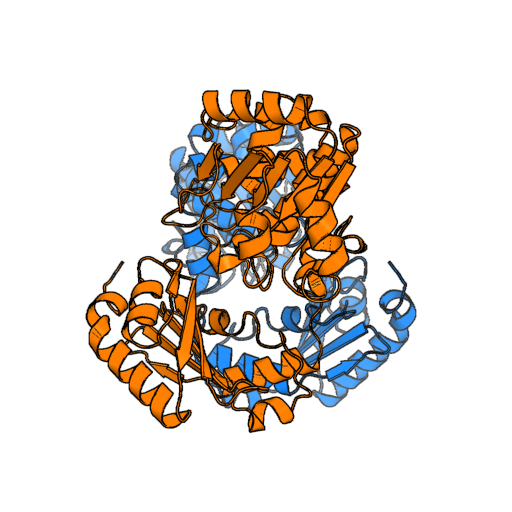 -21.672 8.164 2.436 1 97.81 241 ILE B O 1
ATOM 4694 N N . THR B 1 242 ? -22.828 6.699 3.641 1 97.75 242 THR B N 1
ATOM 4695 C CA . THR B 1 242 ? -23.406 7.688 4.547 1 97.75 242 THR B CA 1
ATOM 4696 C C . THR B 1 242 ? -23.281 7.23 5.996 1 97.75 242 THR B C 1
ATOM 4698 O O . THR B 1 242 ? -23.219 6.031 6.27 1 97.75 242 THR B O 1
ATOM 4701 N N . LEU B 1 243 ? -23.219 8.125 6.836 1 97.06 243 LEU B N 1
ATOM 4702 C CA . LEU B 1 243 ? -23.172 7.859 8.266 1 97.06 243 LEU B CA 1
ATOM 4703 C C . LEU B 1 243 ? -23.844 8.977 9.055 1 97.06 243 LEU B C 1
ATOM 4705 O O . LEU B 1 243 ? -23.344 10.102 9.102 1 97.06 243 LEU B O 1
ATOM 4709 N N . THR B 1 244 ? -24.938 8.75 9.688 1 96.38 244 THR B N 1
ATOM 4710 C CA . THR B 1 244 ? -25.656 9.734 10.5 1 96.38 244 THR B CA 1
ATOM 4711 C C . THR B 1 244 ? -25.094 9.789 11.914 1 96.38 244 THR B C 1
ATOM 4713 O O . THR B 1 244 ? -24.312 8.914 12.305 1 96.38 244 THR B O 1
ATOM 4716 N N . LYS B 1 245 ? -25.453 10.805 12.562 1 94.81 245 LYS B N 1
ATOM 4717 C CA . LYS B 1 245 ? -25.047 10.93 13.961 1 94.81 245 LYS B CA 1
ATOM 4718 C C . LYS B 1 245 ? -25.578 9.766 14.789 1 94.81 245 LYS B C 1
ATOM 4720 O O . LYS B 1 245 ? -24.875 9.234 15.641 1 94.81 245 LYS B O 1
ATOM 4725 N N . ALA B 1 246 ? -26.766 9.383 14.555 1 94.5 246 ALA B N 1
ATOM 4726 C CA . ALA B 1 246 ? -27.391 8.266 15.258 1 94.5 246 ALA B CA 1
ATOM 4727 C C . ALA B 1 246 ? -26.625 6.969 15.008 1 94.5 246 ALA B C 1
ATOM 4729 O O . ALA B 1 246 ? -26.406 6.18 15.93 1 94.5 246 ALA B O 1
ATOM 4730 N N . GLU B 1 247 ? -26.234 6.73 13.812 1 93.88 247 GLU B N 1
ATOM 4731 C CA . GLU B 1 247 ? -25.469 5.539 13.461 1 93.88 247 GLU B CA 1
ATOM 4732 C C . GLU B 1 247 ? -24.094 5.551 14.125 1 93.88 247 GLU B C 1
ATOM 4734 O O . GLU B 1 247 ? -23.609 4.516 14.586 1 93.88 247 GLU B O 1
ATOM 4739 N N . GLN B 1 248 ? -23.422 6.684 14.109 1 94.06 248 GLN B N 1
ATOM 4740 C CA . GLN B 1 248 ? -22.125 6.836 14.758 1 94.06 248 GLN B CA 1
ATOM 4741 C C . GLN B 1 248 ? -22.203 6.457 16.234 1 94.06 248 GLN B C 1
ATOM 4743 O O . GLN B 1 248 ? -21.312 5.781 16.75 1 94.06 248 GLN B O 1
ATOM 4748 N N . SER B 1 249 ? -23.234 6.816 16.875 1 92.38 249 SER B N 1
ATOM 4749 C CA . SER B 1 249 ? -23.391 6.605 18.312 1 92.38 249 SER B CA 1
ATOM 4750 C C . SER B 1 249 ? -23.516 5.125 18.641 1 92.38 249 SER B C 1
ATOM 4752 O O . SER B 1 249 ? -23.25 4.711 19.781 1 92.38 249 SER B O 1
ATOM 4754 N N . LYS B 1 250 ? -23.828 4.324 17.688 1 91.81 250 LYS B N 1
ATOM 4755 C CA . LYS B 1 250 ? -23.969 2.887 17.906 1 91.81 250 LYS B CA 1
ATOM 4756 C C . LYS B 1 250 ? -22.609 2.219 18.016 1 91.81 250 LYS B C 1
ATOM 4758 O O . LYS B 1 250 ? -22.5 1.075 18.469 1 91.81 250 LYS B O 1
ATOM 4763 N N . PHE B 1 251 ? -21.484 2.809 17.641 1 90.75 251 PHE B N 1
ATOM 4764 C CA . PHE B 1 251 ? -20.188 2.168 17.562 1 90.75 251 PHE B CA 1
ATOM 4765 C C . PHE B 1 251 ? -19.172 2.91 18.422 1 90.75 251 PHE B C 1
ATOM 4767 O O . PHE B 1 251 ? -17.953 2.805 18.188 1 90.75 251 PHE B O 1
ATOM 4774 N N . ASN B 1 252 ? -19.438 3.521 19.438 1 87.81 252 ASN B N 1
ATOM 4775 C CA . ASN B 1 252 ? -18.484 4.289 20.234 1 87.81 252 ASN B CA 1
ATOM 4776 C C . ASN B 1 252 ? -17.547 5.117 19.344 1 87.81 252 ASN B C 1
ATOM 4778 O O . ASN B 1 252 ? -16.328 5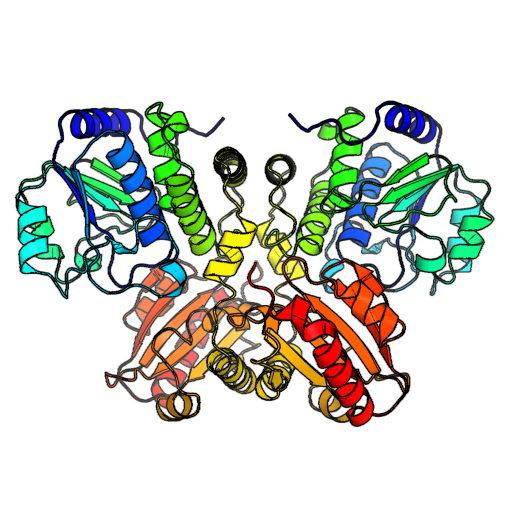.047 19.484 1 87.81 252 ASN B O 1
ATOM 4782 N N . TYR B 1 253 ? -18.109 5.785 18.453 1 86.88 253 TYR B N 1
ATOM 4783 C CA . TYR B 1 253 ? -17.406 6.539 17.438 1 86.88 253 TYR B CA 1
ATOM 4784 C C . TYR B 1 253 ? -16.562 7.652 18.047 1 86.88 253 TYR B C 1
ATOM 4786 O O . TYR B 1 253 ? -17.047 8.391 18.922 1 86.88 253 TYR B O 1
ATOM 4794 N N . ILE B 1 254 ? -15.328 7.719 17.719 1 81.31 254 ILE B N 1
ATOM 4795 C CA . ILE B 1 254 ? -14.461 8.844 18.047 1 81.31 254 ILE B CA 1
ATOM 4796 C C . ILE B 1 254 ? -14.055 9.57 16.766 1 81.31 254 ILE B C 1
ATOM 4798 O O . ILE B 1 254 ? -13.914 8.945 15.711 1 81.31 254 ILE B O 1
ATOM 4802 N N . LYS B 1 255 ? -13.859 10.922 16.953 1 76.75 255 LYS B N 1
ATOM 4803 C CA . LYS B 1 255 ? -13.469 11.719 15.805 1 76.75 255 LYS B CA 1
ATOM 4804 C C . LYS B 1 255 ? -12.234 11.133 15.125 1 76.75 255 LYS B C 1
ATOM 4806 O O . LYS B 1 255 ? -11.258 10.789 15.789 1 76.75 255 LYS B O 1
ATOM 4811 N N . GLY B 1 256 ? -12.32 10.867 13.789 1 79.69 256 GLY B N 1
ATOM 4812 C CA . GLY B 1 256 ? -11.219 10.289 13.031 1 79.69 256 GLY B CA 1
ATOM 4813 C C . GLY B 1 256 ? -11.445 8.836 12.664 1 79.69 256 GLY B C 1
ATOM 4814 O O . GLY B 1 256 ? -10.773 8.297 11.781 1 79.69 256 GLY B O 1
ATOM 4815 N N . ASP B 1 257 ? -12.422 8.148 13.234 1 85.31 257 ASP B N 1
ATOM 4816 C CA . ASP B 1 257 ? -12.672 6.73 13.031 1 85.31 257 ASP B CA 1
ATOM 4817 C C . ASP B 1 257 ? -13.055 6.438 11.578 1 85.31 257 ASP B C 1
ATOM 4819 O O . ASP B 1 257 ? -12.75 5.363 11.055 1 85.31 257 ASP B O 1
ATOM 4823 N N . SER B 1 258 ? -13.68 7.414 11.008 1 89.25 258 SER B N 1
ATOM 4824 C CA . SER B 1 258 ? -14.188 7.121 9.672 1 89.25 258 SER B CA 1
ATOM 4825 C C . SER B 1 258 ? -13.203 7.555 8.594 1 89.25 258 SER B C 1
ATOM 4827 O O . SER B 1 258 ? -13.492 7.445 7.398 1 89.25 258 SER B O 1
ATOM 4829 N N . GLU B 1 259 ? -12.039 8.031 9.07 1 83.62 259 GLU B N 1
ATOM 4830 C CA . GLU B 1 259 ? -11.016 8.438 8.109 1 83.62 259 GLU B CA 1
ATOM 4831 C C . GLU B 1 259 ? -10.648 7.285 7.184 1 83.62 259 GLU B C 1
ATOM 4833 O O . GLU B 1 259 ? -10.445 6.156 7.637 1 83.62 259 GLU B O 1
ATOM 4838 N N . GLY B 1 260 ? -10.68 7.57 5.844 1 89.81 260 GLY B N 1
ATOM 4839 C CA . GLY B 1 260 ? -10.266 6.598 4.844 1 89.81 260 GLY B CA 1
ATOM 4840 C C . GLY B 1 260 ? -11.414 5.77 4.305 1 89.81 260 GLY B C 1
ATOM 4841 O O . GLY B 1 260 ? -11.273 5.102 3.277 1 89.81 260 GLY B O 1
ATOM 4842 N N . PHE B 1 261 ? -12.648 5.852 4.953 1 94.81 261 PHE B N 1
ATOM 4843 C CA . PHE B 1 261 ? -13.773 5.043 4.5 1 94.81 261 PHE B CA 1
ATOM 4844 C C . PHE B 1 261 ? -14.141 5.387 3.062 1 94.81 261 PHE B C 1
ATOM 4846 O O . PHE B 1 261 ? -14.508 4.504 2.281 1 94.81 261 PHE B O 1
ATOM 4853 N N . VAL B 1 262 ? -14.008 6.641 2.734 1 96.5 262 VAL B N 1
ATOM 4854 C CA . VAL B 1 262 ? -14.438 7.16 1.44 1 96.5 262 VAL B CA 1
ATOM 4855 C C . VAL B 1 262 ? -13.648 6.48 0.323 1 96.5 262 VAL B C 1
ATOM 4857 O O . VAL B 1 262 ? -14.109 6.422 -0.82 1 96.5 262 VAL B O 1
ATOM 4860 N N . ASN B 1 263 ? -12.516 5.879 0.598 1 95.06 263 ASN B N 1
ATOM 4861 C CA . ASN B 1 263 ? -11.656 5.27 -0.41 1 95.06 263 ASN B CA 1
ATOM 4862 C C . ASN B 1 263 ? -12.094 3.846 -0.74 1 95.06 263 ASN B C 1
ATOM 4864 O O . ASN B 1 263 ? -11.766 3.318 -1.804 1 95.06 263 ASN B O 1
ATOM 4868 N N . ILE B 1 264 ? -12.773 3.221 0.139 1 95.62 264 ILE B N 1
ATOM 4869 C CA . ILE B 1 264 ? -13 1.779 0.075 1 95.62 264 ILE B CA 1
ATOM 4870 C C . ILE B 1 264 ? -13.867 1.445 -1.136 1 95.62 264 ILE B C 1
ATOM 4872 O O . ILE B 1 264 ? -13.555 0.524 -1.896 1 95.62 264 ILE B O 1
ATOM 4876 N N . PRO B 1 265 ? -14.891 2.242 -1.439 1 97.12 265 PRO B N 1
ATOM 4877 C CA . PRO B 1 265 ? -15.727 1.912 -2.596 1 97.12 265 PRO B CA 1
ATOM 4878 C C . PRO B 1 265 ? -14.969 2.002 -3.918 1 97.12 265 PRO B C 1
ATOM 4880 O O . PRO B 1 265 ? -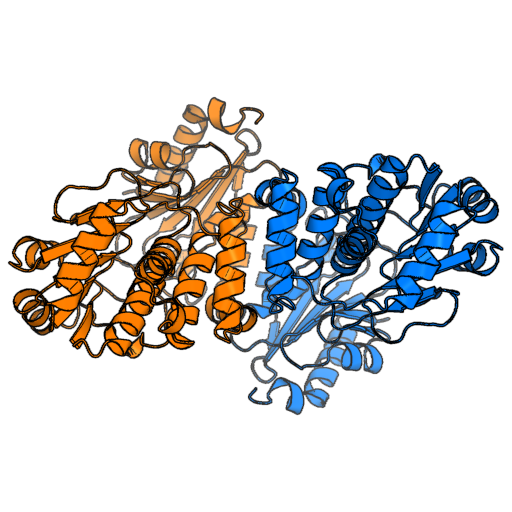15.406 1.434 -4.922 1 97.12 265 PRO B O 1
ATOM 4883 N N . LEU B 1 266 ? -13.891 2.729 -3.939 1 96.38 266 LEU B N 1
ATOM 4884 C CA . LEU B 1 266 ? -13.102 2.855 -5.156 1 96.38 266 LEU B CA 1
ATOM 4885 C C . LEU B 1 266 ? -12.469 1.519 -5.539 1 96.38 266 LEU B C 1
ATOM 4887 O O . LEU B 1 266 ? -11.977 1.358 -6.656 1 96.38 266 LEU B O 1
ATOM 4891 N N . THR B 1 267 ? -12.539 0.528 -4.621 1 95.62 267 THR B N 1
ATOM 4892 C CA . THR B 1 267 ? -11.961 -0.781 -4.906 1 95.62 267 THR B CA 1
ATOM 4893 C C . THR B 1 267 ? -12.93 -1.634 -5.719 1 95.62 267 THR B C 1
ATOM 4895 O O . THR B 1 267 ? -12.562 -2.699 -6.215 1 95.62 267 THR B O 1
ATOM 4898 N N . ILE B 1 268 ? -14.148 -1.135 -5.836 1 95.94 268 ILE B N 1
ATOM 4899 C CA . ILE B 1 268 ? -15.125 -1.825 -6.668 1 95.94 268 ILE B CA 1
ATOM 4900 C C . ILE B 1 268 ? -14.789 -1.607 -8.141 1 95.94 268 ILE B C 1
ATOM 4902 O O . ILE B 1 268 ? -14.477 -0.489 -8.555 1 95.94 268 ILE B O 1
ATOM 4906 N N . LYS B 1 269 ? -14.914 -2.688 -8.867 1 94.06 269 LYS B N 1
ATOM 4907 C CA . LYS B 1 269 ? -14.648 -2.617 -10.305 1 94.06 269 LYS B CA 1
ATOM 4908 C C . LYS B 1 269 ? -15.453 -1.503 -10.961 1 94.06 269 LYS B C 1
ATOM 4910 O O . LYS B 1 269 ? -16.656 -1.38 -10.719 1 94.06 269 LYS B O 1
ATOM 4915 N N . ASN B 1 270 ? -14.836 -0.572 -11.695 1 92.75 270 ASN B N 1
ATOM 4916 C CA . ASN B 1 270 ? -15.383 0.487 -12.531 1 92.75 270 ASN B CA 1
ATOM 4917 C C . ASN B 1 270 ? -15.773 1.708 -11.703 1 92.75 270 ASN B C 1
ATOM 4919 O O . ASN B 1 270 ? -16.094 2.762 -12.258 1 92.75 270 ASN B O 1
ATOM 4923 N N . VAL B 1 271 ? -15.836 1.606 -10.406 1 96.56 271 VAL B N 1
ATOM 4924 C CA . VAL B 1 271 ? -16.125 2.785 -9.594 1 96.56 271 VAL B CA 1
ATOM 4925 C C . VAL B 1 271 ? -14.93 3.73 -9.609 1 96.56 271 VAL B C 1
ATOM 4927 O O . VAL B 1 271 ? -13.82 3.352 -9.211 1 96.56 271 VAL B O 1
ATOM 4930 N N . CYS B 1 272 ? -15.133 4.91 -10.133 1 95.94 272 CYS B N 1
ATOM 4931 C CA . CYS B 1 272 ? -14.016 5.848 -10.219 1 95.94 272 CYS B CA 1
ATOM 4932 C C . CYS B 1 272 ? -14.258 7.07 -9.344 1 95.94 272 CYS B C 1
ATOM 4934 O O . CYS B 1 272 ? -13.414 7.961 -9.266 1 95.94 272 CYS B O 1
ATOM 4936 N N . PHE B 1 273 ? -15.469 7.098 -8.727 1 97.88 273 PHE B N 1
ATOM 4937 C CA . PHE B 1 273 ? -15.828 8.234 -7.887 1 97.88 273 PHE B CA 1
ATOM 4938 C C . PHE B 1 273 ? -16.594 7.766 -6.648 1 97.88 273 PHE B C 1
ATOM 4940 O O . PHE B 1 273 ? -17.531 6.984 -6.754 1 97.88 273 PHE B O 1
ATOM 4947 N N . SER B 1 274 ? -16.125 8.211 -5.441 1 98.31 274 SER B N 1
ATOM 4948 C CA . SER B 1 274 ? -16.719 7.844 -4.164 1 98.31 274 SER B CA 1
ATOM 4949 C C . SER B 1 274 ? -17.031 9.078 -3.318 1 98.31 274 SER B C 1
ATOM 4951 O O . SER B 1 274 ? -16.234 10.016 -3.275 1 98.31 274 SER B O 1
ATOM 4953 N N . CYS B 1 275 ? -18.172 9.047 -2.754 1 98.62 275 CYS B N 1
ATOM 4954 C CA . CYS B 1 275 ? -18.625 10.117 -1.868 1 98.62 275 CYS B CA 1
ATOM 4955 C C . CYS B 1 275 ? -18.984 9.57 -0.493 1 98.62 275 CYS B C 1
ATOM 4957 O O . CYS B 1 275 ? -19.609 8.508 -0.384 1 98.62 275 CYS B O 1
ATOM 4959 N N . PHE B 1 276 ? -18.578 10.25 0.55 1 98.25 276 PHE B N 1
ATOM 4960 C CA . PHE B 1 276 ? -18.922 9.938 1.932 1 98.25 276 PHE B CA 1
ATOM 4961 C C . PHE B 1 276 ? -19.625 11.117 2.598 1 98.25 276 PHE B C 1
ATOM 4963 O O . PHE B 1 276 ? -19.016 12.18 2.768 1 98.25 276 PHE B O 1
ATOM 4970 N N . LEU B 1 277 ? -20.922 10.969 2.9 1 98.38 277 LEU B N 1
ATOM 4971 C CA . LEU B 1 277 ? -21.703 11.938 3.648 1 98.38 277 LEU B CA 1
ATOM 4972 C C . LEU B 1 277 ? -21.766 11.57 5.129 1 98.38 277 LEU B C 1
ATOM 4974 O O . LEU B 1 277 ? -22.375 10.578 5.5 1 98.38 277 LEU B O 1
ATOM 4978 N N . ARG B 1 278 ? -21.188 12.375 5.938 1 97.5 278 ARG B N 1
ATOM 4979 C CA . ARG B 1 278 ? -21.141 12.078 7.367 1 97.5 278 ARG B CA 1
ATOM 4980 C C . ARG B 1 278 ? -21.688 13.25 8.18 1 97.5 278 ARG B C 1
ATOM 4982 O O . ARG B 1 278 ? -21.172 14.367 8.086 1 97.5 278 ARG B O 1
ATOM 4989 N N . GLU B 1 279 ? -22.672 13.023 8.984 1 96.69 279 GLU B N 1
ATOM 4990 C CA . GLU B 1 279 ? -23.141 14.062 9.891 1 96.69 279 GLU B CA 1
ATOM 4991 C C . GLU B 1 279 ? -22.094 14.406 10.945 1 96.69 279 GLU B C 1
ATOM 4993 O O . GLU B 1 279 ? -21.469 13.508 11.508 1 96.69 279 GLU B O 1
ATOM 4998 N N . ASP B 1 280 ? -21.828 15.664 11.07 1 92.94 280 ASP B N 1
ATOM 4999 C CA . ASP B 1 280 ? -20.922 16.109 12.117 1 92.94 280 ASP B CA 1
ATOM 5000 C C . ASP B 1 280 ? -21.531 15.906 13.5 1 92.94 280 ASP B C 1
ATOM 5002 O O . ASP B 1 280 ? -22.734 16.109 13.703 1 92.94 280 ASP B O 1
ATOM 5006 N N . THR B 1 281 ? -20.703 15.531 14.453 1 88.62 281 THR B N 1
ATOM 5007 C CA . THR B 1 281 ? -21.219 15.203 15.773 1 88.62 281 THR B CA 1
ATOM 5008 C C . THR B 1 281 ? -21.312 16.453 16.641 1 88.62 281 THR B C 1
ATOM 5010 O O . THR B 1 281 ? -22 16.453 17.672 1 88.62 281 THR B O 1
ATOM 5013 N N . GLU B 1 282 ? -20.672 17.547 16.312 1 86.62 282 GLU B N 1
ATOM 5014 C CA . GLU B 1 282 ? -20.625 18.766 17.125 1 86.62 282 GLU B CA 1
ATOM 5015 C C . GLU B 1 282 ? -21.422 19.891 16.5 1 86.62 282 GLU B C 1
ATOM 5017 O O . GLU B 1 282 ? -21.922 20.781 17.203 1 86.62 282 GLU B O 1
ATOM 5022 N N . LYS B 1 283 ? -21.516 19.922 15.148 1 89.06 283 LYS B N 1
ATOM 5023 C CA . LYS B 1 283 ? -22.219 20.953 14.398 1 89.06 283 LYS B CA 1
ATOM 5024 C C . LYS B 1 283 ? -23.328 20.359 13.547 1 89.06 283 LYS B C 1
ATOM 5026 O O . LYS B 1 283 ? -23.234 19.203 13.109 1 89.06 283 LYS B O 1
ATOM 5031 N N . PRO B 1 284 ? -24.312 21.156 13.383 1 93 284 PRO B N 1
ATOM 5032 C CA . PRO B 1 284 ? -25.406 20.672 12.531 1 93 284 PRO B CA 1
ATOM 5033 C C . PRO B 1 284 ? -25.094 20.781 11.039 1 93 284 PRO B C 1
ATOM 5035 O O . PRO B 1 284 ? -25.641 21.656 10.352 1 93 284 PRO B O 1
ATOM 5038 N N . MET B 1 285 ? -24.281 20.031 10.617 1 96.06 285 MET B N 1
ATOM 5039 C CA . MET B 1 285 ? -23.875 20.016 9.219 1 96.06 285 MET B CA 1
ATOM 5040 C C . MET B 1 285 ? -23.406 18.641 8.797 1 96.06 285 MET B C 1
ATOM 5042 O O . MET B 1 285 ? -23.219 17.75 9.633 1 96.06 285 MET B O 1
ATOM 5046 N N . ILE B 1 286 ? -23.328 18.422 7.531 1 97.75 286 ILE B N 1
ATOM 5047 C CA . ILE B 1 286 ? -22.828 17.172 6.945 1 97.75 286 ILE B CA 1
ATOM 5048 C C . ILE B 1 286 ? -21.453 17.422 6.305 1 97.75 286 ILE B C 1
ATOM 5050 O O . ILE B 1 286 ? -21.312 18.328 5.48 1 97.75 286 ILE B O 1
ATOM 5054 N N . LYS B 1 287 ? -20.484 16.703 6.75 1 96.19 287 LYS B N 1
ATOM 5055 C CA . LYS B 1 287 ? -19.156 16.719 6.125 1 96.19 287 LYS B CA 1
ATOM 5056 C C . LYS B 1 287 ? -19.141 15.852 4.871 1 96.19 287 LYS B C 1
ATOM 5058 O O . LYS B 1 287 ? -19.594 14.711 4.891 1 96.19 287 LYS B O 1
ATOM 5063 N N . ILE B 1 288 ? -18.641 16.438 3.805 1 97.56 288 ILE B N 1
ATOM 5064 C CA . ILE B 1 288 ? -18.562 15.734 2.531 1 97.56 288 ILE B CA 1
ATOM 5065 C C . ILE B 1 288 ? -17.109 15.344 2.252 1 97.56 288 ILE B C 1
ATOM 5067 O O . ILE B 1 288 ? -16.203 16.172 2.359 1 97.56 288 ILE B O 1
ATOM 5071 N N . SER B 1 289 ? -16.859 14.109 1.975 1 96.88 289 SER B N 1
ATOM 5072 C CA . SER B 1 289 ? -15.562 13.625 1.499 1 96.88 289 SER B CA 1
ATOM 5073 C C . SER B 1 289 ? -15.68 13 0.112 1 96.88 289 SER B C 1
ATOM 5075 O O . SER B 1 289 ? -16.547 12.148 -0.122 1 96.88 289 SER B O 1
ATOM 5077 N N . LEU B 1 290 ? -14.906 13.469 -0.76 1 97.56 290 LEU B N 1
ATOM 5078 C CA . LEU B 1 290 ? -14.922 12.992 -2.137 1 97.56 290 LEU B CA 1
ATOM 5079 C C . LEU B 1 290 ? -13.57 12.406 -2.529 1 97.56 290 LEU B C 1
ATOM 5081 O O . LEU B 1 290 ? -12.523 12.953 -2.162 1 97.56 290 LEU B O 1
ATOM 5085 N N . ARG B 1 291 ? -13.57 11.266 -3.162 1 96.69 291 ARG B N 1
ATOM 5086 C CA . ARG B 1 291 ? -12.375 10.641 -3.727 1 96.69 291 ARG B CA 1
ATOM 5087 C C . ARG B 1 291 ? -12.641 10.125 -5.137 1 96.69 291 ARG B C 1
ATOM 5089 O O . ARG B 1 291 ? -13.75 9.68 -5.441 1 96.69 291 ARG B O 1
ATOM 5096 N N . SER B 1 292 ? -11.711 10.242 -5.953 1 96.12 292 SER B N 1
ATOM 5097 C CA . SER B 1 292 ? -11.82 9.719 -7.312 1 96.12 292 SER B CA 1
ATOM 5098 C C . SER B 1 292 ? -10.5 9.117 -7.781 1 96.12 292 SER B C 1
ATOM 5100 O O . SER B 1 292 ? -9.484 9.234 -7.098 1 96.12 292 SER B O 1
ATOM 5102 N N . VAL B 1 293 ? -10.547 8.383 -8.805 1 90.75 293 VAL B N 1
ATOM 5103 C CA . VAL B 1 293 ? -9.359 7.855 -9.461 1 90.75 293 VAL B CA 1
ATOM 5104 C C . VAL B 1 293 ? -9.305 8.359 -10.906 1 90.75 293 VAL B C 1
ATOM 5106 O O . VAL B 1 293 ? -10.328 8.742 -11.477 1 90.75 293 VAL B O 1
ATOM 5109 N N . GLY B 1 294 ? -8.094 8.461 -11.43 1 87 294 GLY B N 1
ATOM 5110 C CA . GLY B 1 294 ? -7.938 8.93 -12.797 1 87 294 GLY B CA 1
ATOM 5111 C C . GLY B 1 294 ? -8.07 10.438 -12.93 1 87 294 GLY B C 1
ATOM 5112 O O . GLY B 1 294 ? -7.441 11.188 -12.188 1 87 294 GLY B O 1
ATOM 5113 N N . ASN B 1 295 ? -8.875 10.844 -13.898 1 88.19 295 ASN B N 1
ATOM 5114 C CA . ASN B 1 295 ? -8.891 12.266 -14.242 1 88.19 295 ASN B CA 1
ATOM 5115 C C . ASN B 1 295 ? -10.172 12.945 -13.773 1 88.19 295 ASN B C 1
ATOM 5117 O O . ASN B 1 295 ? -10.406 14.117 -14.07 1 88.19 295 ASN B O 1
ATOM 5121 N N . PHE B 1 296 ? -10.961 12.234 -13.055 1 94.25 296 PHE B N 1
ATOM 5122 C CA . PHE B 1 296 ? -12.211 12.852 -12.617 1 94.25 296 PHE B CA 1
ATOM 5123 C C . PHE B 1 296 ? -11.945 13.922 -11.57 1 94.25 296 PHE B C 1
ATOM 5125 O O . PHE B 1 296 ? -11.359 13.648 -10.523 1 94.25 296 PHE B O 1
ATOM 5132 N N . PRO B 1 297 ? -12.391 15.062 -11.789 1 94.31 297 PRO B N 1
ATOM 5133 C CA . PRO B 1 297 ? -12.102 16.188 -10.898 1 94.31 297 PRO B CA 1
ATOM 5134 C C . PRO B 1 297 ? -13.102 16.297 -9.742 1 94.31 297 PRO B C 1
ATOM 5136 O O . PRO B 1 297 ? -14.047 17.078 -9.82 1 94.31 297 PRO B O 1
ATOM 5139 N N . CYS B 1 298 ? -12.82 15.625 -8.664 1 94.5 298 CYS B N 1
ATOM 5140 C CA . CYS B 1 298 ? -13.766 15.703 -7.559 1 94.5 298 CYS B CA 1
ATOM 5141 C C . CYS B 1 298 ? -13.688 17.062 -6.871 1 94.5 298 CYS B C 1
ATOM 5143 O O . CYS B 1 298 ? -14.641 17.484 -6.207 1 94.5 298 CYS B O 1
ATOM 5145 N N . ASN B 1 299 ? -12.57 17.797 -7.078 1 91.5 299 ASN B N 1
ATOM 5146 C CA . ASN B 1 299 ? -12.445 19.141 -6.523 1 91.5 299 ASN B CA 1
ATOM 5147 C C . ASN B 1 299 ? -13.438 20.109 -7.168 1 91.5 299 ASN B C 1
ATOM 5149 O O . ASN B 1 299 ? -14.031 20.938 -6.48 1 91.5 299 ASN B O 1
ATOM 5153 N N . GLN B 1 300 ? -13.656 20.031 -8.461 1 94.75 300 GLN B N 1
ATOM 5154 C CA . GLN B 1 300 ? -14.633 20.859 -9.156 1 94.75 300 GLN B CA 1
ATOM 5155 C C . GLN B 1 300 ? -16.047 20.547 -8.688 1 94.75 300 GLN B C 1
ATOM 5157 O O . GLN B 1 300 ? -16.844 21.469 -8.453 1 94.75 300 GLN B O 1
ATOM 5162 N N . LEU B 1 301 ? -16.328 19.281 -8.555 1 97.25 301 LEU B N 1
ATOM 5163 C CA . LEU B 1 301 ? -17.641 18.875 -8.062 1 97.25 301 LEU B CA 1
ATOM 5164 C C . LEU B 1 301 ? -17.875 19.391 -6.645 1 97.25 301 LEU B C 1
ATOM 5166 O O . LEU B 1 301 ? -18.938 19.906 -6.336 1 97.25 301 LEU B O 1
ATOM 5170 N N . ALA B 1 302 ? -16.922 19.25 -5.812 1 96.56 302 ALA B N 1
ATOM 5171 C CA . ALA B 1 302 ? -17 19.734 -4.438 1 96.56 302 ALA B CA 1
ATOM 5172 C C . ALA B 1 302 ? -17.297 21.219 -4.398 1 96.56 302 ALA B C 1
ATOM 5174 O O . ALA B 1 302 ? -18.141 21.688 -3.625 1 96.56 302 ALA B O 1
ATOM 5175 N N . ALA B 1 303 ? -16.594 21.984 -5.215 1 94 303 ALA B N 1
ATOM 5176 C CA . ALA B 1 303 ? -16.734 23.438 -5.258 1 94 303 ALA B CA 1
ATOM 5177 C C . ALA B 1 303 ? -18.141 23.828 -5.738 1 94 303 ALA B C 1
ATOM 5179 O O . ALA B 1 303 ? -18.734 24.781 -5.234 1 94 303 ALA B O 1
ATOM 5180 N N . GLU B 1 304 ? -18.578 23.125 -6.652 1 97.06 304 GLU B N 1
ATOM 5181 C CA . GLU B 1 304 ? -19.844 23.484 -7.293 1 97.06 304 GLU B CA 1
ATOM 5182 C C . GLU B 1 304 ? -21.031 23.078 -6.43 1 97.06 304 GLU B C 1
ATOM 5184 O O . GLU B 1 304 ? -22.031 23.797 -6.359 1 97.06 304 GLU B O 1
ATOM 5189 N N . PHE B 1 305 ? -20.938 21.984 -5.766 1 97.62 305 PHE B N 1
ATOM 5190 C CA . PHE B 1 305 ? -22.156 21.422 -5.172 1 97.62 305 PHE B CA 1
ATOM 5191 C C . PHE B 1 305 ? -22.062 21.422 -3.65 1 97.62 305 PHE B C 1
ATOM 5193 O O . PHE B 1 305 ? -23.078 21.328 -2.963 1 97.62 305 PHE B O 1
ATOM 5200 N N . PHE B 1 306 ? -20.828 21.547 -3.066 1 96.81 306 PHE B N 1
ATOM 5201 C CA . PHE B 1 306 ? -20.719 21.281 -1.639 1 96.81 306 PHE B CA 1
ATOM 5202 C C . PHE B 1 306 ? -19.875 22.344 -0.945 1 96.81 306 PHE B C 1
ATOM 5204 O O . PHE B 1 306 ? -19.297 22.078 0.116 1 96.81 306 PHE B O 1
ATOM 5211 N N . HIS B 1 307 ? -19.719 23.453 -1.502 1 91.5 307 HIS B N 1
ATOM 5212 C CA . HIS B 1 307 ? -18.953 24.547 -0.912 1 91.5 307 HIS B CA 1
ATOM 5213 C C . HIS B 1 307 ? -17.578 24.078 -0.466 1 91.5 307 HIS B C 1
ATOM 5215 O O . HIS B 1 307 ? -17.156 24.359 0.656 1 91.5 307 HIS B O 1
ATOM 5221 N N . GLY B 1 308 ? -17.031 23.234 -1.276 1 90.75 308 GLY B N 1
ATOM 5222 C CA . GLY B 1 308 ? -15.773 22.625 -0.897 1 90.75 308 GLY B CA 1
ATOM 5223 C C . GLY B 1 308 ? -14.695 22.781 -1.947 1 90.75 308 GLY B C 1
ATOM 5224 O O . GLY B 1 308 ? -14.656 23.797 -2.656 1 90.75 308 GLY B O 1
ATOM 5225 N N . GLY B 1 309 ? -13.711 21.953 -1.842 1 85.69 309 GLY B N 1
ATOM 5226 C CA . GLY B 1 309 ? -12.547 21.938 -2.713 1 85.69 309 GLY B CA 1
ATOM 5227 C C . GLY B 1 309 ? -11.477 20.953 -2.266 1 85.69 309 GLY B C 1
ATOM 5228 O O . GLY B 1 309 ? -11.742 20.078 -1.446 1 85.69 309 GLY B O 1
ATOM 5229 N N . GLY B 1 310 ? -10.305 21.031 -2.902 1 82.69 310 GLY B N 1
ATOM 5230 C CA . GLY B 1 310 ? -9.18 20.156 -2.615 1 82.69 310 GLY B CA 1
ATOM 5231 C C . GLY B 1 310 ? -8.383 19.781 -3.852 1 82.69 310 GLY B C 1
ATOM 5232 O O . GLY B 1 310 ? -8.234 20.594 -4.766 1 82.69 310 GLY B O 1
ATOM 5233 N N . HIS B 1 311 ? -7.828 18.594 -3.785 1 83.31 311 HIS B N 1
ATOM 5234 C CA . HIS B 1 311 ? -7.047 18.078 -4.906 1 83.31 311 HIS B CA 1
ATOM 5235 C C . HIS B 1 311 ? -7.953 17.453 -5.961 1 83.31 311 HIS B C 1
ATOM 5237 O O . HIS B 1 311 ? -9.148 17.266 -5.723 1 83.31 311 HIS B O 1
ATOM 5243 N N . LEU B 1 312 ? -7.352 17.219 -7.035 1 87.31 312 LEU B N 1
ATOM 5244 C CA . LEU B 1 312 ? -8.07 16.625 -8.156 1 87.31 312 LEU B CA 1
ATOM 5245 C C . LEU B 1 312 ? -8.828 15.375 -7.711 1 87.31 312 LEU B C 1
ATOM 5247 O O . LEU B 1 312 ? -10.008 15.211 -8.039 1 87.31 312 LEU B O 1
ATOM 5251 N N . ASN B 1 313 ? -8.234 14.453 -6.934 1 91.94 313 ASN B N 1
ATOM 5252 C CA . ASN B 1 313 ? -8.82 13.148 -6.625 1 91.94 313 ASN B CA 1
ATOM 5253 C C . ASN B 1 313 ? -9.133 13.016 -5.141 1 91.94 313 ASN B C 1
ATOM 5255 O O . ASN B 1 313 ? -9.477 11.93 -4.668 1 91.94 313 ASN B O 1
ATOM 5259 N N . ALA B 1 314 ? -8.984 14.031 -4.395 1 90.44 314 ALA B N 1
ATOM 5260 C CA . ALA B 1 314 ? -9.242 14.031 -2.959 1 90.44 314 ALA B CA 1
ATOM 5261 C C . ALA B 1 314 ? -9.734 15.406 -2.496 1 90.44 314 ALA B C 1
ATOM 5263 O O . ALA B 1 314 ? -8.938 16.328 -2.324 1 90.44 314 ALA B O 1
ATOM 5264 N N . SER B 1 315 ? -11.07 15.484 -2.254 1 92.12 315 SER B N 1
ATOM 5265 C CA . SER B 1 315 ? -11.664 16.781 -1.908 1 92.12 315 SER B CA 1
ATOM 5266 C C . SER B 1 315 ? -12.711 16.625 -0.815 1 92.12 315 SER B C 1
ATOM 5268 O O . SER B 1 315 ? -13.086 15.5 -0.456 1 92.12 315 SER B O 1
ATOM 5270 N N . GLY B 1 316 ? -13.047 17.688 -0.233 1 92.56 316 GLY B N 1
ATOM 5271 C CA . GLY B 1 316 ? -14.078 17.734 0.788 1 92.56 316 GLY B CA 1
ATOM 5272 C C . GLY B 1 316 ? -14.984 18.953 0.66 1 92.56 316 GLY B C 1
ATOM 5273 O O . GLY B 1 316 ? -14.797 19.781 -0.236 1 92.56 316 GLY B O 1
ATOM 5274 N N . GLY B 1 317 ? -16.047 18.969 1.447 1 93.5 317 GLY B N 1
ATOM 5275 C CA . GLY B 1 317 ? -17 20.047 1.523 1 93.5 317 GLY B CA 1
ATOM 5276 C C . GLY B 1 317 ? -17.938 19.953 2.719 1 93.5 317 GLY B C 1
ATOM 5277 O O . GLY B 1 317 ? -17.672 19.188 3.65 1 93.5 317 GLY B O 1
ATOM 5278 N N . GLU B 1 318 ? -18.797 20.875 2.678 1 95.5 318 GLU B N 1
ATOM 5279 C CA . GLU B 1 318 ? -19.812 20.922 3.727 1 95.5 318 GLU B CA 1
ATOM 5280 C C . GLU B 1 318 ? -21.203 21.141 3.139 1 95.5 318 GLU B C 1
ATOM 5282 O O . GLU B 1 318 ? -21.344 21.781 2.092 1 95.5 318 GLU B O 1
ATOM 5287 N N . PHE B 1 319 ? -22.109 20.531 3.76 1 97.62 319 PHE B N 1
ATOM 5288 C CA . PHE B 1 319 ? -23.516 20.688 3.377 1 97.62 319 PHE B CA 1
ATOM 5289 C C . PHE B 1 319 ? -24.375 21 4.594 1 97.62 319 PHE B C 1
ATOM 5291 O O . PHE B 1 319 ? -24.266 20.328 5.625 1 97.62 319 PHE B O 1
ATOM 5298 N N . PHE B 1 320 ? -25.125 22.047 4.445 1 96.94 320 PHE B N 1
ATOM 5299 C CA . PHE B 1 320 ? -26.016 22.453 5.516 1 96.94 320 PHE B CA 1
ATOM 5300 C C . PHE B 1 320 ? -27.453 22.062 5.195 1 96.94 320 PHE B C 1
ATOM 5302 O O . PHE B 1 320 ? -28.141 22.734 4.43 1 96.94 320 PHE B O 1
ATOM 5309 N N . GLY B 1 321 ? -27.984 21.016 5.715 1 96.62 321 GLY B N 1
ATOM 5310 C CA . GLY B 1 321 ? -29.297 20.422 5.512 1 96.62 321 GLY B CA 1
ATOM 5311 C C . GLY B 1 321 ? -29.391 19 6.008 1 96.62 321 GLY B C 1
ATOM 5312 O O . GLY B 1 321 ? -28.609 18.578 6.867 1 96.62 321 GLY B O 1
ATOM 5313 N N . THR B 1 322 ? -30.375 18.281 5.531 1 97 322 THR B N 1
ATOM 5314 C CA . THR B 1 322 ? -30.594 16.906 5.977 1 97 322 THR B CA 1
ATOM 5315 C C . THR B 1 322 ? -29.812 15.922 5.117 1 97 322 THR B C 1
ATOM 5317 O O . THR B 1 322 ? -29.344 16.281 4.027 1 97 322 THR B O 1
ATOM 5320 N N . MET B 1 323 ? -29.656 14.758 5.621 1 97.94 323 MET B N 1
ATOM 5321 C CA . MET B 1 323 ? -28.969 13.703 4.883 1 97.94 323 MET B CA 1
ATOM 5322 C C . MET B 1 323 ? -29.672 13.422 3.557 1 97.94 323 MET B C 1
ATOM 5324 O O . MET B 1 323 ? -29.016 13.258 2.527 1 97.94 323 MET B O 1
ATOM 5328 N N . GLU B 1 324 ? -30.953 13.43 3.594 1 97.88 324 GLU B N 1
ATOM 5329 C CA . GLU B 1 324 ? -31.734 13.188 2.379 1 97.88 324 GLU B CA 1
ATOM 5330 C C . GLU B 1 324 ? -31.484 14.281 1.342 1 97.88 324 GLU B C 1
ATOM 5332 O O . GLU B 1 324 ? -31.375 13.992 0.148 1 97.88 324 GLU B O 1
ATOM 5337 N N . GLU B 1 325 ? -31.391 15.469 1.811 1 98.25 325 GLU B N 1
ATOM 5338 C CA . GLU B 1 325 ? -31.109 16.578 0.916 1 98.25 325 GLU B CA 1
ATOM 5339 C C . GLU B 1 325 ? -29.703 16.484 0.329 1 98.25 325 GLU B C 1
ATOM 5341 O O . GLU B 1 325 ? -29.5 16.766 -0.854 1 98.25 325 GLU B O 1
ATOM 5346 N N . ALA B 1 326 ? -28.781 16.141 1.132 1 98.31 326 ALA B N 1
ATOM 5347 C CA . ALA B 1 326 ? -27.406 15.984 0.668 1 98.31 326 ALA B CA 1
ATOM 5348 C C . ALA B 1 326 ? -27.312 14.891 -0.397 1 98.31 326 ALA B C 1
ATOM 5350 O O . ALA B 1 326 ? -26.609 15.055 -1.396 1 98.31 326 ALA B O 1
ATOM 5351 N N . LYS B 1 327 ? -28 13.82 -0.173 1 98.19 327 LYS B N 1
ATOM 5352 C CA . LYS B 1 327 ? -28.047 12.727 -1.142 1 98.19 327 LYS B CA 1
ATOM 5353 C C . LYS B 1 327 ? -28.625 13.195 -2.475 1 98.19 327 LYS B C 1
ATOM 5355 O O . LYS B 1 327 ? -28.109 12.836 -3.537 1 98.19 327 LYS B O 1
ATOM 5360 N N . ALA B 1 328 ? -29.625 13.961 -2.373 1 98.31 328 ALA B N 1
ATOM 5361 C CA . ALA B 1 328 ? -30.266 14.477 -3.584 1 98.31 328 ALA B CA 1
ATOM 5362 C C . ALA B 1 328 ? -29.297 15.375 -4.359 1 98.31 328 ALA B C 1
ATOM 5364 O O . ALA B 1 328 ? -29.25 15.328 -5.594 1 98.31 328 ALA B O 1
ATOM 5365 N N . VAL B 1 329 ? -28.625 16.156 -3.643 1 98.31 329 VAL B N 1
ATOM 5366 C CA . VAL B 1 329 ? -27.656 17.031 -4.273 1 98.31 329 VAL B CA 1
ATOM 5367 C C . VAL B 1 329 ? -26.562 16.188 -4.93 1 98.31 329 VAL B C 1
ATOM 5369 O O . VAL B 1 329 ? -26.125 16.484 -6.051 1 98.31 329 VAL B O 1
ATOM 5372 N N . PHE B 1 330 ? -26.141 15.148 -4.254 1 98.25 330 PHE B N 1
ATOM 5373 C CA . PHE B 1 330 ? -25.141 14.25 -4.801 1 98.25 330 PHE B CA 1
ATOM 5374 C C . PHE B 1 330 ? -25.625 13.617 -6.098 1 98.25 330 PHE B C 1
ATOM 5376 O O . PHE B 1 330 ? -24.891 13.555 -7.082 1 98.25 330 PHE B O 1
ATOM 5383 N N . GLU B 1 331 ? -26.797 13.211 -6.102 1 98.38 331 GLU B N 1
ATOM 5384 C CA . GLU B 1 331 ? -27.359 12.562 -7.281 1 98.38 331 GLU B CA 1
ATOM 5385 C C . GLU B 1 331 ? -27.5 13.539 -8.438 1 98.38 331 GLU B C 1
ATOM 5387 O O . GLU B 1 331 ? -27.297 13.172 -9.602 1 98.38 331 GLU B O 1
ATOM 5392 N N . LYS B 1 332 ? -27.797 14.781 -8.102 1 98.25 332 LYS B N 1
ATOM 5393 C CA . LYS B 1 332 ? -27.812 15.828 -9.125 1 98.25 332 LYS B CA 1
ATOM 5394 C C . LYS B 1 332 ? -26.422 16.047 -9.711 1 98.25 332 LYS B C 1
ATOM 5396 O O . LYS B 1 332 ? -26.281 16.234 -10.922 1 98.25 332 LYS B O 1
ATOM 5401 N N . ALA B 1 333 ? -25.484 16.047 -8.844 1 98.19 333 ALA B N 1
ATOM 5402 C CA . ALA B 1 333 ? -24.094 16.203 -9.289 1 98.19 333 ALA B CA 1
ATOM 5403 C C . ALA B 1 333 ? -23.688 15.047 -10.203 1 98.19 333 ALA B C 1
ATOM 5405 O O . ALA B 1 333 ? -23 15.258 -11.203 1 98.19 333 ALA B O 1
ATOM 5406 N N . LEU B 1 334 ? -24.125 13.812 -9.844 1 98 334 LEU B N 1
ATOM 5407 C CA . LEU B 1 334 ? -23.828 12.648 -10.672 1 98 334 LEU B CA 1
ATOM 5408 C C . LEU B 1 334 ? -24.391 12.82 -12.078 1 98 334 LEU B C 1
ATOM 5410 O O . LEU B 1 334 ? -23.719 12.516 -13.062 1 98 334 LEU B O 1
ATOM 5414 N N . GLU B 1 335 ? -25.578 13.336 -12.086 1 97.94 335 GLU B N 1
ATOM 5415 C CA . GLU B 1 335 ? -26.234 13.547 -13.375 1 97.94 335 GLU B CA 1
ATOM 5416 C C . GLU B 1 335 ? -25.453 14.547 -14.227 1 97.94 335 GLU B C 1
ATOM 5418 O O . GLU B 1 335 ? -25.234 14.32 -15.422 1 97.94 335 GLU B O 1
ATOM 5423 N N . LYS B 1 336 ? -25.062 15.531 -13.656 1 97.69 336 LYS B N 1
ATOM 5424 C CA . LYS B 1 336 ? -24.359 16.578 -14.391 1 97.69 336 LYS B CA 1
ATOM 5425 C C . LYS B 1 336 ? -23 16.094 -14.883 1 97.69 336 LYS B C 1
ATOM 5427 O O . LYS B 1 336 ? -22.578 16.422 -16 1 97.69 336 LYS B O 1
ATOM 5432 N N . TYR B 1 337 ? -22.312 15.352 -14.039 1 97.62 337 TYR B N 1
ATOM 5433 C CA . TYR B 1 337 ? -20.938 14.977 -14.336 1 97.62 337 TYR B CA 1
ATOM 5434 C C . TYR B 1 337 ? -20.859 13.602 -14.992 1 97.62 337 TYR B C 1
ATOM 5436 O O . TYR B 1 337 ? -19.781 13.055 -15.195 1 97.62 337 TYR B O 1
ATOM 5444 N N . LYS B 1 338 ? -22 13 -15.336 1 96.56 338 LYS B N 1
ATOM 5445 C CA . LYS B 1 338 ? -22.078 11.648 -15.883 1 96.56 338 LYS B CA 1
ATOM 5446 C C . LYS B 1 338 ? -21.141 11.469 -17.062 1 96.56 338 LYS B C 1
ATOM 5448 O O . LYS B 1 338 ? -20.453 10.453 -17.172 1 96.56 338 LYS B O 1
ATOM 5453 N N . PRO B 1 339 ? -20.984 12.461 -17.969 1 96.06 339 PRO B N 1
ATOM 5454 C CA . PRO B 1 339 ? -20.094 12.273 -19.109 1 96.06 339 PRO B CA 1
ATOM 5455 C C . PRO B 1 339 ? -18.641 12.055 -18.719 1 96.06 339 PRO B C 1
ATOM 5457 O O . PRO B 1 339 ? -17.938 11.273 -19.344 1 96.06 339 PRO B O 1
ATOM 5460 N N . LEU B 1 340 ? -18.219 12.68 -17.656 1 95.5 340 LEU B N 1
ATOM 5461 C CA . LEU B 1 340 ? -16.844 12.523 -17.203 1 95.5 340 LEU B CA 1
ATOM 5462 C C . LEU B 1 340 ? -16.672 11.219 -16.422 1 95.5 340 LEU B C 1
ATOM 5464 O O . LEU B 1 340 ? -15.594 10.609 -16.469 1 95.5 340 LEU B O 1
ATOM 5468 N N . LEU B 1 341 ? -17.688 10.781 -15.797 1 95.44 341 LEU B N 1
ATOM 5469 C CA . LEU B 1 341 ? -17.641 9.586 -14.961 1 95.44 341 LEU B CA 1
ATOM 5470 C C . LEU B 1 341 ? -17.625 8.32 -15.82 1 95.44 341 LEU B C 1
ATOM 5472 O O . LEU B 1 341 ? -17.047 7.309 -15.438 1 95.44 341 LEU B O 1
ATOM 5476 N N . THR B 1 342 ? -18.328 8.422 -16.906 1 92.38 342 THR B N 1
ATOM 5477 C CA . THR B 1 342 ? -18.484 7.223 -17.719 1 92.38 342 THR B CA 1
ATOM 5478 C C . THR B 1 342 ? -17.578 7.266 -18.938 1 92.38 342 THR B C 1
ATOM 5480 O O . THR B 1 342 ? -17.609 6.359 -19.766 1 92.38 342 THR B O 1
ATOM 5483 N N . ALA B 1 343 ? -16.797 8.281 -19 1 82.69 343 ALA B N 1
ATOM 5484 C CA . ALA B 1 343 ? -15.875 8.367 -20.125 1 82.69 343 ALA B CA 1
ATOM 5485 C C . ALA B 1 343 ? -14.867 7.223 -20.109 1 82.69 343 ALA B C 1
ATOM 5487 O O . ALA B 1 343 ? -14.383 6.832 -19.047 1 82.69 343 ALA B O 1
ATOM 5488 N N . LYS B 1 344 ? -14.789 6.453 -21.125 1 65.19 344 LYS B N 1
ATOM 5489 C CA . LYS B 1 344 ? -13.836 5.348 -21.219 1 65.19 344 LYS B CA 1
ATOM 5490 C C . LYS B 1 344 ? -12.398 5.859 -21.203 1 65.19 344 LYS B C 1
ATOM 5492 O O . LYS B 1 344 ? -12.07 6.824 -21.891 1 65.19 344 LYS B O 1
ATOM 5497 N N . SER B 1 345 ? -11.578 5.797 -20.078 1 54.12 345 SER B N 1
ATOM 5498 C CA . SER B 1 345 ? -10.164 6.156 -20.109 1 54.12 345 SER B CA 1
ATOM 5499 C C . SER B 1 345 ? -9.406 5.375 -21.172 1 54.12 345 SER B C 1
ATOM 5501 O O . SER B 1 345 ? -9.742 4.223 -21.453 1 54.12 345 SER B O 1
#

pLDDT: mean 95.59, std 4.74, range [54.09, 98.94]

Foldseek 3Di:
DDDPLFDPVLLVVVVVLLVPWQAEEEEEFAQDDLLRQLLRVLVVLLSVLVVHHYAYEAQADYDPLNCVAPPNVRHHHCVVVVVVVLVSQQPGQEYEYEADQDLVRRPPCSVSNQPHPHQYEYQHQFPDHDPRHPHYNYHVLDQGSLVVSQSSCVSNPNLVSRALSSLLSSLRSSCVSCVNCPHSNPDPVNVVSVVSSVVNVYDVVVSCCSNPVPADPLLVVLLVVQVVPKADDPLQLEIETEEELVNCVVRVHDPPSCPPSQCVCCPDPLNFKGWYWYQDNPDQKTKIWIFGDDQQAVQVLCVVQFVWGDDRGTIIHIGHDDPVVSVVSVVVSSVVCSCVSPPDD/DDDPLFDPVLLVVVVVLLVPWQAEEEEEFAQDDLLRQLLRVLVVLLSVLVVHHYAYEAQADYDPLNCVAPPNVRHHHCVVVVVVVLVSQQPGQEYEYEADQDLVRRPPCSVSNQPHPHQYEYQHQFPDHDPRHPHYNYHVLDQGSLVVSQSSCVSNPNLVSRALSSLLSSLRSSCVSCVNCPHSNPDPVNVVSVVSSVVNVYDVVVSCCSNPVPADPLLVVLLVVQVVPKDQDPLLLEIETEEELVNCVVRVHDPPSCPPSQVVCCPDPLNFKGWYWYQDNPDQKTKIWIFGDDQQQVQVLCVVQFVWGDDRGTIIHIGHDDPVVSVVSVVVSSVVCSCVRPPDD